Protein AF-A0A8J8MV62-F1 (afdb_monomer_lite)

Organism: NCBI:txid2692330

Secondary structure (DSSP, 8-state):
-----EEEEE--SHHHHHHHHHHTTSSSEEEEEESSSEEE-GGGHHHHHTTSS-HHHHEEEHHHHHTT-TTEEEEE--EEEEETTTTEEEETTEEEEE-SEEEE---EEE--TT-GGGGGTS-BSSSHHHHHHHHHHHHHHHHHHHH---HHHHHHHTEEEEE--SHHHHHHHHHHHHHHHHHHHHH-SS--GGG-EEEEEESSSSSSTTS-HHHHHHHHHHHHTTTEEEEET--EEEE-SSEEEETTEEEE-SEEEE---EEE-THHHHHT---BTTTBEE--TTSEETTEEEEEE-GGGEE-B-TTSSBPP--HHHHHHHHHHHHHHHHHHHHH-PPPPPP------EEEEEETTEEEEE-SS-EEESHHHHHHHHHHHHHHSS-HHHHHHHHHHHHHHHHH---S--PPPTTPPPPP----PPPPPP--S----------HHHHHHHHHHHHT--HHHHHHHEEEEEEEE-SSSS-EEETHHHHHHHHTS---SEEEEEEEEEEEEETTEEEEEEEEEEEETTEEEEEEEEEEEEEEETTEEEEEEEEEEE---------

Structure (mmCIF, N/CA/C/O backbone):
data_AF-A0A8J8MV62-F1
#
_entry.id   AF-A0A8J8MV62-F1
#
loop_
_atom_site.group_PDB
_atom_site.id
_atom_site.type_symbol
_atom_site.label_atom_id
_atom_site.label_alt_id
_atom_site.label_comp_id
_atom_site.label_asym_id
_atom_site.label_entity_id
_atom_site.label_seq_id
_atom_site.pdbx_PDB_ins_code
_atom_site.Cartn_x
_atom_site.Cartn_y
_atom_site.Cartn_z
_atom_site.occupancy
_atom_site.B_iso_or_equiv
_atom_site.auth_seq_id
_atom_site.auth_comp_id
_atom_site.auth_asym_id
_atom_site.auth_atom_id
_atom_site.pdbx_PDB_model_num
ATOM 1 N N . MET A 1 1 ? -11.548 9.880 38.500 1.00 44.59 1 MET A N 1
ATOM 2 C CA . MET A 1 1 ? -11.368 9.459 37.095 1.00 44.59 1 MET A CA 1
ATOM 3 C C . MET A 1 1 ? -12.745 9.083 36.597 1.00 44.59 1 MET A C 1
ATOM 5 O O . MET A 1 1 ? -13.376 8.256 37.234 1.00 44.59 1 MET A O 1
ATOM 9 N N . THR A 1 2 ? -13.275 9.787 35.602 1.00 48.16 2 THR A N 1
ATOM 10 C CA . THR A 1 2 ? -14.590 9.463 35.032 1.00 48.16 2 THR A CA 1
ATOM 11 C C . THR A 1 2 ? -14.499 8.105 34.345 1.00 48.16 2 THR A C 1
ATOM 13 O O . THR A 1 2 ? -13.597 7.917 33.533 1.00 48.16 2 THR A O 1
ATOM 16 N N . ASP A 1 3 ? -15.390 7.183 34.699 1.00 80.31 3 ASP A N 1
ATOM 17 C CA . ASP A 1 3 ? -15.442 5.797 34.215 1.00 80.31 3 ASP A CA 1
ATOM 18 C C . ASP A 1 3 ? -16.001 5.742 32.780 1.00 80.31 3 ASP A C 1
ATOM 20 O O . ASP A 1 3 ? -17.108 5.277 32.524 1.00 80.31 3 ASP A O 1
ATOM 24 N N . ARG A 1 4 ? -15.293 6.383 31.843 1.00 91.00 4 ARG A N 1
ATOM 25 C CA . ARG A 1 4 ? -15.697 6.467 30.438 1.00 91.00 4 ARG A CA 1
ATOM 26 C C . ARG A 1 4 ? -15.278 5.199 29.696 1.00 91.00 4 ARG A C 1
ATOM 28 O O . ARG A 1 4 ? -14.118 4.800 29.834 1.00 91.00 4 ARG A O 1
ATOM 35 N N . PRO A 1 5 ? -16.153 4.617 28.854 1.00 95.69 5 PRO A N 1
ATOM 36 C CA . PRO A 1 5 ? -15.789 3.474 28.027 1.00 95.69 5 PRO A CA 1
ATOM 37 C C . PRO A 1 5 ? -14.577 3.770 27.141 1.00 95.69 5 PRO A C 1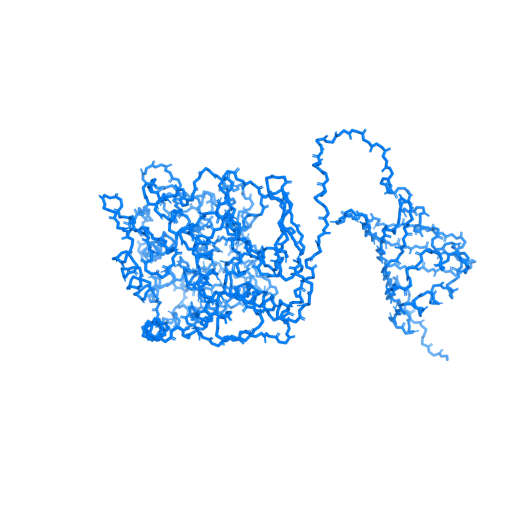
ATOM 39 O O . PRO A 1 5 ? -14.483 4.834 26.520 1.00 95.69 5 PRO A O 1
ATOM 42 N N . ARG A 1 6 ? -13.655 2.812 27.068 1.00 97.81 6 ARG A N 1
ATOM 43 C CA . ARG A 1 6 ? -12.409 2.893 26.304 1.00 97.81 6 ARG A CA 1
ATOM 44 C C . ARG A 1 6 ? -12.592 2.308 24.914 1.00 97.81 6 ARG A C 1
ATOM 46 O O . ARG A 1 6 ? -12.793 1.103 24.756 1.00 97.81 6 ARG A O 1
ATOM 53 N N . VAL A 1 7 ? -12.455 3.149 23.894 1.00 98.62 7 VAL A N 1
ATOM 54 C CA . VAL A 1 7 ? -12.466 2.725 22.490 1.00 98.62 7 VAL A CA 1
ATOM 55 C C . VAL A 1 7 ? -11.041 2.749 21.948 1.00 98.62 7 VAL A C 1
ATOM 57 O O . VAL A 1 7 ? -10.450 3.816 21.795 1.00 98.62 7 VAL A O 1
ATOM 60 N N . VAL A 1 8 ? -10.487 1.588 21.613 1.00 98.75 8 VAL A N 1
ATOM 61 C CA . VAL A 1 8 ? -9.176 1.476 20.965 1.00 98.75 8 VAL A CA 1
ATOM 62 C C . VAL A 1 8 ? -9.367 1.272 19.466 1.00 98.75 8 VAL A C 1
ATOM 64 O O . VAL A 1 8 ? -10.121 0.403 19.035 1.00 98.75 8 VAL A O 1
ATOM 67 N N . ILE A 1 9 ? -8.687 2.074 18.652 1.00 98.81 9 ILE A N 1
ATOM 68 C CA . ILE A 1 9 ? -8.695 1.986 17.190 1.00 98.81 9 ILE A CA 1
ATOM 69 C C . ILE A 1 9 ? -7.279 1.650 16.730 1.00 98.81 9 ILE A C 1
ATOM 71 O O . ILE A 1 9 ? -6.355 2.428 16.960 1.00 98.81 9 ILE A O 1
ATOM 75 N N . VAL A 1 10 ? -7.113 0.515 16.055 1.00 98.50 10 VAL A N 1
ATOM 76 C CA . VAL A 1 10 ? -5.827 0.058 15.517 1.00 98.50 10 VAL A CA 1
ATOM 77 C C . VAL A 1 10 ? -5.748 0.400 14.034 1.00 98.50 10 VAL A C 1
ATOM 79 O O . VAL A 1 10 ? -6.458 -0.180 13.215 1.00 98.50 10 VAL A O 1
ATOM 82 N N . GLY A 1 11 ? -4.865 1.330 13.687 1.00 97.56 11 GLY A N 1
ATOM 83 C CA . GLY A 1 11 ? -4.679 1.866 12.344 1.00 97.56 11 GLY A CA 1
ATOM 84 C C . GLY A 1 11 ? -5.404 3.197 12.136 1.00 97.56 11 GLY A C 1
ATOM 85 O O . GLY A 1 11 ? -6.601 3.336 12.373 1.00 97.56 11 GLY A O 1
ATOM 86 N N . ALA A 1 12 ? -4.681 4.185 11.623 1.00 96.50 12 ALA A N 1
ATOM 87 C CA . ALA A 1 12 ? -5.123 5.548 11.343 1.00 96.50 12 ALA A CA 1
ATOM 88 C C . ALA A 1 12 ? -5.149 5.853 9.833 1.00 96.50 12 ALA A C 1
ATOM 90 O O . ALA A 1 12 ? -4.978 6.998 9.401 1.00 96.50 12 ALA A O 1
ATOM 91 N N . GLY A 1 13 ? -5.389 4.824 9.014 1.00 94.50 13 GLY A N 1
ATOM 92 C CA . GLY A 1 13 ? -5.706 4.971 7.593 1.00 94.50 13 GLY A CA 1
ATOM 93 C C . GLY A 1 13 ? -7.097 5.581 7.358 1.00 94.50 13 GLY A C 1
ATOM 94 O O . GLY A 1 13 ? -7.727 6.126 8.265 1.00 94.50 13 GLY A O 1
ATOM 95 N N . PHE A 1 14 ? -7.624 5.460 6.135 1.00 94.88 14 PHE A N 1
ATOM 96 C CA . PHE A 1 14 ? -8.913 6.063 5.754 1.00 94.88 14 PHE A CA 1
ATOM 97 C C . PHE A 1 14 ? -10.069 5.727 6.702 1.00 94.88 14 PHE A C 1
ATOM 99 O O . PHE A 1 14 ? -10.841 6.619 7.059 1.00 94.88 14 PHE A O 1
ATOM 106 N N . GLY A 1 15 ? -10.194 4.458 7.093 1.00 96.75 15 GLY A N 1
ATOM 107 C CA . GLY A 1 15 ? -11.287 3.995 7.942 1.00 96.75 15 GLY A CA 1
ATOM 108 C C . GLY A 1 15 ? -11.104 4.337 9.415 1.00 96.75 15 GLY A C 1
ATOM 109 O O . GLY A 1 15 ? -11.991 4.946 10.009 1.00 96.75 15 GLY A O 1
ATOM 110 N N . GLY A 1 16 ? -9.943 4.028 9.995 1.00 97.81 16 GLY A N 1
ATOM 111 C CA . GLY A 1 16 ? -9.679 4.305 11.408 1.00 97.81 16 GLY A CA 1
ATOM 112 C C . GLY A 1 16 ? -9.705 5.798 11.735 1.00 97.81 16 GLY A C 1
ATOM 113 O O . GLY A 1 16 ? -10.365 6.207 12.689 1.00 97.81 16 GLY A O 1
ATOM 114 N N . LEU A 1 17 ? -9.120 6.643 10.874 1.00 96.94 17 LEU A N 1
ATOM 115 C CA . LEU A 1 17 ? -9.187 8.097 11.041 1.00 96.94 17 LEU A CA 1
ATOM 116 C C . LEU A 1 17 ? -10.628 8.617 10.929 1.00 96.94 17 LEU A C 1
ATOM 118 O O . LEU A 1 17 ? -11.028 9.517 11.664 1.00 96.94 17 LEU A O 1
ATOM 122 N N . ALA A 1 18 ? -11.428 8.063 10.016 1.00 97.62 18 ALA A N 1
ATOM 123 C CA . ALA A 1 18 ? -12.836 8.423 9.884 1.00 97.62 18 ALA A CA 1
ATOM 124 C C . ALA A 1 18 ? -13.673 8.001 11.105 1.00 97.62 18 ALA A C 1
ATOM 126 O O . ALA A 1 18 ? -14.528 8.776 11.537 1.00 97.62 18 ALA A O 1
ATOM 127 N N . CYS A 1 19 ? -13.394 6.824 11.672 1.00 98.56 19 CYS A N 1
ATOM 128 C CA . CYS A 1 19 ? -14.018 6.325 12.896 1.00 98.56 19 CYS A CA 1
ATOM 129 C C . CYS A 1 19 ? -13.684 7.217 14.098 1.00 98.56 19 CYS A C 1
ATOM 131 O O . CYS A 1 19 ? -14.590 7.745 14.744 1.00 98.56 19 CYS A O 1
ATOM 133 N N . ALA A 1 20 ? -12.395 7.500 14.316 1.00 98.31 20 ALA A N 1
ATOM 134 C CA . ALA A 1 20 ? -11.930 8.376 15.390 1.00 98.31 20 ALA A CA 1
ATOM 135 C C . ALA A 1 20 ? -12.589 9.764 15.329 1.00 98.31 20 ALA A C 1
ATOM 137 O O . ALA A 1 20 ? -13.067 10.284 16.334 1.00 98.31 20 ALA A O 1
ATOM 138 N N . ARG A 1 21 ? -12.695 10.352 14.129 1.00 97.25 21 ARG A N 1
ATOM 139 C CA . ARG A 1 21 ? -13.355 11.654 13.927 1.00 97.25 21 ARG A CA 1
ATOM 140 C C . ARG A 1 21 ? -14.844 11.640 14.266 1.00 97.25 21 ARG A C 1
ATOM 142 O O . ARG A 1 21 ? -15.350 12.654 14.738 1.00 97.25 21 ARG A O 1
ATOM 149 N N . ALA A 1 22 ? -15.545 10.539 14.004 1.00 98.06 22 ALA A N 1
ATOM 150 C CA . ALA A 1 22 ? -16.964 10.401 14.335 1.00 98.06 22 ALA A CA 1
ATOM 151 C C . ALA A 1 22 ? -17.200 10.236 15.852 1.00 98.06 22 ALA A C 1
ATOM 153 O O . ALA A 1 22 ? -18.210 10.715 16.371 1.00 98.06 22 ALA A O 1
ATOM 154 N N . LEU A 1 23 ? -16.233 9.645 16.560 1.00 98.19 23 LEU A N 1
ATOM 155 C CA . LEU A 1 23 ? -16.205 9.530 18.025 1.00 98.19 23 LEU A CA 1
ATOM 156 C C . LEU A 1 23 ? -15.681 10.791 18.740 1.00 98.19 23 LEU A C 1
ATOM 158 O O . LEU A 1 23 ? -15.737 10.894 19.968 1.00 98.19 23 LEU A O 1
ATOM 162 N N . GLY A 1 24 ? -15.177 11.775 17.994 1.00 97.38 24 GLY A N 1
ATOM 163 C CA . GLY A 1 24 ? -14.707 13.038 18.553 1.00 97.38 24 GLY A CA 1
ATOM 164 C C . GLY A 1 24 ? -15.810 13.774 19.325 1.00 97.38 24 GLY A C 1
ATOM 165 O O . GLY A 1 24 ? -16.901 14.027 18.801 1.00 97.38 24 GLY A O 1
ATOM 166 N N . GLY A 1 25 ? -15.529 14.128 20.580 1.00 95.62 25 GLY A N 1
ATOM 167 C CA . GLY A 1 25 ? -16.483 14.764 21.492 1.00 95.62 25 GLY A CA 1
ATOM 168 C C . GLY A 1 25 ? -17.624 13.846 21.943 1.00 95.62 25 GLY A C 1
ATOM 169 O O . GLY A 1 25 ? -18.720 14.339 22.201 1.00 95.62 25 GLY A O 1
ATOM 170 N N . SER A 1 26 ? -17.415 12.528 21.936 1.00 96.50 26 SER A N 1
ATOM 171 C CA . SER A 1 26 ? -18.307 11.555 22.584 1.00 96.50 26 SER A CA 1
ATOM 172 C C . SER A 1 26 ? -17.985 11.403 24.078 1.00 96.50 26 SER A C 1
ATOM 174 O O . SER A 1 26 ? -16.993 11.952 24.559 1.00 96.50 26 SER A O 1
ATOM 176 N N . GLU A 1 27 ? -18.793 10.621 24.793 1.00 95.00 27 GLU A N 1
ATOM 177 C CA . GLU A 1 27 ? -18.564 10.266 26.203 1.00 95.00 27 GLU A CA 1
ATOM 178 C C . GLU A 1 27 ? -17.574 9.102 26.393 1.00 95.00 27 GLU A C 1
ATOM 180 O O . GLU A 1 27 ? -17.398 8.620 27.506 1.00 95.00 27 GLU A O 1
ATOM 185 N N . ALA A 1 28 ? -16.894 8.679 25.323 1.00 97.00 28 ALA A N 1
ATOM 186 C CA . ALA A 1 28 ? -15.853 7.659 25.351 1.00 97.00 28 ALA A CA 1
ATOM 187 C C . ALA A 1 28 ? -14.443 8.264 25.346 1.00 97.00 28 ALA A C 1
ATOM 189 O O . ALA A 1 28 ? -14.189 9.270 24.667 1.00 97.00 28 ALA A O 1
ATOM 190 N N . ASP A 1 29 ? -13.517 7.583 26.018 1.00 98.00 29 ASP A N 1
ATOM 191 C CA . ASP A 1 29 ? -12.083 7.828 25.885 1.00 98.00 29 ASP A CA 1
ATOM 192 C C . ASP A 1 29 ? -11.554 7.000 24.711 1.00 98.00 29 ASP A C 1
ATOM 194 O O . ASP A 1 29 ? -11.604 5.769 24.720 1.00 98.00 29 ASP A O 1
ATOM 198 N N . VAL A 1 30 ? -11.065 7.668 23.666 1.00 98.50 30 VAL A N 1
ATOM 199 C CA . VAL A 1 30 ? -10.658 7.002 22.424 1.00 98.50 30 VAL A CA 1
ATOM 200 C C . VAL A 1 30 ? -9.146 7.048 22.279 1.00 98.50 30 VAL A C 1
ATOM 202 O O . VAL A 1 30 ? -8.550 8.127 22.278 1.00 98.50 30 VAL A O 1
ATOM 205 N N . LEU A 1 31 ? -8.526 5.891 22.074 1.00 98.50 31 LEU A N 1
ATOM 206 C CA . LEU A 1 31 ? -7.110 5.774 21.753 1.00 98.50 31 LEU A CA 1
ATOM 207 C C . LEU A 1 31 ? -6.930 5.271 20.322 1.00 98.50 31 LEU A C 1
ATOM 209 O O . LEU A 1 31 ? -7.423 4.208 19.960 1.00 98.50 31 LEU A O 1
ATOM 213 N N . VAL A 1 32 ? -6.183 6.019 19.516 1.00 98.69 32 VAL A N 1
ATOM 214 C CA . VAL A 1 32 ? -5.763 5.603 18.176 1.00 98.69 32 VAL A CA 1
ATOM 215 C C . VAL A 1 32 ? -4.312 5.140 18.230 1.00 98.69 32 VAL A C 1
ATOM 217 O O . VAL A 1 32 ? -3.423 5.927 18.557 1.00 98.69 32 VAL A O 1
ATOM 220 N N . LEU A 1 33 ? -4.087 3.878 17.879 1.00 98.44 33 LEU A N 1
ATOM 221 C CA . LEU A 1 33 ? -2.777 3.244 17.779 1.00 98.44 33 LEU A CA 1
ATOM 222 C C . LEU A 1 33 ? -2.397 3.111 16.306 1.00 98.44 33 LEU A C 1
ATOM 224 O O . LEU A 1 33 ? -3.146 2.527 15.524 1.00 98.44 33 LEU A O 1
ATOM 228 N N . ASP A 1 34 ? -1.241 3.630 15.910 1.00 97.50 34 ASP A N 1
ATOM 229 C CA . ASP A 1 34 ? -0.685 3.379 14.579 1.00 97.50 34 ASP A CA 1
ATOM 230 C C . ASP A 1 34 ? 0.842 3.296 14.659 1.00 97.50 34 ASP A C 1
ATOM 232 O O . ASP A 1 34 ? 1.474 4.033 15.413 1.00 97.50 34 ASP A O 1
ATOM 236 N N . ARG A 1 35 ? 1.445 2.423 13.848 1.00 95.25 35 ARG A N 1
ATOM 237 C CA . ARG A 1 35 ? 2.906 2.296 13.706 1.00 95.25 35 ARG A CA 1
ATOM 238 C C . ARG A 1 35 ? 3.541 3.473 12.954 1.00 95.25 35 ARG A C 1
ATOM 240 O O . ARG A 1 35 ? 4.759 3.556 12.834 1.00 95.25 35 ARG A O 1
ATOM 247 N N . ARG A 1 36 ? 2.730 4.375 12.399 1.00 94.38 36 ARG A N 1
ATOM 248 C CA . ARG A 1 36 ? 3.130 5.608 11.715 1.00 94.38 36 ARG A CA 1
ATOM 249 C C . ARG A 1 36 ? 2.508 6.799 12.417 1.00 94.38 36 ARG A C 1
ATOM 251 O O . ARG A 1 36 ? 1.366 6.773 12.849 1.00 94.38 36 ARG A O 1
ATOM 258 N N . ASN A 1 37 ? 3.237 7.908 12.455 1.00 94.19 37 ASN A N 1
ATOM 259 C CA . ASN A 1 37 ? 2.751 9.156 13.047 1.00 94.19 37 ASN A CA 1
ATOM 260 C C . ASN A 1 37 ? 1.830 9.972 12.115 1.00 94.19 37 ASN A C 1
ATOM 262 O O . ASN A 1 37 ? 1.350 11.042 12.505 1.00 94.19 37 ASN A O 1
ATOM 266 N N . HIS A 1 38 ? 1.596 9.506 10.886 1.00 93.75 38 HIS A N 1
ATOM 267 C CA . HIS A 1 38 ? 0.858 10.212 9.843 1.00 93.75 38 HIS A CA 1
ATOM 268 C C . HIS A 1 38 ? -0.129 9.290 9.122 1.00 93.75 38 HIS A C 1
ATOM 270 O O . HIS A 1 38 ? 0.124 8.105 8.925 1.00 93.75 38 HIS A O 1
ATOM 276 N N . SER A 1 39 ? -1.237 9.877 8.681 1.00 92.38 39 SER A N 1
ATOM 277 C CA . SER A 1 39 ? -2.142 9.282 7.701 1.00 92.38 39 SER A CA 1
ATOM 278 C C . SER A 1 39 ? -1.655 9.608 6.289 1.00 92.38 39 SER A C 1
ATOM 280 O O . SER A 1 39 ? -1.061 10.666 6.065 1.00 92.38 39 SER A O 1
ATOM 282 N N . LEU A 1 40 ? -1.892 8.701 5.343 1.00 91.12 40 LEU A N 1
ATOM 283 C CA . LEU A 1 40 ? -1.404 8.808 3.970 1.00 91.12 40 LEU A CA 1
ATOM 284 C C . LEU A 1 40 ? -2.572 8.803 2.983 1.00 91.12 40 LEU A C 1
ATOM 286 O O . LEU A 1 40 ? -3.410 7.900 3.009 1.00 91.12 40 LEU A O 1
ATOM 290 N N . PHE A 1 41 ? -2.602 9.777 2.075 1.00 90.44 41 PHE A N 1
ATOM 291 C CA . PHE A 1 41 ? -3.520 9.781 0.943 1.00 90.44 41 PHE A CA 1
ATOM 292 C C . PHE A 1 41 ? -2.959 8.900 -0.180 1.00 90.44 41 PHE A C 1
ATOM 294 O O . PHE A 1 41 ? -2.385 9.379 -1.157 1.00 90.44 41 PHE A O 1
ATOM 301 N N . THR A 1 42 ? -3.118 7.584 -0.017 1.00 88.69 42 THR A N 1
ATOM 302 C CA . THR A 1 42 ? -2.556 6.573 -0.927 1.00 88.69 42 THR A CA 1
ATOM 303 C C . THR A 1 42 ? -2.928 6.723 -2.409 1.00 88.69 42 THR A C 1
ATOM 305 O O . THR A 1 42 ? -2.087 6.340 -3.218 1.00 88.69 42 THR A O 1
ATOM 308 N N . PRO A 1 43 ? -4.081 7.310 -2.819 1.00 88.44 43 PRO A N 1
ATOM 309 C CA . PRO A 1 43 ? -4.385 7.504 -4.239 1.00 88.44 43 PRO A CA 1
ATOM 310 C C . PRO A 1 43 ? -3.378 8.371 -5.002 1.00 88.44 43 PRO A C 1
ATOM 312 O O . PRO A 1 43 ? -3.320 8.282 -6.215 1.00 88.44 43 PRO A O 1
ATOM 315 N N . LEU A 1 44 ? -2.583 9.207 -4.324 1.00 89.75 44 LEU A N 1
ATOM 316 C CA . LEU A 1 44 ? -1.547 10.031 -4.966 1.00 89.75 44 LEU A CA 1
ATOM 317 C C . LEU A 1 44 ? -0.125 9.530 -4.689 1.00 89.75 44 LEU A C 1
ATOM 319 O O . LEU A 1 44 ? 0.852 10.213 -4.991 1.00 89.75 44 LEU A O 1
ATOM 323 N N . LEU A 1 45 ? 0.020 8.334 -4.113 1.00 91.50 45 LEU A N 1
ATOM 324 C CA . LEU A 1 45 ? 1.329 7.799 -3.743 1.00 91.50 45 LEU A CA 1
ATOM 325 C C . LEU A 1 45 ? 2.206 7.500 -4.968 1.00 91.50 45 LEU A C 1
ATOM 327 O O . LEU A 1 45 ? 3.423 7.652 -4.890 1.00 91.50 45 LEU A O 1
ATOM 331 N N . TYR A 1 46 ? 1.601 7.163 -6.110 1.00 90.75 46 TYR A N 1
ATOM 332 C CA . TYR A 1 46 ? 2.330 6.944 -7.364 1.00 90.75 46 TYR A CA 1
ATOM 333 C C . TYR A 1 46 ? 3.044 8.218 -7.830 1.00 90.75 46 TYR A C 1
ATOM 335 O O . TYR A 1 46 ? 4.184 8.153 -8.272 1.00 90.75 46 TYR A O 1
ATOM 343 N N . GLN A 1 47 ? 2.442 9.393 -7.614 1.00 89.12 47 GLN A N 1
ATOM 344 C CA . GLN A 1 47 ? 3.070 10.679 -7.925 1.00 89.12 47 GLN A CA 1
ATOM 345 C C . GLN A 1 47 ? 4.256 10.989 -7.007 1.00 89.12 47 GLN A C 1
ATOM 347 O O . GLN A 1 47 ? 5.176 11.696 -7.407 1.00 89.12 47 GLN A O 1
ATOM 352 N N . VAL A 1 48 ? 4.274 10.453 -5.784 1.00 90.38 48 VAL A N 1
ATOM 353 C CA . VAL A 1 48 ? 5.461 10.526 -4.920 1.00 90.38 48 VAL A CA 1
ATOM 354 C C . VAL A 1 48 ? 6.556 9.594 -5.435 1.00 90.38 48 VAL A C 1
ATOM 356 O O . VAL A 1 48 ? 7.724 9.988 -5.468 1.00 90.38 48 VAL A O 1
ATOM 359 N N . ALA A 1 49 ? 6.184 8.390 -5.878 1.00 90.75 49 ALA A N 1
ATOM 360 C CA . ALA A 1 49 ? 7.117 7.415 -6.439 1.00 90.75 49 ALA A CA 1
ATOM 361 C C . ALA A 1 49 ? 7.763 7.876 -7.753 1.00 90.75 49 ALA A C 1
ATOM 363 O O . ALA A 1 49 ? 8.904 7.526 -8.029 1.00 90.75 49 ALA A O 1
ATOM 364 N N . THR A 1 50 ? 7.084 8.719 -8.528 1.00 87.50 50 THR A N 1
ATOM 365 C CA . THR A 1 50 ? 7.609 9.289 -9.777 1.00 87.50 50 THR A CA 1
ATOM 366 C C . THR A 1 50 ? 8.144 10.721 -9.635 1.00 87.50 50 THR A C 1
ATOM 368 O O . THR A 1 50 ? 8.379 11.393 -10.634 1.00 87.50 50 THR A O 1
ATOM 371 N N . ALA A 1 51 ? 8.354 11.203 -8.402 1.00 83.75 51 ALA A N 1
ATOM 372 C CA . ALA A 1 51 ? 8.872 12.546 -8.087 1.00 83.75 51 ALA A CA 1
ATOM 373 C C . ALA A 1 51 ? 7.998 13.741 -8.537 1.00 83.75 51 ALA A C 1
ATOM 375 O O . ALA A 1 51 ? 8.462 14.883 -8.540 1.00 83.75 51 ALA A O 1
ATOM 376 N N . ALA A 1 52 ? 6.725 13.516 -8.867 1.00 82.50 52 ALA A N 1
ATOM 377 C CA . ALA A 1 52 ? 5.775 14.585 -9.174 1.00 82.50 52 ALA A CA 1
ATOM 378 C C . ALA A 1 52 ? 5.254 15.306 -7.917 1.00 82.50 52 ALA A C 1
ATOM 380 O O . ALA A 1 52 ? 4.990 16.504 -7.974 1.00 82.50 52 ALA A O 1
ATOM 381 N N . LEU A 1 53 ? 5.136 14.605 -6.784 1.00 84.94 53 LEU A N 1
ATOM 382 C CA . LEU A 1 53 ? 4.728 15.174 -5.492 1.00 84.94 53 LEU A CA 1
ATOM 383 C C . LEU A 1 53 ? 5.737 14.860 -4.382 1.00 84.94 53 LEU A C 1
ATOM 385 O O . LEU A 1 53 ? 6.440 13.847 -4.414 1.00 84.94 53 LEU A O 1
ATOM 389 N N . SER A 1 54 ? 5.772 15.703 -3.348 1.00 86.56 54 SER A N 1
ATOM 390 C CA . SER A 1 54 ? 6.501 15.398 -2.116 1.00 86.56 54 SER A CA 1
ATOM 391 C C . SER A 1 54 ? 5.678 14.464 -1.219 1.00 86.56 54 SER A C 1
ATOM 393 O O . SER A 1 54 ? 4.455 14.602 -1.138 1.00 86.56 54 SER A O 1
ATOM 395 N N . PRO A 1 55 ? 6.313 13.574 -0.429 1.00 86.88 55 PRO A N 1
ATOM 396 C CA . PRO A 1 55 ? 5.617 12.833 0.622 1.00 86.88 55 PRO A CA 1
ATOM 397 C C . PRO A 1 55 ? 4.808 13.725 1.571 1.00 86.88 55 PRO A C 1
ATOM 399 O O . PRO A 1 55 ? 3.732 13.341 2.023 1.00 86.88 55 PRO A O 1
ATOM 402 N N . SER A 1 56 ? 5.316 14.926 1.865 1.00 86.69 56 SER A N 1
ATOM 403 C CA . SER A 1 56 ? 4.644 15.881 2.745 1.00 86.69 56 SER A CA 1
ATOM 404 C C . SER A 1 56 ? 3.352 16.439 2.147 1.00 86.69 56 SER A C 1
ATOM 406 O O . SER A 1 56 ? 2.535 16.963 2.901 1.00 86.69 56 SER A O 1
ATOM 408 N N . ASP A 1 57 ? 3.138 16.344 0.835 1.00 84.62 57 ASP A N 1
ATOM 409 C CA . ASP A 1 57 ? 1.939 16.860 0.165 1.00 84.62 57 ASP A CA 1
ATOM 410 C C . ASP A 1 57 ? 0.734 15.933 0.361 1.00 84.62 57 ASP A C 1
ATOM 412 O O . ASP A 1 57 ? -0.409 16.391 0.397 1.00 84.62 57 ASP A O 1
ATOM 416 N N . ILE A 1 58 ? 0.997 14.641 0.580 1.00 87.00 58 ILE A N 1
ATOM 417 C CA . ILE A 1 58 ? -0.025 13.592 0.695 1.00 87.00 58 ILE A CA 1
ATOM 418 C C . ILE A 1 58 ? -0.084 12.938 2.085 1.00 87.00 58 ILE A C 1
ATOM 420 O O . ILE A 1 58 ? -0.925 12.068 2.315 1.00 87.00 58 ILE A O 1
ATOM 424 N N . ALA A 1 59 ? 0.797 13.335 3.007 1.00 91.06 59 ALA A N 1
ATOM 425 C CA . ALA A 1 59 ? 0.833 12.850 4.384 1.00 91.06 59 ALA A CA 1
ATOM 426 C C . ALA A 1 59 ? 0.369 13.926 5.377 1.00 91.06 59 ALA A C 1
ATOM 428 O O . ALA A 1 59 ? 0.761 15.091 5.292 1.00 91.06 59 ALA A O 1
ATOM 429 N N . GLU A 1 60 ? -0.429 13.525 6.366 1.00 89.19 60 GLU A N 1
ATOM 430 C CA . GLU A 1 60 ? -0.883 14.405 7.446 1.00 89.19 60 GLU A CA 1
ATOM 431 C C . GLU A 1 60 ? -0.631 13.767 8.818 1.00 89.19 60 GLU A C 1
ATOM 433 O O . GLU A 1 60 ? -1.097 12.646 9.045 1.00 89.19 60 GLU A O 1
ATOM 438 N N . PRO A 1 61 ? 0.042 14.459 9.761 1.00 94.50 61 PRO A N 1
ATOM 439 C CA . PRO A 1 61 ? 0.214 13.962 11.121 1.00 94.50 61 PRO A CA 1
ATOM 440 C C . PRO A 1 61 ? -1.129 13.623 11.777 1.00 94.50 61 PRO A C 1
ATOM 442 O O . PRO A 1 61 ? -2.018 14.474 11.860 1.00 94.50 61 PRO A O 1
ATOM 445 N N . ILE A 1 62 ? -1.264 12.406 12.312 1.00 95.62 62 ILE A N 1
ATOM 446 C CA . ILE A 1 62 ? -2.523 11.925 12.914 1.00 95.62 62 ILE A CA 1
ATOM 447 C C . ILE A 1 62 ? -2.916 12.820 14.098 1.00 95.62 62 ILE A C 1
ATOM 449 O O . ILE A 1 62 ? -4.080 13.184 14.258 1.00 95.62 62 ILE A O 1
ATOM 453 N N . ARG A 1 63 ? -1.922 13.266 14.880 1.00 95.56 63 ARG A N 1
ATOM 454 C CA . ARG A 1 63 ? -2.112 14.211 15.992 1.00 95.56 63 ARG A CA 1
ATOM 455 C C . ARG A 1 63 ? -2.707 15.545 15.534 1.00 95.56 63 ARG A C 1
ATOM 457 O O . ARG A 1 63 ? -3.602 16.051 16.196 1.00 95.56 63 ARG A O 1
ATOM 464 N N . LYS A 1 64 ? -2.274 16.093 14.389 1.00 93.31 64 LYS A N 1
ATOM 465 C CA . LYS A 1 64 ? -2.865 17.322 13.821 1.00 93.31 64 LYS A CA 1
ATOM 466 C C . LYS A 1 64 ? -4.307 17.062 13.377 1.00 93.31 64 LYS A C 1
ATOM 468 O O . LYS A 1 64 ? -5.198 17.847 13.683 1.00 93.31 64 LYS A O 1
ATOM 473 N N . ALA A 1 65 ? -4.544 15.926 12.723 1.00 91.69 65 ALA A N 1
ATOM 474 C CA . ALA A 1 65 ? -5.850 15.541 12.195 1.00 91.69 65 ALA A CA 1
ATOM 475 C C . ALA A 1 65 ? -6.930 15.297 13.271 1.00 91.69 65 ALA A C 1
ATOM 477 O O . ALA A 1 65 ? -8.123 15.411 12.957 1.00 91.69 65 ALA A O 1
ATOM 478 N N . LEU A 1 66 ? -6.526 14.938 14.498 1.00 95.19 66 LEU A N 1
ATOM 479 C CA . LEU A 1 66 ? -7.405 14.598 15.627 1.00 95.19 66 LEU A CA 1
ATOM 480 C C . LEU A 1 66 ? -7.290 15.553 16.831 1.00 95.19 66 LEU A C 1
ATOM 482 O O . LEU A 1 66 ? -8.110 15.484 17.740 1.00 95.19 66 LEU A O 1
ATOM 486 N N . GLY A 1 67 ? -6.330 16.480 16.840 1.00 93.31 67 GLY A N 1
ATOM 487 C CA . GLY A 1 67 ? -5.984 17.278 18.025 1.00 93.31 67 GLY A CA 1
ATOM 488 C C . GLY A 1 67 ? -7.053 18.257 18.519 1.00 93.31 67 GLY A C 1
ATOM 489 O O . GLY A 1 67 ? -6.926 18.788 19.615 1.00 93.31 67 GLY A O 1
ATOM 490 N N . ARG A 1 68 ? -8.124 18.494 17.747 1.00 94.00 68 ARG A N 1
ATOM 491 C CA . ARG A 1 68 ? -9.234 19.369 18.167 1.00 94.00 68 ARG A CA 1
ATOM 492 C C . ARG A 1 68 ? -10.166 18.746 19.213 1.00 94.00 68 ARG A C 1
ATOM 494 O O . ARG A 1 68 ? -11.018 19.452 19.740 1.00 94.00 68 ARG A O 1
ATOM 501 N N . TRP A 1 69 ? -10.064 17.440 19.466 1.00 97.00 69 TRP A N 1
ATOM 502 C CA . TRP A 1 69 ? -10.937 16.720 20.393 1.00 97.00 69 TRP A CA 1
ATOM 503 C C . TRP A 1 69 ? -10.151 16.232 21.607 1.00 97.00 69 TRP A C 1
ATOM 505 O O . TRP A 1 69 ? -9.227 15.438 21.468 1.00 97.00 69 TRP A O 1
ATOM 515 N N . SER A 1 70 ? -10.551 16.667 22.802 1.00 95.94 70 SER A N 1
ATOM 516 C CA . SER A 1 70 ? -9.869 16.327 24.058 1.00 95.94 70 SER A CA 1
ATOM 517 C C . SER A 1 70 ? -10.027 14.863 24.480 1.00 95.94 70 SER A C 1
ATOM 519 O O . SER A 1 70 ? -9.187 14.357 25.215 1.00 95.94 70 SER A O 1
ATOM 521 N N . ASN A 1 71 ? -11.078 14.179 24.016 1.00 97.25 71 ASN A N 1
ATOM 522 C CA . ASN A 1 71 ? -11.332 12.766 24.312 1.00 97.25 71 ASN A CA 1
ATOM 523 C C . ASN A 1 71 ? -10.584 11.797 23.375 1.00 97.25 71 ASN A C 1
ATOM 525 O O . ASN A 1 71 ? -10.719 10.586 23.528 1.00 97.25 71 ASN A O 1
ATOM 529 N N . LEU A 1 72 ? -9.837 12.305 22.385 1.00 98.06 72 LEU A N 1
ATOM 530 C CA . LEU A 1 72 ? -9.048 11.484 21.468 1.00 98.06 72 LEU A CA 1
ATOM 531 C C . LEU A 1 72 ? -7.562 11.566 21.831 1.00 98.06 72 LEU A C 1
ATOM 533 O O . LEU A 1 72 ? -6.971 12.645 21.871 1.00 98.06 72 LEU A O 1
ATOM 537 N N . ARG A 1 73 ? -6.933 10.408 22.009 1.00 97.25 73 ARG A N 1
ATOM 538 C CA . ARG A 1 73 ? -5.486 10.252 22.150 1.00 97.25 73 ARG A CA 1
ATOM 539 C C . ARG A 1 73 ? -4.924 9.495 20.959 1.00 97.25 73 ARG A C 1
ATOM 541 O O . ARG A 1 73 ? -5.592 8.665 20.352 1.00 97.25 73 ARG A O 1
ATOM 548 N N . VAL A 1 74 ? -3.672 9.789 20.631 1.00 98.00 74 VAL A N 1
ATOM 549 C CA . VAL A 1 74 ? -2.924 9.102 19.575 1.00 98.00 74 VAL A CA 1
ATOM 550 C C . VAL A 1 74 ? -1.617 8.616 20.172 1.00 98.00 74 VAL A C 1
ATOM 552 O O . VAL A 1 74 ? -0.910 9.402 20.812 1.00 98.00 74 VAL A O 1
ATOM 555 N N . GLU A 1 75 ? -1.275 7.360 19.933 1.00 97.06 75 GLU A N 1
ATOM 556 C CA . GLU A 1 75 ? -0.002 6.767 20.335 1.00 97.06 75 GLU A CA 1
ATOM 557 C C . GLU A 1 75 ? 0.662 6.101 19.130 1.00 97.06 75 GLU A C 1
ATOM 559 O O . GLU A 1 75 ? 0.009 5.468 18.299 1.00 97.06 75 GLU A O 1
ATOM 564 N N . LEU A 1 76 ? 1.970 6.338 19.003 1.00 97.31 76 LEU A N 1
ATOM 565 C CA . LEU A 1 76 ? 2.798 5.725 17.973 1.00 97.31 76 LEU A CA 1
ATOM 566 C C . LEU A 1 76 ? 3.219 4.358 18.505 1.00 97.31 76 LEU A C 1
ATOM 568 O O . LEU A 1 76 ? 4.113 4.291 19.344 1.00 97.31 76 LEU A O 1
ATOM 572 N N . ALA A 1 77 ? 2.545 3.304 18.062 1.00 96.56 77 ALA A N 1
ATOM 573 C CA . ALA A 1 77 ? 2.768 1.952 18.549 1.00 96.56 77 ALA A CA 1
ATOM 574 C C . ALA A 1 77 ? 2.438 0.925 17.466 1.00 96.56 77 ALA A C 1
ATOM 576 O O . ALA A 1 77 ? 1.486 1.082 16.696 1.00 96.56 77 ALA A O 1
ATOM 577 N N . GLU A 1 78 ? 3.223 -0.145 17.420 1.00 96.88 78 GLU A N 1
ATOM 578 C CA . GLU A 1 78 ? 2.947 -1.304 16.581 1.00 96.88 78 GLU A CA 1
ATOM 579 C C . GLU A 1 78 ? 2.164 -2.335 17.395 1.00 96.88 78 GLU A C 1
ATOM 581 O O . GLU A 1 78 ? 2.609 -2.761 18.456 1.00 96.88 78 GLU A O 1
ATOM 586 N N . VAL A 1 79 ? 0.983 -2.715 16.908 1.00 97.31 79 VAL A N 1
ATOM 587 C CA . VAL A 1 79 ? 0.164 -3.768 17.519 1.00 97.31 79 VAL A CA 1
ATOM 588 C C . VAL A 1 79 ? 0.637 -5.124 17.014 1.00 97.31 79 VAL A C 1
ATOM 590 O O . VAL A 1 79 ? 0.774 -5.315 15.805 1.00 97.31 79 VAL A O 1
ATOM 593 N N . THR A 1 80 ? 0.861 -6.056 17.935 1.00 95.88 80 THR A N 1
ATOM 594 C CA . THR A 1 80 ? 1.386 -7.401 17.646 1.00 95.88 80 THR A CA 1
ATOM 595 C C . THR A 1 80 ? 0.377 -8.512 17.914 1.00 95.88 80 THR A C 1
ATOM 597 O O . THR A 1 80 ? 0.533 -9.605 17.373 1.00 95.88 80 THR A O 1
ATOM 600 N N . GLY A 1 81 ? -0.673 -8.237 18.689 1.00 96.50 81 GLY A N 1
ATOM 601 C CA . GLY A 1 81 ? -1.674 -9.226 19.072 1.00 96.50 81 GLY A CA 1
ATOM 602 C C . GLY A 1 81 ? -2.854 -8.623 19.828 1.00 96.50 81 GLY A C 1
ATOM 603 O O . GLY A 1 81 ? -2.857 -7.441 20.184 1.00 96.50 81 GLY A O 1
ATOM 604 N N . ILE A 1 82 ? -3.876 -9.443 20.070 1.00 97.56 82 ILE A N 1
ATOM 605 C CA . ILE A 1 82 ? -5.061 -9.085 20.853 1.00 97.56 82 ILE A CA 1
ATOM 606 C C . ILE A 1 82 ? -5.308 -10.214 21.853 1.00 97.56 82 ILE A C 1
ATOM 608 O O . ILE A 1 82 ? -5.544 -11.351 21.460 1.00 97.56 82 ILE A O 1
ATOM 612 N N . ASP A 1 83 ? -5.285 -9.898 23.144 1.00 96.38 83 ASP A N 1
ATOM 613 C CA . ASP A 1 83 ? -5.762 -10.804 24.185 1.00 96.38 83 ASP A CA 1
ATOM 614 C C . ASP A 1 83 ? -7.256 -10.550 24.396 1.00 96.38 83 ASP A C 1
ATOM 616 O O . ASP A 1 83 ? -7.669 -9.540 24.973 1.00 96.38 83 ASP A O 1
ATOM 620 N N . THR A 1 84 ? -8.080 -11.451 23.875 1.00 94.81 84 THR A N 1
ATOM 621 C CA . THR A 1 84 ? -9.540 -11.325 23.901 1.00 94.81 84 THR A CA 1
ATOM 622 C C . THR A 1 84 ? -10.139 -11.710 25.251 1.00 94.81 84 THR A C 1
ATOM 624 O O . THR A 1 84 ? -11.196 -11.188 25.602 1.00 94.81 84 THR A O 1
ATOM 627 N N . ALA A 1 85 ? -9.451 -12.546 26.038 1.00 93.38 85 ALA A N 1
ATOM 628 C CA . ALA A 1 85 ? -9.880 -12.937 27.378 1.00 93.38 85 ALA A CA 1
ATOM 629 C C . ALA A 1 85 ? -9.640 -11.802 28.379 1.00 93.38 85 ALA A C 1
ATOM 631 O O . ALA A 1 85 ? -10.541 -11.426 29.128 1.00 93.38 85 ALA A O 1
ATOM 632 N N . ALA A 1 86 ? -8.446 -11.205 28.345 1.00 95.00 86 ALA A N 1
ATOM 633 C CA . ALA A 1 86 ? -8.102 -10.062 29.182 1.00 95.00 86 ALA A CA 1
ATOM 634 C C . ALA A 1 86 ? -8.616 -8.727 28.616 1.00 95.00 86 ALA A C 1
ATOM 636 O O . ALA A 1 86 ? -8.567 -7.721 29.320 1.00 95.00 86 ALA A O 1
ATOM 637 N N . ARG A 1 87 ? -9.074 -8.695 27.357 1.00 97.25 87 ARG A N 1
ATOM 638 C CA . ARG A 1 87 ? -9.498 -7.489 26.618 1.00 97.25 87 ARG A CA 1
ATOM 639 C C . ARG A 1 87 ? -8.400 -6.430 26.511 1.00 97.25 87 ARG A C 1
ATOM 641 O O . ARG A 1 87 ? -8.607 -5.250 26.807 1.00 97.25 87 ARG A O 1
ATOM 648 N N . HIS A 1 88 ? -7.227 -6.868 26.067 1.00 97.62 88 HIS A N 1
ATOM 649 C CA . HIS A 1 88 ? -6.057 -6.021 25.872 1.00 97.62 88 HIS A CA 1
ATOM 650 C C . HIS A 1 88 ? -5.520 -6.096 24.440 1.00 97.62 88 HIS A C 1
ATOM 652 O O . HIS A 1 88 ? -5.485 -7.156 23.820 1.00 97.62 88 HIS A O 1
ATOM 658 N N . VAL A 1 89 ? -5.048 -4.966 23.922 1.00 98.12 89 VAL A N 1
ATOM 659 C CA . VAL A 1 89 ? -4.231 -4.902 22.707 1.00 98.12 89 VAL A CA 1
ATOM 660 C C . VAL A 1 89 ? -2.766 -5.035 23.109 1.00 98.12 89 VAL A C 1
ATOM 662 O O . VAL A 1 89 ? -2.284 -4.274 23.948 1.00 98.12 89 VAL A O 1
ATOM 665 N N . GLN A 1 90 ? -2.061 -5.994 22.515 1.00 97.75 90 GLN A N 1
ATOM 666 C CA . GLN A 1 90 ? -0.632 -6.195 22.732 1.00 97.75 90 GLN A CA 1
ATOM 667 C C . GLN A 1 90 ? 0.163 -5.264 21.818 1.00 97.75 90 GLN A C 1
ATOM 669 O O . GLN A 1 90 ? -0.117 -5.162 20.619 1.00 97.75 90 GLN A O 1
ATOM 674 N N . LEU A 1 91 ? 1.147 -4.581 22.396 1.00 97.25 91 LEU A N 1
ATOM 675 C CA . LEU A 1 91 ? 2.022 -3.657 21.689 1.00 97.25 91 LEU A CA 1
ATOM 676 C C . LEU A 1 91 ? 3.432 -4.233 21.600 1.00 97.25 91 LEU A C 1
ATOM 678 O O . LEU A 1 91 ? 3.894 -4.936 22.498 1.00 97.25 91 LEU A O 1
ATOM 682 N N . LYS A 1 92 ? 4.135 -3.886 20.528 1.00 95.38 92 LYS A N 1
ATOM 683 C CA . LYS A 1 92 ? 5.570 -4.108 20.416 1.00 95.38 92 LYS A CA 1
ATOM 684 C C . LYS A 1 92 ? 6.305 -3.168 21.370 1.00 95.38 92 LYS A C 1
ATOM 686 O O . LYS A 1 92 ? 6.071 -1.961 21.332 1.00 95.38 92 LYS A O 1
ATOM 691 N N . ASP A 1 93 ? 7.184 -3.727 22.197 1.00 92.62 93 ASP A N 1
ATOM 692 C CA . ASP A 1 93 ? 8.082 -2.992 23.098 1.00 92.62 93 ASP A CA 1
ATOM 693 C C . ASP A 1 93 ? 7.372 -2.010 24.063 1.00 92.62 93 ASP A C 1
ATOM 695 O O . ASP A 1 93 ? 7.971 -1.043 24.533 1.00 92.62 93 ASP A O 1
ATOM 699 N N . ALA A 1 94 ? 6.089 -2.240 24.372 1.00 94.31 94 ALA A N 1
ATOM 700 C CA . ALA A 1 94 ? 5.297 -1.390 25.261 1.00 94.31 94 ALA A CA 1
ATOM 701 C C . ALA A 1 94 ? 4.232 -2.192 26.039 1.00 94.31 94 ALA A C 1
ATOM 703 O O . ALA A 1 94 ? 3.821 -3.265 25.591 1.00 94.31 94 ALA A O 1
ATOM 704 N N . PRO A 1 95 ? 3.754 -1.688 27.197 1.00 95.69 95 PRO A N 1
ATOM 705 C CA . PRO A 1 95 ? 2.697 -2.346 27.961 1.00 95.69 95 PRO A CA 1
ATOM 706 C C . PRO A 1 95 ? 1.390 -2.505 27.165 1.00 95.69 95 PRO A C 1
ATOM 708 O O . PRO A 1 95 ? 1.065 -1.649 26.337 1.00 95.69 95 PRO A O 1
ATOM 711 N N . PRO A 1 96 ? 0.604 -3.561 27.438 1.00 97.00 96 PRO A N 1
ATOM 712 C CA . PRO A 1 96 ? -0.670 -3.784 26.767 1.00 97.00 96 PRO A CA 1
ATOM 713 C C . PRO A 1 96 ? -1.711 -2.712 27.119 1.00 97.00 96 PRO A C 1
ATOM 715 O O . PRO A 1 96 ? -1.724 -2.163 28.222 1.00 97.00 96 PRO A O 1
ATOM 718 N N . VAL A 1 97 ? -2.631 -2.453 26.188 1.00 97.88 97 VAL A N 1
ATOM 719 C CA . VAL A 1 97 ? -3.675 -1.426 26.327 1.00 97.88 97 VAL A CA 1
ATOM 720 C C . VAL A 1 97 ? -5.055 -2.072 26.504 1.00 97.88 97 VAL A C 1
ATOM 722 O O . VAL A 1 97 ? -5.497 -2.780 25.600 1.00 97.88 97 VAL A O 1
ATOM 725 N N . PRO A 1 98 ? -5.780 -1.808 27.605 1.00 97.75 98 PRO A N 1
ATOM 726 C CA . PRO A 1 98 ? -7.135 -2.327 27.820 1.00 97.75 98 PRO A CA 1
ATOM 727 C C . PRO A 1 98 ? -8.186 -1.648 26.929 1.00 97.75 98 PRO A C 1
ATOM 729 O O . PRO A 1 98 ? -8.082 -0.451 26.645 1.00 97.75 98 PRO A O 1
ATOM 732 N N . PHE A 1 99 ? -9.248 -2.377 26.567 1.00 97.94 99 PHE A N 1
ATOM 733 C CA . PHE A 1 99 ? -10.361 -1.838 25.775 1.00 97.94 99 PHE A CA 1
ATOM 734 C C . PHE A 1 99 ? -11.757 -2.363 26.167 1.00 97.94 99 PHE A C 1
ATOM 736 O O . PHE A 1 99 ? -11.966 -3.550 26.437 1.00 97.94 99 PHE A O 1
ATOM 743 N N . ASP A 1 100 ? -12.757 -1.485 26.051 1.00 97.62 100 ASP A N 1
ATOM 744 C CA . ASP A 1 100 ? -14.189 -1.832 26.082 1.00 97.62 100 ASP A CA 1
ATOM 745 C C . ASP A 1 100 ? -14.752 -2.016 24.664 1.00 97.62 100 ASP A C 1
ATOM 747 O O . ASP A 1 100 ? -15.654 -2.821 24.419 1.00 97.62 100 ASP A O 1
ATOM 751 N N . HIS A 1 101 ? -14.160 -1.326 23.692 1.00 98.44 101 HIS A N 1
ATOM 752 C CA . HIS A 1 101 ? -14.436 -1.509 22.274 1.00 98.44 101 HIS A CA 1
ATOM 753 C C . HIS A 1 101 ? -13.135 -1.461 21.475 1.00 98.44 101 HIS A C 1
ATOM 755 O O . HIS A 1 101 ? -12.327 -0.555 21.668 1.00 98.44 101 HIS A O 1
ATOM 761 N N . LEU A 1 102 ? -12.946 -2.406 20.555 1.00 98.75 102 LEU A N 1
ATOM 762 C CA . LEU A 1 102 ? -11.770 -2.486 19.690 1.00 98.75 102 LEU A CA 1
ATOM 763 C C . LEU A 1 102 ? -12.176 -2.383 18.222 1.00 98.75 102 LEU A C 1
ATOM 765 O O . LEU A 1 102 ? -12.964 -3.187 17.735 1.00 98.75 102 LEU A O 1
ATOM 769 N N . VAL A 1 103 ? -11.608 -1.422 17.499 1.00 98.81 103 VAL A N 1
ATOM 770 C CA . VAL A 1 103 ? -11.797 -1.252 16.054 1.00 98.81 103 VAL A CA 1
ATOM 771 C C . VAL A 1 103 ? -10.495 -1.580 15.329 1.00 98.81 103 VAL A C 1
ATOM 773 O O . VAL A 1 103 ? -9.513 -0.849 15.440 1.00 98.81 103 VAL A O 1
ATOM 776 N N . ILE A 1 104 ? -10.499 -2.648 14.539 1.00 98.62 104 ILE A N 1
ATOM 777 C CA . ILE A 1 104 ? -9.374 -3.084 13.710 1.00 98.62 104 ILE A CA 1
ATOM 778 C C . ILE A 1 104 ? -9.503 -2.439 12.322 1.00 98.62 104 ILE A C 1
ATOM 780 O O . ILE A 1 104 ? -10.385 -2.773 11.529 1.00 98.62 104 ILE A O 1
ATOM 784 N N . ALA A 1 105 ? -8.617 -1.490 12.027 1.00 97.94 105 ALA A N 1
ATOM 785 C CA . ALA A 1 105 ? -8.571 -0.699 10.796 1.00 97.94 105 ALA A CA 1
ATOM 786 C C . ALA A 1 105 ? -7.162 -0.705 10.166 1.00 97.94 105 ALA A C 1
ATOM 788 O O . ALA A 1 105 ? -6.687 0.296 9.622 1.00 97.94 105 ALA A O 1
ATOM 789 N N . THR A 1 106 ? -6.498 -1.856 10.238 1.00 95.81 106 THR A N 1
ATOM 790 C CA . THR A 1 106 ? -5.091 -2.102 9.879 1.00 95.81 106 THR A CA 1
ATOM 791 C C . THR A 1 106 ? -4.803 -2.124 8.375 1.00 95.81 106 THR A C 1
ATOM 793 O O . THR A 1 106 ? -3.641 -2.077 7.971 1.00 95.81 106 THR A O 1
ATOM 796 N N . GLY A 1 107 ? -5.842 -2.125 7.535 1.00 94.12 107 GLY A N 1
ATOM 797 C CA . GLY A 1 107 ? -5.718 -2.012 6.081 1.00 94.12 107 GLY A CA 1
ATOM 798 C C . GLY A 1 107 ? -5.267 -3.307 5.403 1.00 94.12 107 GLY A C 1
ATOM 799 O O . GLY A 1 107 ? -5.698 -4.392 5.778 1.00 94.12 107 GLY A O 1
ATOM 800 N N . SER A 1 108 ? -4.454 -3.185 4.359 1.00 92.25 108 SER A N 1
ATOM 801 C CA . SER A 1 108 ? -3.947 -4.305 3.559 1.00 92.25 108 SER A CA 1
ATOM 802 C C . SER A 1 108 ? -2.500 -4.066 3.137 1.00 92.25 108 SER A C 1
ATOM 804 O O . SER A 1 108 ? -2.060 -2.915 3.038 1.00 92.25 108 SER A O 1
ATOM 806 N N . ASP A 1 109 ? -1.794 -5.151 2.843 1.00 90.38 109 ASP A N 1
ATOM 807 C CA . ASP A 1 109 ? -0.499 -5.167 2.161 1.00 90.38 109 ASP A CA 1
ATOM 808 C C . ASP A 1 109 ? -0.652 -5.777 0.751 1.00 90.38 109 ASP A C 1
ATOM 810 O O . ASP A 1 109 ? -1.746 -6.217 0.379 1.00 90.38 109 ASP A O 1
ATOM 814 N N . TYR A 1 110 ? 0.408 -5.768 -0.056 1.00 90.81 110 TYR A N 1
ATOM 815 C CA . TYR A 1 110 ? 0.435 -6.512 -1.317 1.00 90.81 110 TYR A CA 1
ATOM 816 C C . TYR A 1 110 ? 0.534 -8.017 -1.081 1.00 90.81 110 TYR A C 1
ATOM 818 O O . TYR A 1 110 ? 1.121 -8.474 -0.098 1.00 90.81 110 TYR A O 1
ATOM 826 N N . ASP A 1 111 ? -0.056 -8.768 -2.006 1.00 91.06 111 ASP A N 1
ATOM 827 C CA . ASP A 1 111 ? 0.057 -10.221 -2.065 1.00 91.06 111 ASP A CA 1
ATOM 828 C C . ASP A 1 111 ? 1.079 -10.595 -3.143 1.00 91.06 111 ASP A C 1
ATOM 830 O O . ASP A 1 111 ? 0.888 -10.244 -4.308 1.00 91.06 111 ASP A O 1
ATOM 834 N N . TYR A 1 112 ? 2.154 -11.282 -2.753 1.00 92.12 112 TYR A N 1
ATOM 835 C CA . TYR A 1 112 ? 3.166 -11.818 -3.673 1.00 92.12 112 TYR A CA 1
ATOM 836 C C . TYR A 1 112 ? 2.885 -13.283 -4.050 1.00 92.12 112 TYR A C 1
ATOM 838 O O . TYR A 1 112 ? 3.721 -13.959 -4.649 1.00 92.12 112 TYR A O 1
ATOM 846 N N . PHE A 1 113 ? 1.692 -13.788 -3.707 1.00 89.88 113 PHE A N 1
ATOM 847 C CA . PHE A 1 113 ? 1.179 -15.097 -4.114 1.00 89.88 113 PHE A CA 1
ATOM 848 C C . PHE A 1 113 ? 2.100 -16.268 -3.739 1.00 89.88 113 PHE A C 1
ATOM 850 O O . PHE A 1 113 ? 2.235 -17.225 -4.497 1.00 89.88 113 PHE A O 1
ATOM 857 N N . GLY A 1 114 ? 2.726 -16.183 -2.562 1.00 88.44 114 GLY A N 1
ATOM 858 C CA . GLY A 1 114 ? 3.666 -17.184 -2.048 1.00 88.44 114 GLY A CA 1
ATOM 859 C C . GLY A 1 114 ? 5.145 -16.845 -2.255 1.00 88.44 114 GLY A C 1
ATOM 860 O O . GLY A 1 114 ? 5.981 -17.512 -1.661 1.00 88.44 114 GLY A O 1
ATOM 861 N N . ASN A 1 115 ? 5.465 -15.791 -3.011 1.00 91.25 115 ASN A N 1
ATOM 862 C CA . ASN A 1 115 ? 6.837 -15.354 -3.295 1.00 91.25 115 ASN A CA 1
ATOM 863 C C . ASN A 1 115 ? 7.181 -14.073 -2.515 1.00 91.25 115 ASN A C 1
ATOM 865 O O . ASN A 1 115 ? 7.455 -13.022 -3.092 1.00 91.25 115 ASN A O 1
ATOM 869 N N . ASP A 1 116 ? 7.056 -14.103 -1.184 1.00 86.75 116 ASP A N 1
ATOM 870 C CA . ASP A 1 116 ? 7.231 -12.904 -0.341 1.00 86.75 116 ASP A CA 1
ATOM 871 C C . ASP A 1 116 ? 8.651 -12.292 -0.439 1.00 86.75 116 ASP A C 1
ATOM 873 O O . ASP A 1 116 ? 8.830 -11.098 -0.173 1.00 86.75 116 ASP A O 1
ATOM 877 N N . ASP A 1 117 ? 9.641 -13.076 -0.874 1.00 87.81 117 ASP A N 1
ATOM 878 C CA . ASP A 1 117 ? 11.005 -12.659 -1.208 1.00 87.81 117 ASP A CA 1
ATOM 879 C C . ASP A 1 117 ? 11.048 -11.672 -2.386 1.00 87.81 117 ASP A C 1
ATOM 881 O O . ASP A 1 117 ? 11.839 -10.733 -2.377 1.00 87.81 117 ASP A O 1
ATOM 885 N N . TRP A 1 118 ? 10.120 -11.750 -3.342 1.00 93.56 118 TRP A N 1
ATOM 886 C CA . TRP A 1 118 ? 10.065 -10.824 -4.481 1.00 93.56 118 TRP A CA 1
ATOM 887 C C . TRP A 1 118 ? 9.923 -9.356 -4.076 1.00 93.56 118 TRP A C 1
ATOM 889 O O . TRP A 1 118 ? 10.322 -8.468 -4.829 1.00 93.56 118 TRP A O 1
ATOM 899 N N . ARG A 1 119 ? 9.426 -9.068 -2.867 1.00 91.25 119 ARG A N 1
ATOM 900 C CA . ARG A 1 119 ? 9.308 -7.710 -2.312 1.00 91.25 119 ARG A CA 1
ATOM 901 C C . ARG A 1 119 ? 10.624 -6.928 -2.345 1.00 91.25 119 ARG A C 1
ATOM 903 O O . ARG A 1 119 ? 10.590 -5.704 -2.495 1.00 91.25 119 ARG A O 1
ATOM 910 N N . ILE A 1 120 ? 11.774 -7.596 -2.201 1.00 88.94 120 ILE A N 1
ATOM 911 C CA . ILE A 1 120 ? 13.076 -6.916 -2.265 1.00 88.94 120 ILE A CA 1
ATOM 912 C C . ILE A 1 120 ? 13.405 -6.442 -3.685 1.00 88.94 120 ILE A C 1
ATOM 914 O O . ILE A 1 120 ? 14.033 -5.395 -3.849 1.00 88.94 120 ILE A O 1
ATOM 918 N N . HIS A 1 121 ? 12.927 -7.141 -4.713 1.00 91.94 121 HIS A N 1
ATOM 919 C CA . HIS A 1 121 ? 13.166 -6.821 -6.121 1.00 91.94 121 HIS A CA 1
ATOM 920 C C . HIS A 1 121 ? 12.072 -5.923 -6.700 1.00 91.94 121 HIS A C 1
ATOM 922 O O . HIS A 1 121 ? 12.379 -4.956 -7.395 1.00 91.94 121 HIS A O 1
ATOM 928 N N . ALA A 1 122 ? 10.818 -6.153 -6.322 1.00 94.62 122 ALA A N 1
ATOM 929 C CA . ALA A 1 122 ? 9.648 -5.409 -6.757 1.00 94.62 122 ALA A CA 1
ATOM 930 C C . ALA A 1 122 ? 8.896 -4.834 -5.545 1.00 94.62 122 ALA A C 1
ATOM 932 O O . ALA A 1 122 ? 7.918 -5.424 -5.090 1.00 94.62 122 ALA A O 1
ATOM 933 N N . PRO A 1 123 ? 9.323 -3.686 -4.991 1.00 93.38 123 PRO A N 1
ATOM 934 C CA . PRO A 1 123 ? 8.608 -3.045 -3.901 1.00 93.38 123 PRO A CA 1
ATOM 935 C C . PRO A 1 123 ? 7.179 -2.697 -4.320 1.00 93.38 123 PRO A C 1
ATOM 937 O O . PRO A 1 123 ? 6.915 -2.256 -5.445 1.00 93.38 123 PRO A O 1
ATOM 940 N N . GLY A 1 124 ? 6.266 -2.856 -3.367 1.00 92.81 124 GLY A N 1
ATOM 941 C CA . GLY A 1 124 ? 4.898 -2.386 -3.493 1.00 92.81 124 GLY A CA 1
ATOM 942 C C . GLY A 1 124 ? 4.803 -0.862 -3.459 1.00 92.81 124 GLY A C 1
ATOM 943 O O . GLY A 1 124 ? 5.756 -0.162 -3.151 1.00 92.81 124 GLY A O 1
ATOM 944 N N . LEU A 1 125 ? 3.616 -0.322 -3.712 1.00 91.94 125 LEU A N 1
ATOM 945 C CA . LEU A 1 125 ? 3.298 1.095 -3.522 1.00 91.94 125 LEU A CA 1
ATOM 946 C C . LEU A 1 125 ? 2.205 1.312 -2.453 1.00 91.94 125 LEU A C 1
ATOM 948 O O . LEU A 1 125 ? 1.058 1.625 -2.779 1.00 91.94 125 LEU A O 1
ATOM 952 N N . LYS A 1 126 ? 2.528 1.111 -1.165 1.00 90.69 126 LYS A N 1
ATOM 953 C CA . LYS A 1 126 ? 1.601 1.300 -0.018 1.00 90.69 126 LYS A CA 1
ATOM 954 C C . LYS A 1 126 ? 2.125 2.271 1.039 1.00 90.69 126 LYS A C 1
ATOM 956 O O . LYS A 1 126 ? 1.358 2.746 1.884 1.00 90.69 126 LYS A O 1
ATOM 961 N N . THR A 1 127 ? 3.419 2.573 1.026 1.00 91.56 127 THR A N 1
ATOM 962 C CA . THR A 1 127 ? 4.084 3.401 2.035 1.00 91.56 127 THR A CA 1
ATOM 963 C C . THR A 1 127 ? 4.925 4.512 1.412 1.00 91.56 127 THR A C 1
ATOM 965 O O . THR A 1 127 ? 5.386 4.412 0.277 1.00 91.56 127 THR A O 1
ATOM 968 N N . VAL A 1 128 ? 5.177 5.576 2.183 1.00 91.56 128 VAL A N 1
ATOM 969 C CA . VAL A 1 128 ? 6.117 6.637 1.780 1.00 91.56 128 VAL A CA 1
ATOM 970 C C . VAL A 1 128 ? 7.522 6.077 1.553 1.00 91.56 128 VAL A C 1
ATOM 972 O O . VAL A 1 128 ? 8.212 6.536 0.648 1.00 91.56 128 VAL A O 1
ATOM 975 N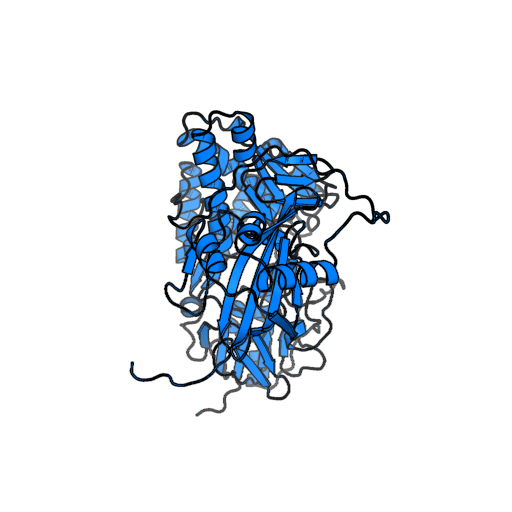 N . ASN A 1 129 ? 7.943 5.100 2.361 1.00 90.81 129 ASN A N 1
ATOM 976 C CA . ASN A 1 129 ? 9.260 4.489 2.226 1.00 90.81 129 ASN A CA 1
ATOM 977 C C . ASN A 1 129 ? 9.396 3.761 0.887 1.00 90.81 129 ASN A C 1
ATOM 979 O O . ASN A 1 129 ? 10.325 4.026 0.138 1.00 90.81 129 ASN A O 1
ATOM 983 N N . GLU A 1 130 ? 8.426 2.916 0.542 1.00 92.25 130 GLU A N 1
ATOM 984 C CA . GLU A 1 130 ? 8.442 2.211 -0.740 1.00 92.25 130 GLU A CA 1
ATOM 985 C C . GLU A 1 130 ? 8.381 3.177 -1.926 1.00 92.25 130 GLU A C 1
ATOM 987 O O . GLU A 1 130 ? 9.148 3.028 -2.872 1.00 92.25 130 GLU A O 1
ATOM 992 N N . ALA A 1 131 ? 7.544 4.220 -1.856 1.00 92.62 131 ALA A N 1
ATOM 993 C CA . ALA A 1 131 ? 7.508 5.247 -2.895 1.00 92.62 131 ALA A CA 1
ATOM 994 C C . ALA A 1 131 ? 8.881 5.922 -3.073 1.00 92.62 131 ALA A C 1
ATOM 996 O O . ALA A 1 131 ? 9.313 6.160 -4.198 1.00 92.62 131 ALA A O 1
ATOM 997 N N . ARG A 1 132 ? 9.609 6.190 -1.978 1.00 90.38 132 ARG A N 1
ATOM 998 C CA . ARG A 1 132 ? 10.982 6.715 -2.046 1.00 90.38 132 ARG A CA 1
ATOM 999 C C . ARG A 1 132 ? 11.957 5.715 -2.664 1.00 90.38 132 ARG A C 1
ATOM 1001 O O . ARG A 1 132 ? 12.755 6.138 -3.492 1.00 90.38 132 ARG A O 1
ATOM 1008 N N . VAL A 1 133 ? 11.878 4.433 -2.302 1.00 90.69 133 VAL A N 1
ATOM 1009 C CA . VAL A 1 133 ? 12.726 3.372 -2.875 1.00 90.69 133 VAL A CA 1
ATOM 1010 C C . VAL A 1 133 ? 12.499 3.258 -4.382 1.00 90.69 133 VAL A C 1
ATOM 1012 O O . VAL A 1 133 ? 13.460 3.255 -5.146 1.00 90.69 133 VAL A O 1
ATOM 1015 N N . ILE A 1 134 ? 11.240 3.235 -4.827 1.00 93.25 134 ILE A N 1
ATOM 1016 C CA . ILE A 1 134 ? 10.887 3.211 -6.253 1.00 93.25 134 ILE A CA 1
ATOM 1017 C C . ILE A 1 134 ? 11.465 4.439 -6.960 1.00 93.25 134 ILE A C 1
ATOM 1019 O O . ILE A 1 134 ? 12.159 4.303 -7.965 1.00 93.25 134 ILE A O 1
ATOM 1023 N N . ARG A 1 135 ? 11.257 5.635 -6.395 1.00 92.00 135 ARG A N 1
ATOM 1024 C CA . ARG A 1 135 ? 11.799 6.885 -6.940 1.00 92.00 135 ARG A CA 1
ATOM 1025 C C . ARG A 1 135 ? 13.318 6.844 -7.085 1.00 92.00 135 ARG A C 1
ATOM 1027 O O . ARG A 1 135 ? 13.842 7.252 -8.114 1.00 92.00 135 ARG A O 1
ATOM 1034 N N . GLN A 1 136 ? 14.020 6.365 -6.061 1.00 90.25 136 GLN A N 1
ATOM 1035 C CA . GLN A 1 136 ? 15.477 6.235 -6.084 1.00 90.25 136 GLN A CA 1
ATOM 1036 C C . GLN A 1 136 ? 15.929 5.278 -7.183 1.00 90.25 136 GLN A C 1
ATOM 1038 O O . GLN A 1 136 ? 16.833 5.626 -7.933 1.00 90.25 136 GLN A O 1
ATOM 1043 N N . ARG A 1 137 ? 15.277 4.117 -7.324 1.00 91.62 137 ARG A N 1
ATOM 1044 C CA . ARG A 1 137 ? 15.597 3.144 -8.378 1.00 91.62 137 ARG A CA 1
ATOM 1045 C C . ARG A 1 137 ? 15.405 3.719 -9.775 1.00 91.62 137 ARG A C 1
ATOM 1047 O O . ARG A 1 137 ? 16.276 3.527 -10.615 1.00 91.62 137 ARG A O 1
ATOM 1054 N N . LEU A 1 138 ? 14.318 4.456 -10.006 1.00 92.19 138 LEU A N 1
ATOM 1055 C CA . LEU A 1 138 ? 14.073 5.135 -11.282 1.00 92.19 138 LEU A CA 1
ATOM 1056 C C . LEU A 1 138 ? 15.183 6.148 -11.595 1.00 92.19 138 LEU A C 1
ATOM 1058 O O . LEU A 1 138 ? 15.826 6.055 -12.635 1.00 92.19 138 LEU A O 1
ATOM 1062 N N . LEU A 1 139 ? 15.457 7.074 -10.671 1.00 91.44 139 LEU A N 1
ATOM 1063 C CA . LEU A 1 139 ? 16.455 8.128 -10.888 1.00 91.44 139 LEU A CA 1
ATOM 1064 C C . LEU A 1 139 ? 17.869 7.558 -11.065 1.00 91.44 139 LEU A C 1
ATOM 1066 O O . LEU A 1 139 ? 18.563 7.925 -12.007 1.00 91.44 139 LEU A O 1
ATOM 1070 N N . LEU A 1 140 ? 18.277 6.615 -10.213 1.00 91.88 140 LEU A N 1
ATOM 1071 C CA . LEU A 1 140 ? 19.580 5.956 -10.328 1.00 91.88 140 LEU A CA 1
ATOM 1072 C C . LEU A 1 140 ? 19.711 5.137 -11.617 1.00 91.88 140 LEU A C 1
ATOM 1074 O O . LEU A 1 140 ? 20.815 5.013 -12.144 1.00 91.88 140 LEU A O 1
ATOM 1078 N N . SER A 1 141 ? 18.614 4.581 -12.139 1.00 93.25 141 SER A N 1
ATOM 1079 C CA . SER A 1 141 ? 18.641 3.889 -13.430 1.00 93.25 141 SER A CA 1
ATOM 1080 C C . SER A 1 141 ? 18.966 4.853 -14.569 1.00 93.25 141 SER A C 1
ATOM 1082 O O . SER A 1 141 ? 19.798 4.522 -15.411 1.00 93.25 141 SER A O 1
ATOM 1084 N N . TYR A 1 142 ? 18.401 6.065 -14.557 1.00 93.88 142 TYR A N 1
ATOM 1085 C CA . TYR A 1 142 ? 18.718 7.104 -15.544 1.00 93.88 142 TYR A CA 1
ATOM 1086 C C . TYR A 1 142 ? 20.176 7.570 -15.445 1.00 93.88 142 TYR A C 1
ATOM 1088 O O . TYR A 1 142 ? 20.878 7.585 -16.455 1.00 93.88 142 TYR A O 1
ATOM 1096 N N . GLU A 1 143 ? 20.669 7.849 -14.234 1.00 93.69 143 GLU A N 1
ATOM 1097 C CA . GLU A 1 143 ? 22.072 8.238 -14.012 1.00 93.69 143 GLU A CA 1
ATOM 1098 C C . GLU A 1 143 ? 23.048 7.180 -14.544 1.00 93.69 143 GLU A C 1
ATOM 1100 O O . GLU A 1 143 ? 24.020 7.479 -15.237 1.00 93.69 143 GLU A O 1
ATOM 1105 N N . ARG A 1 144 ? 22.771 5.899 -14.278 1.00 93.31 144 ARG A N 1
ATOM 1106 C CA . ARG A 1 144 ? 23.621 4.801 -14.757 1.00 93.31 144 ARG A CA 1
ATOM 1107 C C . ARG A 1 144 ? 23.505 4.587 -16.262 1.00 93.31 144 ARG A C 1
ATOM 1109 O O . ARG A 1 144 ? 24.503 4.244 -16.892 1.00 93.31 144 ARG A O 1
ATOM 1116 N N . ALA A 1 145 ? 22.327 4.813 -16.840 1.00 95.00 145 ALA A N 1
ATOM 1117 C CA . ALA A 1 145 ? 22.111 4.719 -18.279 1.00 95.00 145 ALA A CA 1
ATOM 1118 C C . ALA A 1 145 ? 22.880 5.809 -19.057 1.00 95.00 145 ALA A C 1
ATOM 1120 O O . ALA A 1 145 ? 23.380 5.538 -20.151 1.00 95.00 145 ALA A O 1
ATOM 1121 N N . GLU A 1 146 ? 23.012 7.014 -18.493 1.00 94.81 146 GLU A N 1
ATOM 1122 C CA . GLU A 1 146 ? 23.817 8.112 -19.058 1.00 94.81 146 GLU A CA 1
ATOM 1123 C C . GLU A 1 146 ? 25.327 7.805 -18.998 1.00 94.81 146 GLU A C 1
ATOM 1125 O O . GLU A 1 146 ? 26.074 8.138 -19.925 1.00 94.81 146 GLU A O 1
ATOM 1130 N N . MET A 1 147 ? 25.778 7.140 -17.925 1.00 94.12 147 MET A N 1
ATOM 1131 C CA . MET A 1 147 ? 27.188 6.788 -17.717 1.00 94.12 147 MET A CA 1
ATOM 1132 C C . MET A 1 147 ? 27.657 5.583 -18.537 1.00 94.12 147 MET A C 1
ATOM 1134 O O . MET A 1 147 ? 28.799 5.574 -18.993 1.00 94.12 147 MET A O 1
ATOM 1138 N N . THR A 1 148 ? 26.820 4.555 -18.697 1.00 93.19 148 THR A N 1
ATOM 1139 C CA . THR A 1 148 ? 27.233 3.310 -19.360 1.00 93.19 148 THR A CA 1
ATOM 1140 C C . THR A 1 148 ? 27.491 3.511 -20.851 1.00 93.19 148 THR A C 1
ATOM 1142 O O . THR A 1 148 ? 26.768 4.250 -21.521 1.00 93.19 148 THR A O 1
ATOM 1145 N N . GLU A 1 149 ? 28.487 2.811 -21.392 1.00 93.25 149 GLU A N 1
ATOM 1146 C CA . GLU A 1 149 ? 28.750 2.736 -22.835 1.00 93.25 149 GLU A CA 1
ATOM 1147 C C . GLU A 1 149 ? 28.124 1.495 -23.484 1.00 93.25 149 GLU A C 1
ATOM 1149 O O . GLU A 1 149 ? 27.895 1.500 -24.691 1.00 93.25 149 GLU A O 1
ATOM 1154 N N . ASP A 1 150 ? 27.780 0.475 -22.689 1.00 94.56 150 ASP A N 1
ATOM 1155 C CA . ASP A 1 150 ? 27.126 -0.746 -23.163 1.00 94.56 150 ASP A CA 1
ATOM 1156 C C . ASP A 1 150 ? 25.657 -0.467 -23.552 1.00 94.56 150 ASP A C 1
ATOM 1158 O O . ASP A 1 150 ? 24.840 -0.130 -22.681 1.00 94.56 150 ASP A O 1
ATOM 1162 N N . PRO A 1 151 ? 25.286 -0.620 -24.842 1.00 93.56 151 PRO A N 1
ATOM 1163 C CA . PRO A 1 151 ? 23.919 -0.405 -25.305 1.00 93.56 151 PRO A CA 1
ATOM 1164 C C . PRO A 1 151 ? 22.893 -1.378 -24.710 1.00 93.56 151 PRO A C 1
ATOM 1166 O O . PRO A 1 151 ? 21.738 -0.983 -24.527 1.00 93.56 151 PRO A O 1
ATOM 1169 N N . ALA A 1 152 ? 23.276 -2.627 -24.418 1.00 93.75 152 ALA A N 1
ATOM 1170 C CA . ALA A 1 152 ? 22.372 -3.628 -23.851 1.00 93.75 152 ALA A CA 1
ATOM 1171 C C . ALA A 1 152 ? 22.030 -3.271 -22.401 1.00 93.75 152 ALA A C 1
ATOM 1173 O O . ALA A 1 152 ? 20.856 -3.140 -22.046 1.00 93.75 152 ALA A O 1
ATOM 1174 N N . LEU A 1 153 ? 23.055 -2.970 -21.599 1.00 94.00 153 LEU A N 1
ATOM 1175 C CA . LEU A 1 153 ? 22.886 -2.470 -20.239 1.00 94.00 153 LEU A CA 1
ATOM 1176 C C . LEU A 1 153 ? 22.100 -1.151 -20.198 1.00 94.00 153 LEU A C 1
ATOM 1178 O O . LEU A 1 153 ? 21.222 -0.991 -19.351 1.00 94.00 153 LEU A O 1
ATOM 1182 N N . ARG A 1 154 ? 22.355 -0.214 -21.125 1.00 95.31 154 ARG A N 1
ATOM 1183 C CA . ARG A 1 154 ? 21.573 1.032 -21.219 1.00 95.31 154 ARG A CA 1
ATOM 1184 C C . ARG A 1 154 ? 20.090 0.740 -21.441 1.00 95.31 154 ARG A C 1
ATOM 1186 O O . ARG A 1 154 ? 19.254 1.304 -20.741 1.00 95.31 154 ARG A O 1
ATOM 1193 N N . ARG A 1 155 ? 19.761 -0.155 -22.379 1.00 95.81 155 ARG A N 1
ATOM 1194 C CA . ARG A 1 155 ? 18.374 -0.554 -22.662 1.00 95.81 155 ARG A CA 1
ATOM 1195 C C . ARG A 1 155 ? 17.712 -1.202 -21.448 1.00 95.81 155 ARG A C 1
ATOM 1197 O O . ARG A 1 155 ? 16.560 -0.894 -21.155 1.00 95.81 155 ARG A O 1
ATOM 1204 N N . ALA A 1 156 ? 18.434 -2.062 -20.734 1.00 95.81 156 ALA A N 1
ATOM 1205 C CA . ALA A 1 156 ? 17.927 -2.701 -19.527 1.00 95.81 156 ALA A CA 1
ATOM 1206 C C . ALA A 1 156 ? 17.651 -1.672 -18.419 1.00 95.81 156 ALA A C 1
ATOM 1208 O O . ALA A 1 156 ? 16.567 -1.664 -17.846 1.00 95.81 156 ALA A O 1
ATOM 1209 N N . LEU A 1 157 ? 18.581 -0.744 -18.166 1.00 96.25 157 LEU A N 1
ATOM 1210 C CA . LEU A 1 157 ? 18.402 0.330 -17.181 1.00 96.25 157 LEU A CA 1
ATOM 1211 C C . LEU A 1 157 ? 17.224 1.253 -17.528 1.00 96.25 157 LEU A C 1
ATOM 1213 O O . LEU A 1 157 ? 16.527 1.709 -16.628 1.00 96.25 157 LEU A O 1
ATOM 1217 N N . LEU A 1 158 ? 16.973 1.498 -18.816 1.00 96.50 158 LEU A N 1
ATOM 1218 C CA . LEU A 1 158 ? 15.831 2.284 -19.300 1.00 96.50 158 LEU A CA 1
ATOM 1219 C C . LEU A 1 158 ? 14.558 1.462 -19.517 1.00 96.50 158 LEU A C 1
ATOM 1221 O O . LEU A 1 158 ? 13.557 2.002 -19.981 1.00 96.50 158 LEU A O 1
ATOM 1225 N N . THR A 1 159 ? 14.573 0.176 -19.173 1.00 97.75 159 THR A N 1
ATOM 1226 C CA . THR A 1 159 ? 13.367 -0.643 -19.099 1.00 97.75 159 THR A CA 1
ATOM 1227 C C . THR A 1 159 ? 12.864 -0.643 -17.662 1.00 97.75 159 THR A C 1
ATOM 1229 O O . THR A 1 159 ? 13.640 -0.833 -16.722 1.00 97.75 159 THR A O 1
ATOM 1232 N N . HIS A 1 160 ? 11.572 -0.380 -17.475 1.00 97.06 160 HIS A N 1
ATOM 1233 C CA . HIS A 1 160 ? 10.902 -0.383 -16.176 1.00 97.06 160 HIS A CA 1
ATOM 1234 C C . HIS A 1 160 ? 9.650 -1.251 -16.238 1.00 97.06 160 HIS A C 1
ATOM 1236 O O . HIS A 1 160 ? 8.828 -1.106 -17.139 1.00 97.06 160 HIS A O 1
ATOM 1242 N N . VAL A 1 161 ? 9.488 -2.145 -15.269 1.00 98.12 161 VAL A N 1
ATOM 1243 C CA . VAL A 1 161 ? 8.404 -3.127 -15.244 1.00 98.12 161 VAL A CA 1
ATOM 1244 C C . VAL A 1 161 ? 7.433 -2.797 -14.116 1.00 98.12 161 VAL A C 1
ATOM 1246 O O . VAL A 1 161 ? 7.827 -2.646 -12.961 1.00 98.12 161 VAL A O 1
ATOM 1249 N N . VAL A 1 162 ? 6.145 -2.736 -14.439 1.00 98.06 162 VAL A N 1
ATOM 1250 C CA . VAL A 1 162 ? 5.044 -2.624 -13.480 1.00 98.06 162 VAL A CA 1
ATOM 1251 C C . VAL A 1 162 ? 4.225 -3.909 -13.535 1.00 98.06 162 VAL A C 1
ATOM 1253 O O . VAL A 1 162 ? 3.750 -4.305 -14.596 1.00 98.06 162 VAL A O 1
ATOM 1256 N N . ILE A 1 163 ? 4.049 -4.568 -12.393 1.00 97.75 163 ILE A N 1
ATOM 1257 C CA . ILE A 1 163 ? 3.328 -5.841 -12.295 1.00 97.75 163 ILE A CA 1
ATOM 1258 C C . ILE A 1 163 ? 1.948 -5.586 -11.684 1.00 97.75 163 ILE A C 1
ATOM 1260 O O . ILE A 1 163 ? 1.847 -5.119 -10.554 1.00 97.75 163 ILE A O 1
ATOM 1264 N N . GLY A 1 164 ? 0.885 -5.915 -12.412 1.00 96.31 164 GLY A N 1
ATOM 1265 C CA . GLY A 1 164 ? -0.516 -5.757 -12.021 1.00 96.31 164 GLY A CA 1
ATOM 1266 C C . GLY A 1 164 ? -1.219 -4.610 -12.749 1.00 96.31 164 GLY A C 1
ATOM 1267 O O . GLY A 1 164 ? -0.934 -3.443 -12.529 1.00 96.31 164 GLY A O 1
ATOM 1268 N N . GLY A 1 165 ? -2.225 -4.931 -13.551 1.00 94.75 165 GLY A N 1
ATOM 1269 C CA . GLY A 1 165 ? -3.077 -4.030 -14.331 1.00 94.75 165 GLY A CA 1
ATOM 1270 C C . GLY A 1 165 ? -4.268 -3.438 -13.573 1.00 94.75 165 GLY A C 1
ATOM 1271 O O . GLY A 1 165 ? -5.255 -3.026 -14.188 1.00 94.75 165 GLY A O 1
ATOM 1272 N N . GLY A 1 166 ? -4.214 -3.401 -12.239 1.00 92.75 166 GLY A N 1
ATOM 1273 C CA . GLY A 1 166 ? -5.174 -2.665 -11.410 1.00 92.75 166 GLY A CA 1
ATOM 1274 C C . GLY A 1 166 ? -4.981 -1.141 -11.496 1.00 92.75 166 GLY A C 1
ATOM 1275 O O . GLY A 1 166 ? -4.057 -0.677 -12.165 1.00 92.75 166 GLY A O 1
ATOM 1276 N N . PRO A 1 167 ? -5.809 -0.336 -10.795 1.00 90.75 167 PRO A N 1
ATOM 1277 C CA . PRO A 1 167 ? -5.697 1.126 -10.812 1.00 90.75 167 PRO A CA 1
ATOM 1278 C C . PRO A 1 167 ? -4.278 1.621 -10.523 1.00 90.75 167 PRO A C 1
ATOM 1280 O O . PRO A 1 167 ? -3.740 2.407 -11.291 1.00 90.75 167 PRO A O 1
ATOM 1283 N N . THR A 1 168 ? -3.637 1.076 -9.486 1.00 91.44 168 THR A N 1
ATOM 1284 C CA . THR A 1 168 ? -2.284 1.473 -9.088 1.00 91.44 168 THR A CA 1
ATOM 1285 C C . THR A 1 168 ? -1.235 1.190 -10.160 1.00 91.44 168 THR A C 1
ATOM 1287 O O . THR A 1 168 ? -0.386 2.041 -10.400 1.00 91.44 168 THR A O 1
ATOM 1290 N N . GLY A 1 169 ? -1.277 0.031 -10.821 1.00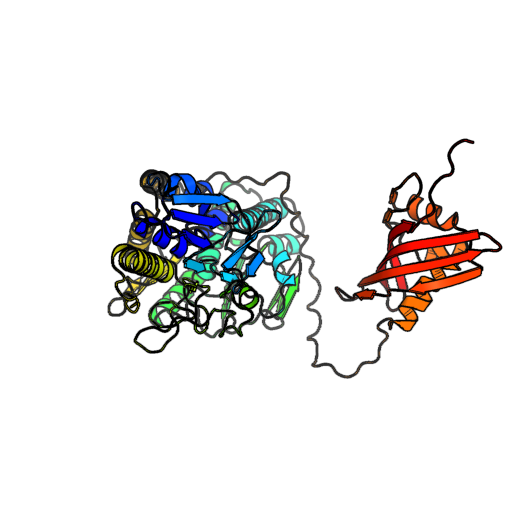 94.56 169 GLY A N 1
ATOM 1291 C CA . GLY A 1 169 ? -0.296 -0.277 -11.862 1.00 94.56 169 GLY A CA 1
ATOM 1292 C C . GLY A 1 169 ? -0.528 0.505 -13.152 1.00 94.56 169 GLY A C 1
ATOM 1293 O O . GLY A 1 169 ? 0.435 0.970 -13.754 1.00 94.56 169 GLY A O 1
ATOM 1294 N N . VAL A 1 170 ? -1.788 0.752 -13.528 1.00 95.38 170 VAL A N 1
ATOM 1295 C CA . VAL A 1 170 ? -2.130 1.639 -14.655 1.00 95.38 170 VAL A CA 1
ATOM 1296 C C . VAL A 1 170 ? -1.654 3.072 -14.395 1.00 95.38 170 VAL A C 1
ATOM 1298 O O . VAL A 1 170 ? -1.010 3.667 -15.258 1.00 95.38 170 VAL A O 1
ATOM 1301 N N . GLU A 1 171 ? -1.910 3.605 -13.198 1.00 93.81 171 GLU A N 1
ATOM 1302 C CA . GLU A 1 171 ? -1.453 4.937 -12.782 1.00 93.81 171 GLU A CA 1
ATOM 1303 C C . GLU A 1 171 ? 0.076 5.027 -12.755 1.00 93.81 171 GLU A C 1
ATOM 1305 O O . GLU A 1 171 ? 0.648 6.008 -13.236 1.00 93.81 171 GLU A O 1
ATOM 1310 N N . MET A 1 172 ? 0.744 3.992 -12.237 1.00 95.00 172 MET A N 1
ATOM 1311 C CA . MET A 1 172 ? 2.201 3.939 -12.166 1.00 95.00 172 MET A CA 1
ATOM 1312 C C . MET A 1 172 ? 2.839 3.861 -13.556 1.00 95.00 172 MET A C 1
ATOM 1314 O O . MET A 1 172 ? 3.727 4.657 -13.846 1.00 95.00 172 MET A O 1
ATOM 1318 N N . ALA A 1 173 ? 2.380 2.958 -14.427 1.00 96.25 173 ALA A N 1
ATOM 1319 C CA . ALA A 1 173 ? 2.925 2.797 -15.777 1.00 96.25 173 ALA A CA 1
ATOM 1320 C C . ALA A 1 173 ? 2.762 4.081 -16.604 1.00 96.25 173 ALA A C 1
ATOM 1322 O O . ALA A 1 173 ? 3.711 4.552 -17.236 1.00 96.25 173 ALA A O 1
ATOM 1323 N N . GLY A 1 174 ? 1.580 4.698 -16.527 1.00 93.38 174 GLY A N 1
ATOM 1324 C CA . GLY A 1 174 ? 1.311 5.988 -17.151 1.00 93.38 174 GLY A CA 1
ATOM 1325 C C . GLY A 1 174 ? 2.236 7.097 -16.655 1.00 93.38 174 GLY A C 1
ATOM 1326 O O . GLY A 1 174 ? 2.822 7.830 -17.454 1.00 93.38 174 GLY A O 1
ATOM 1327 N N . ALA A 1 175 ? 2.404 7.200 -15.333 1.00 91.69 175 ALA A N 1
ATOM 1328 C CA . ALA A 1 175 ? 3.264 8.205 -14.720 1.00 91.69 175 ALA A CA 1
ATOM 1329 C C . ALA A 1 175 ? 4.754 7.979 -15.023 1.00 91.69 175 ALA A C 1
ATOM 1331 O O . ALA A 1 175 ? 5.472 8.956 -15.222 1.00 91.69 175 ALA A O 1
ATOM 1332 N N . MET A 1 176 ? 5.219 6.726 -15.086 1.00 93.50 176 MET A N 1
ATOM 1333 C CA . MET A 1 176 ? 6.605 6.391 -15.431 1.00 93.50 176 MET A CA 1
ATOM 1334 C C . MET A 1 176 ? 6.964 6.831 -16.848 1.00 93.50 176 MET A C 1
ATOM 1336 O O . MET A 1 176 ? 7.976 7.504 -17.021 1.00 93.50 176 MET A O 1
ATOM 1340 N N . VAL A 1 177 ? 6.136 6.505 -17.848 1.00 92.50 177 VAL A N 1
ATOM 1341 C CA . VAL A 1 177 ? 6.394 6.929 -19.235 1.00 92.50 177 VAL A CA 1
ATOM 1342 C C . VAL A 1 177 ? 6.380 8.443 -19.344 1.00 92.50 177 VAL A C 1
ATOM 1344 O O . VAL A 1 177 ? 7.269 9.035 -19.951 1.00 92.50 177 VAL A O 1
ATOM 1347 N N . GLU A 1 178 ? 5.368 9.081 -18.764 1.00 86.62 178 GLU A N 1
ATOM 1348 C CA . GLU A 1 178 ? 5.191 10.515 -18.923 1.00 86.62 178 GLU A CA 1
ATOM 1349 C C . GLU A 1 178 ? 6.308 11.317 -18.247 1.00 86.62 178 GLU A C 1
ATOM 1351 O O . GLU A 1 178 ? 6.966 12.135 -18.891 1.00 86.62 178 GLU A O 1
ATOM 1356 N N . LEU A 1 179 ? 6.537 11.072 -16.957 1.00 82.25 179 LEU A N 1
ATOM 1357 C CA . LEU A 1 179 ? 7.525 11.821 -16.185 1.00 82.25 179 LEU A CA 1
ATOM 1358 C C . LEU A 1 179 ? 8.943 11.392 -16.552 1.00 82.25 179 LEU A C 1
ATOM 1360 O O . LEU A 1 179 ? 9.829 12.237 -16.601 1.00 82.25 179 LEU A O 1
ATOM 1364 N N . GLY A 1 180 ? 9.163 10.112 -16.859 1.00 88.75 180 GLY A N 1
ATOM 1365 C CA . GLY A 1 180 ? 10.462 9.610 -17.296 1.00 88.75 180 GLY A CA 1
ATOM 1366 C C . GLY A 1 180 ? 10.925 10.263 -18.596 1.00 88.75 180 GLY A C 1
ATOM 1367 O O . GLY A 1 180 ? 12.037 10.783 -18.644 1.00 88.75 180 GLY A O 1
ATOM 1368 N N . ARG A 1 181 ? 10.061 10.342 -19.619 1.00 91.31 181 ARG A N 1
ATOM 1369 C CA . ARG A 1 181 ? 10.397 11.028 -20.881 1.00 91.31 181 ARG A CA 1
ATOM 1370 C C . ARG A 1 181 ? 10.704 12.505 -20.678 1.00 91.31 181 ARG A C 1
ATOM 1372 O O . ARG A 1 181 ? 11.639 13.022 -21.282 1.00 91.31 181 ARG A O 1
ATOM 1379 N N . GLU A 1 182 ? 9.937 13.176 -19.825 1.00 87.50 182 GLU A N 1
ATOM 1380 C CA . GLU A 1 182 ? 10.151 14.586 -19.500 1.00 87.50 182 GLU A CA 1
ATOM 1381 C C . GLU A 1 182 ? 11.478 14.821 -18.760 1.00 87.50 182 GLU A C 1
ATOM 1383 O O . GLU A 1 182 ? 12.198 15.766 -19.081 1.00 87.50 182 GLU A O 1
ATOM 1388 N N . ILE A 1 183 ? 11.831 13.944 -17.815 1.00 87.19 183 ILE A N 1
ATOM 1389 C CA . ILE A 1 183 ? 13.116 13.971 -17.103 1.00 87.19 183 ILE A CA 1
ATOM 1390 C C . ILE A 1 183 ? 14.275 13.752 -18.086 1.00 87.19 183 ILE A C 1
ATOM 1392 O O . ILE A 1 183 ? 15.190 14.575 -18.142 1.00 87.19 183 ILE A O 1
ATOM 1396 N N . ILE A 1 184 ? 14.207 12.689 -18.895 1.00 90.38 184 ILE A N 1
ATOM 1397 C CA . ILE A 1 184 ? 15.243 12.334 -19.874 1.00 90.38 184 ILE A CA 1
ATOM 1398 C C . ILE A 1 184 ? 15.473 13.477 -20.867 1.00 90.38 184 ILE A C 1
ATOM 1400 O O . ILE A 1 184 ? 16.612 13.882 -21.071 1.00 90.38 184 ILE A O 1
ATOM 1404 N N . ALA A 1 185 ? 14.403 14.052 -21.425 1.00 89.69 185 ALA A N 1
ATOM 1405 C CA . ALA A 1 185 ? 14.498 15.126 -22.414 1.00 89.69 185 ALA A CA 1
ATOM 1406 C C . ALA A 1 185 ? 15.195 16.394 -21.891 1.00 89.69 185 ALA A C 1
ATOM 1408 O O . ALA A 1 185 ? 15.770 17.150 -22.674 1.00 89.69 185 ALA A O 1
ATOM 1409 N N . ARG A 1 186 ? 15.076 16.679 -20.588 1.00 86.50 186 ARG A N 1
ATOM 1410 C CA . ARG A 1 186 ? 15.519 17.950 -19.997 1.00 86.50 186 ARG A CA 1
ATOM 1411 C C . ARG A 1 186 ? 16.894 17.865 -19.353 1.00 86.50 186 ARG A C 1
ATOM 1413 O O . ARG A 1 186 ? 17.677 18.804 -19.500 1.00 86.50 186 ARG A O 1
ATOM 1420 N N . ASP A 1 187 ? 17.168 16.782 -18.632 1.00 88.50 187 ASP A N 1
ATOM 1421 C CA . ASP A 1 187 ? 18.338 16.708 -17.754 1.00 88.50 187 ASP A CA 1
ATOM 1422 C C . ASP A 1 187 ? 19.494 15.901 -18.349 1.00 88.50 187 ASP A C 1
ATOM 1424 O O . ASP A 1 187 ? 20.652 16.167 -18.032 1.00 88.50 187 ASP A O 1
ATOM 1428 N N . PHE A 1 188 ? 19.191 14.935 -19.216 1.00 91.75 188 PHE A N 1
ATOM 1429 C CA . PHE A 1 188 ? 20.166 13.981 -19.732 1.00 91.75 188 PHE A CA 1
ATOM 1430 C C . PHE A 1 188 ? 20.590 14.357 -21.154 1.00 91.75 188 PHE A C 1
ATOM 1432 O O . PHE A 1 188 ? 19.809 14.910 -21.930 1.00 91.75 188 PHE A O 1
ATOM 1439 N N . ARG A 1 189 ? 21.867 14.137 -21.491 1.00 92.19 189 ARG A N 1
ATOM 1440 C CA . ARG A 1 189 ? 22.450 14.588 -22.769 1.00 92.19 189 ARG A CA 1
ATOM 1441 C C . ARG A 1 189 ? 22.684 13.443 -23.738 1.00 92.19 189 ARG A C 1
ATOM 1443 O O . ARG A 1 189 ? 22.626 13.667 -24.946 1.00 92.19 189 ARG A O 1
ATOM 1450 N N . ARG A 1 190 ? 22.984 12.249 -23.227 1.00 93.38 190 ARG A N 1
ATOM 1451 C CA . ARG A 1 190 ? 23.243 11.047 -24.030 1.00 93.38 190 ARG A CA 1
ATOM 1452 C C . ARG A 1 190 ? 21.999 10.185 -24.186 1.00 93.38 190 ARG A C 1
ATOM 1454 O O . ARG A 1 190 ? 21.912 9.429 -25.152 1.00 93.38 190 ARG A O 1
ATOM 1461 N N . LEU A 1 191 ? 21.059 10.285 -23.252 1.00 94.62 191 LEU A N 1
ATOM 1462 C CA . LEU A 1 191 ? 19.787 9.576 -23.317 1.00 94.62 191 LEU A CA 1
ATOM 1463 C C . LEU A 1 191 ? 18.786 10.274 -24.237 1.00 94.62 191 LEU A C 1
ATOM 1465 O O . LEU A 1 191 ? 18.741 11.502 -24.313 1.00 94.62 191 LEU A O 1
ATOM 1469 N N . ARG A 1 192 ? 17.935 9.483 -24.895 1.00 93.69 192 ARG A N 1
ATOM 1470 C CA . ARG A 1 192 ? 16.806 9.991 -25.676 1.00 93.69 192 ARG A CA 1
ATOM 1471 C C . ARG A 1 192 ? 15.492 9.534 -25.040 1.00 93.69 192 ARG A C 1
ATOM 1473 O O . ARG A 1 192 ? 15.423 8.397 -24.571 1.00 93.69 192 ARG A O 1
ATOM 1480 N N . PRO A 1 193 ? 14.435 10.364 -25.012 1.00 92.81 193 PRO A N 1
ATOM 1481 C CA . PRO A 1 193 ? 13.152 9.982 -24.412 1.00 92.81 193 PRO A CA 1
ATOM 1482 C C . PRO A 1 193 ? 12.530 8.718 -25.022 1.00 92.81 193 PRO A C 1
ATOM 1484 O O . PRO A 1 193 ? 11.774 8.012 -24.357 1.00 92.81 193 PRO A O 1
ATOM 1487 N N . GLU A 1 194 ? 12.842 8.425 -26.283 1.00 92.31 194 GLU A N 1
ATOM 1488 C CA . GLU A 1 194 ? 12.362 7.244 -27.001 1.00 92.31 194 GLU A CA 1
ATOM 1489 C C . GLU A 1 194 ? 13.029 5.947 -26.523 1.00 92.31 194 GLU A C 1
ATOM 1491 O O . GLU A 1 194 ? 12.487 4.871 -26.760 1.00 92.31 194 GLU A O 1
ATOM 1496 N N . ASP A 1 195 ? 14.173 6.037 -25.835 1.00 91.94 195 ASP A N 1
ATOM 1497 C CA . ASP A 1 195 ? 14.885 4.878 -25.288 1.00 91.94 195 ASP A CA 1
ATOM 1498 C C . ASP A 1 195 ? 14.237 4.356 -23.987 1.00 91.94 195 ASP A C 1
ATOM 1500 O O . ASP A 1 195 ? 14.555 3.251 -23.545 1.00 91.94 195 ASP A O 1
ATOM 1504 N N . LEU A 1 196 ? 13.325 5.126 -23.373 1.00 96.50 196 LEU A N 1
ATOM 1505 C CA . LEU A 1 196 ? 12.567 4.709 -22.192 1.00 96.50 196 LEU A CA 1
ATOM 1506 C C . LEU A 1 196 ? 11.477 3.703 -22.570 1.00 96.50 196 LEU A C 1
ATOM 1508 O O . LEU A 1 196 ? 10.528 4.039 -23.286 1.00 96.50 196 LEU A O 1
ATOM 1512 N N . ASN A 1 197 ? 11.571 2.506 -21.998 1.00 97.44 197 ASN A N 1
ATOM 1513 C CA . ASN A 1 197 ? 10.609 1.431 -22.169 1.00 97.44 197 ASN A CA 1
ATOM 1514 C C . ASN A 1 197 ? 9.900 1.127 -20.844 1.00 97.44 197 ASN A C 1
ATOM 1516 O O . ASN A 1 197 ? 10.541 0.851 -19.832 1.00 97.44 197 ASN A O 1
ATOM 1520 N N . VAL A 1 198 ? 8.569 1.145 -20.838 1.00 98.12 198 VAL A N 1
ATOM 1521 C CA . VAL A 1 198 ? 7.778 0.767 -19.659 1.00 98.12 198 VAL A CA 1
ATOM 1522 C C . VAL A 1 198 ? 6.890 -0.406 -20.026 1.00 98.12 198 VAL A C 1
ATOM 1524 O O . VAL A 1 198 ? 6.078 -0.296 -20.942 1.00 98.12 198 VAL A O 1
ATOM 1527 N N . VAL A 1 199 ? 7.030 -1.505 -19.289 1.00 98.31 199 VAL A N 1
ATOM 1528 C CA . VAL A 1 199 ? 6.272 -2.741 -19.489 1.00 98.31 199 VAL A CA 1
ATOM 1529 C C . VAL A 1 199 ? 5.264 -2.903 -18.353 1.00 98.31 199 VAL A C 1
ATOM 1531 O O . VAL A 1 199 ? 5.648 -2.954 -17.187 1.00 98.31 199 VAL A O 1
ATOM 1534 N N . LEU A 1 200 ? 3.974 -2.998 -18.673 1.00 98.50 200 LEU A N 1
ATOM 1535 C CA . LEU A 1 200 ? 2.903 -3.311 -17.725 1.00 98.50 200 LEU A CA 1
ATOM 1536 C C . LEU A 1 200 ? 2.448 -4.759 -17.927 1.00 98.50 200 LEU A C 1
ATOM 1538 O O . LEU A 1 200 ? 1.887 -5.090 -18.969 1.00 98.50 200 LEU A O 1
ATOM 1542 N N . ILE A 1 201 ? 2.649 -5.604 -16.919 1.00 98.25 201 ILE A N 1
ATOM 1543 C CA . ILE A 1 201 ? 2.310 -7.032 -16.957 1.00 98.25 201 ILE A CA 1
ATOM 1544 C C . ILE A 1 201 ? 1.033 -7.276 -16.150 1.00 98.25 201 ILE A C 1
ATOM 1546 O O . ILE A 1 201 ? 0.965 -6.922 -14.975 1.00 98.25 201 ILE A O 1
ATOM 1550 N N . GLU A 1 202 ? 0.023 -7.901 -16.750 1.00 96.94 202 GLU A N 1
ATOM 1551 C CA . GLU A 1 202 ? -1.229 -8.293 -16.098 1.00 96.94 202 GLU A CA 1
ATOM 1552 C C . GLU A 1 202 ? -1.530 -9.767 -16.387 1.00 96.94 202 GLU A C 1
ATOM 1554 O O . GLU A 1 202 ? -1.656 -10.174 -17.542 1.00 96.94 202 GLU A O 1
ATOM 1559 N N . ALA A 1 203 ? -1.685 -10.563 -15.326 1.00 95.56 203 ALA A N 1
ATOM 1560 C CA . ALA A 1 203 ? -1.941 -11.999 -15.441 1.00 95.56 203 ALA A CA 1
ATOM 1561 C C . ALA A 1 203 ? -3.353 -12.312 -15.961 1.00 95.56 203 ALA A C 1
ATOM 1563 O O . ALA A 1 203 ? -3.571 -13.327 -16.618 1.00 95.56 203 ALA A O 1
ATOM 1564 N N . GLY A 1 204 ? -4.324 -11.457 -15.650 1.00 93.81 204 GLY A N 1
ATOM 1565 C CA . GLY A 1 204 ? -5.695 -11.555 -16.114 1.00 93.81 204 GLY A CA 1
ATOM 1566 C C . GLY A 1 204 ? -5.884 -11.099 -17.564 1.00 93.81 204 GLY A C 1
ATOM 1567 O O . GLY A 1 204 ? -4.986 -10.544 -18.198 1.00 93.81 204 GLY A O 1
ATOM 1568 N N . PRO A 1 205 ? -7.093 -11.295 -18.113 1.00 94.31 205 PRO A N 1
ATOM 1569 C CA . PRO A 1 205 ? -7.364 -11.033 -19.524 1.00 94.31 205 PRO A CA 1
ATOM 1570 C C . PRO A 1 205 ? -7.508 -9.542 -19.859 1.00 94.31 205 PRO A C 1
ATOM 1572 O O . PRO A 1 205 ? -7.561 -9.195 -21.035 1.00 94.31 205 PRO A O 1
ATOM 1575 N N . ARG A 1 206 ? -7.652 -8.657 -18.860 1.00 94.75 206 ARG A N 1
ATOM 1576 C CA . ARG A 1 206 ? -7.936 -7.226 -19.056 1.00 94.75 206 ARG A CA 1
ATOM 1577 C C . ARG A 1 206 ? -7.353 -6.379 -17.928 1.00 94.75 206 ARG A C 1
ATOM 1579 O O . ARG A 1 206 ? -7.330 -6.807 -16.777 1.00 94.75 206 ARG A O 1
ATOM 1586 N N . LEU A 1 207 ? -6.983 -5.141 -18.254 1.00 95.56 207 LEU A N 1
ATOM 1587 C CA . LEU A 1 207 ? -6.702 -4.105 -17.259 1.00 95.56 207 LEU A CA 1
ATOM 1588 C C . LEU A 1 207 ? -7.985 -3.689 -16.534 1.00 95.56 207 LEU A C 1
ATOM 1590 O O . LEU A 1 207 ? -9.086 -3.840 -17.066 1.00 95.56 207 LEU A O 1
ATOM 1594 N N . LEU A 1 208 ? -7.834 -3.104 -15.343 1.00 91.88 208 LEU A N 1
ATOM 1595 C CA . LEU A 1 208 ? -8.914 -2.473 -14.584 1.00 91.88 208 LEU A CA 1
ATOM 1596 C C . LEU A 1 208 ? -10.168 -3.358 -14.503 1.00 91.88 208 LEU A C 1
ATOM 1598 O O . LEU A 1 208 ? -11.271 -2.888 -14.752 1.00 91.88 208 LEU A O 1
ATOM 1602 N N . THR A 1 209 ? -10.020 -4.636 -14.146 1.00 88.56 209 THR A N 1
ATOM 1603 C CA . THR A 1 209 ? -11.112 -5.636 -14.152 1.00 88.56 209 THR A CA 1
ATOM 1604 C C . THR A 1 209 ? -12.352 -5.237 -13.341 1.00 88.56 209 THR A C 1
ATOM 1606 O O . THR A 1 209 ? -13.449 -5.718 -13.615 1.00 88.56 209 THR A O 1
ATOM 1609 N N . ALA A 1 210 ? -12.200 -4.331 -12.370 1.00 84.19 210 ALA A N 1
ATOM 1610 C CA . ALA A 1 210 ? -13.298 -3.746 -11.599 1.00 84.19 210 ALA A CA 1
ATOM 1611 C C . ALA A 1 210 ? -14.112 -2.671 -12.355 1.00 84.19 210 ALA A C 1
ATOM 1613 O O . ALA A 1 210 ? -15.126 -2.206 -11.837 1.00 84.19 210 ALA A O 1
ATOM 1614 N N . PHE A 1 211 ? -13.670 -2.250 -13.542 1.00 87.50 211 PHE A N 1
ATOM 1615 C CA . PHE A 1 211 ? -14.324 -1.259 -14.392 1.00 87.50 211 PHE A CA 1
ATOM 1616 C C . PHE A 1 211 ? -15.068 -1.931 -15.561 1.00 87.50 211 PHE A C 1
ATOM 1618 O O . PHE A 1 211 ? -14.687 -3.016 -16.011 1.00 87.50 211 PHE A O 1
ATOM 1625 N N . PRO A 1 212 ? -16.116 -1.276 -16.093 1.00 90.12 212 PRO A N 1
ATOM 1626 C CA . PRO A 1 212 ? -16.750 -1.667 -17.348 1.00 90.12 212 PRO A CA 1
ATOM 1627 C C . PRO A 1 212 ? -15.749 -1.841 -18.503 1.00 90.12 212 PRO A C 1
ATOM 1629 O O . PRO A 1 212 ? -14.775 -1.093 -18.603 1.00 90.12 212 PRO A O 1
ATOM 1632 N N . GLU A 1 213 ? -16.013 -2.804 -19.393 1.00 92.44 213 GLU A N 1
ATOM 1633 C CA . GLU A 1 213 ? -15.077 -3.216 -20.457 1.00 92.44 213 GLU A CA 1
ATOM 1634 C C . GLU A 1 213 ? -14.662 -2.057 -21.371 1.00 92.44 213 GLU A C 1
ATOM 1636 O O . GLU A 1 213 ? -13.483 -1.872 -21.641 1.00 92.44 213 GLU A O 1
ATOM 1641 N N . ASP A 1 214 ? -15.599 -1.184 -21.736 1.00 92.31 214 ASP A N 1
ATOM 1642 C CA . ASP A 1 214 ? -15.346 -0.005 -22.569 1.00 92.31 214 ASP A CA 1
ATOM 1643 C C . ASP A 1 214 ? -14.372 1.009 -21.943 1.00 92.31 214 ASP A C 1
ATOM 1645 O O . ASP A 1 214 ? -13.676 1.730 -22.667 1.00 92.31 214 ASP A O 1
ATOM 1649 N N . LEU A 1 215 ? -14.319 1.085 -20.608 1.00 91.75 215 LEU A N 1
ATOM 1650 C CA . LEU A 1 215 ? -13.355 1.917 -19.884 1.00 91.75 215 LEU A CA 1
ATOM 1651 C C . LEU A 1 215 ? -11.996 1.224 -19.768 1.00 91.75 215 LEU A C 1
ATOM 1653 O O . LEU A 1 215 ? -10.972 1.887 -19.931 1.00 91.75 215 LEU A O 1
ATOM 1657 N N . ALA A 1 216 ? -11.982 -0.090 -19.542 1.00 93.44 216 ALA A N 1
ATOM 1658 C CA . ALA A 1 216 ? -10.757 -0.886 -19.551 1.00 93.44 216 ALA A CA 1
ATOM 1659 C C . ALA A 1 216 ? -10.061 -0.831 -20.925 1.00 93.44 216 ALA A C 1
ATOM 1661 O O . ALA A 1 216 ? -8.867 -0.542 -20.996 1.00 93.44 216 ALA A O 1
ATOM 1662 N N . ASP A 1 217 ? -10.814 -0.985 -22.017 1.00 94.38 217 ASP A N 1
ATOM 1663 C CA . ASP A 1 217 ? -10.302 -0.911 -23.391 1.00 94.38 217 ASP A CA 1
ATOM 1664 C C . ASP A 1 217 ? -9.787 0.484 -23.754 1.00 94.38 217 ASP A C 1
ATOM 1666 O O . ASP A 1 217 ? -8.882 0.641 -24.576 1.00 94.38 217 ASP A O 1
ATOM 1670 N N . TYR A 1 218 ? -10.401 1.528 -23.192 1.00 94.00 218 TYR A N 1
ATOM 1671 C CA . TYR A 1 218 ? -9.904 2.892 -23.346 1.00 94.00 218 TYR A CA 1
ATOM 1672 C C . TYR A 1 218 ? -8.578 3.082 -22.602 1.00 94.00 218 TYR A C 1
ATOM 1674 O O . TYR A 1 218 ? -7.659 3.679 -23.158 1.00 94.00 218 TYR A O 1
ATOM 1682 N N . ALA A 1 219 ? -8.462 2.565 -21.375 1.00 94.38 219 ALA A N 1
ATOM 1683 C CA . ALA A 1 219 ? -7.226 2.643 -20.603 1.00 94.38 219 ALA A CA 1
ATOM 1684 C C . ALA A 1 219 ? -6.080 1.882 -21.284 1.00 94.38 219 ALA A C 1
ATOM 1686 O O . ALA A 1 219 ? -4.995 2.438 -21.419 1.00 94.38 219 ALA A O 1
ATOM 1687 N N . LEU A 1 220 ? -6.344 0.669 -21.784 1.00 96.12 220 LEU A N 1
ATOM 1688 C CA . LEU A 1 220 ? -5.379 -0.125 -22.549 1.00 96.12 220 LEU A CA 1
ATOM 1689 C C . LEU A 1 220 ? -4.850 0.649 -23.761 1.00 96.12 220 LEU A C 1
ATOM 1691 O O . LEU A 1 220 ? -3.647 0.885 -23.854 1.00 96.12 220 LEU A O 1
ATOM 1695 N N . ARG A 1 221 ? -5.753 1.116 -24.635 1.00 95.38 221 ARG A N 1
ATOM 1696 C CA . ARG A 1 221 ? -5.378 1.911 -25.815 1.00 95.38 221 ARG A CA 1
ATOM 1697 C C . ARG A 1 221 ? -4.609 3.165 -25.428 1.00 95.38 221 ARG A C 1
ATOM 1699 O O . ARG A 1 221 ? -3.561 3.438 -25.988 1.00 95.38 221 ARG A O 1
ATOM 1706 N N . SER A 1 222 ? -5.068 3.886 -24.406 1.00 94.38 222 SER A N 1
ATOM 1707 C CA . SER A 1 222 ? -4.395 5.105 -23.966 1.00 94.38 222 SER A CA 1
ATOM 1708 C C . SER A 1 222 ? -2.999 4.863 -23.374 1.00 94.38 222 SER A C 1
ATOM 1710 O O . SER A 1 222 ? -2.204 5.801 -23.402 1.00 94.38 222 SER A O 1
ATOM 1712 N N . LEU A 1 223 ? -2.701 3.697 -22.791 1.00 95.75 223 LEU A N 1
ATOM 1713 C CA . LEU A 1 223 ? -1.339 3.345 -22.364 1.00 95.75 223 LEU A CA 1
ATOM 1714 C C . LEU A 1 223 ? -0.467 2.984 -23.572 1.00 95.75 223 LEU A C 1
ATOM 1716 O O . LEU A 1 223 ? 0.653 3.480 -23.688 1.00 95.75 223 LEU A O 1
ATOM 1720 N N . GLN A 1 224 ? -1.001 2.182 -24.496 1.00 95.94 224 GLN A N 1
ATOM 1721 C CA . GLN A 1 224 ? -0.305 1.773 -25.720 1.00 95.94 224 GLN A CA 1
ATOM 1722 C C . GLN A 1 224 ? 0.027 2.971 -26.619 1.00 95.94 224 GLN A C 1
ATOM 1724 O O . GLN A 1 224 ? 1.164 3.102 -27.062 1.00 95.94 224 GLN A O 1
ATOM 1729 N N . ASP A 1 225 ? -0.907 3.910 -26.794 1.00 94.00 225 ASP A N 1
ATOM 1730 C CA . ASP A 1 225 ? -0.704 5.157 -27.548 1.00 94.00 225 ASP A CA 1
ATOM 1731 C C . ASP A 1 225 ? 0.396 6.039 -26.930 1.00 94.00 225 ASP A C 1
ATOM 1733 O O . ASP A 1 225 ? 1.011 6.863 -27.607 1.00 94.00 225 ASP A O 1
ATOM 1737 N N . ARG A 1 226 ? 0.663 5.876 -25.628 1.00 91.50 226 ARG A N 1
ATOM 1738 C CA . ARG A 1 226 ? 1.761 6.553 -24.922 1.00 91.50 226 ARG A CA 1
ATOM 1739 C C . ARG A 1 226 ? 3.073 5.779 -25.011 1.00 91.50 226 ARG A C 1
ATOM 1741 O O . ARG A 1 226 ? 4.100 6.319 -24.615 1.00 91.50 226 ARG A O 1
ATOM 1748 N N . GLY A 1 227 ? 3.076 4.573 -25.567 1.00 93.12 227 GLY A N 1
ATOM 1749 C CA . GLY A 1 227 ? 4.255 3.724 -25.713 1.00 93.12 227 GLY A CA 1
ATOM 1750 C C . GLY A 1 227 ? 4.564 2.866 -24.487 1.00 93.12 227 GLY A C 1
ATOM 1751 O O . GLY A 1 227 ? 5.726 2.547 -24.270 1.00 93.12 227 GLY A O 1
ATOM 1752 N N . VAL A 1 228 ? 3.556 2.524 -23.678 1.00 97.25 228 VAL A N 1
ATOM 1753 C CA . VAL A 1 228 ? 3.673 1.445 -22.683 1.00 97.25 228 VAL A CA 1
ATOM 1754 C C . VAL A 1 228 ? 3.488 0.103 -23.399 1.00 97.25 228 VAL A C 1
ATOM 1756 O O . VAL A 1 228 ? 2.477 -0.089 -24.079 1.00 97.25 228 VAL A O 1
ATOM 1759 N N . ASP A 1 229 ? 4.417 -0.834 -23.211 1.00 97.44 229 ASP A N 1
ATOM 1760 C CA . ASP A 1 229 ? 4.249 -2.237 -23.604 1.00 97.44 229 ASP A CA 1
ATOM 1761 C C . ASP A 1 229 ? 3.315 -2.924 -22.598 1.00 97.44 229 ASP A C 1
ATOM 1763 O O . ASP A 1 229 ? 3.678 -3.141 -21.443 1.00 97.44 229 ASP A O 1
ATOM 1767 N N . VAL A 1 230 ? 2.079 -3.221 -23.001 1.00 98.06 230 VAL A N 1
ATOM 1768 C CA . VAL A 1 230 ? 1.086 -3.845 -22.117 1.00 98.06 230 VAL A CA 1
ATOM 1769 C C . VAL A 1 230 ? 0.940 -5.327 -22.450 1.00 98.06 230 VAL A C 1
ATOM 1771 O O . VAL A 1 230 ? 0.413 -5.684 -23.503 1.00 98.06 230 VAL A O 1
ATOM 1774 N N . ARG A 1 231 ? 1.320 -6.188 -21.501 1.00 97.19 231 ARG A N 1
ATOM 1775 C CA . ARG A 1 231 ? 1.262 -7.652 -21.604 1.00 97.19 231 ARG A CA 1
ATOM 1776 C C . ARG A 1 231 ? 0.134 -8.207 -20.727 1.00 97.19 231 ARG A C 1
ATOM 1778 O O . ARG A 1 231 ? 0.328 -8.447 -19.539 1.00 97.19 231 ARG A O 1
ATOM 1785 N N . ILE A 1 232 ? -1.051 -8.385 -21.313 1.00 96.75 232 ILE A N 1
ATOM 1786 C CA . ILE A 1 232 ? -2.214 -9.038 -20.676 1.00 96.75 232 ILE A CA 1
ATOM 1787 C C . ILE A 1 232 ? -2.155 -10.562 -20.829 1.00 96.75 232 ILE A C 1
ATOM 1789 O O . ILE A 1 232 ? -1.535 -11.068 -21.761 1.00 96.75 232 ILE A O 1
ATOM 1793 N N . GLY A 1 233 ? -2.820 -11.301 -19.939 1.00 95.12 233 GLY A N 1
ATOM 1794 C CA . GLY A 1 233 ? -2.764 -12.766 -19.920 1.00 95.12 233 GLY A CA 1
ATOM 1795 C C . GLY A 1 233 ? -1.364 -13.313 -19.628 1.00 95.12 233 GLY A C 1
ATOM 1796 O O . GLY A 1 233 ? -1.094 -14.478 -19.907 1.00 95.12 233 GLY A O 1
ATOM 1797 N N . CYS A 1 234 ? -0.469 -12.473 -19.105 1.00 94.75 234 CYS A N 1
ATOM 1798 C CA . CYS A 1 234 ? 0.937 -12.781 -18.903 1.00 94.75 234 CYS A CA 1
ATOM 1799 C C . CYS A 1 234 ? 1.238 -12.781 -17.406 1.00 94.75 234 CYS A C 1
ATOM 1801 O O . CYS A 1 234 ? 1.077 -11.768 -16.722 1.00 94.75 234 CYS A O 1
ATOM 1803 N N . ARG A 1 235 ? 1.632 -13.939 -16.874 1.00 93.56 235 ARG A N 1
ATOM 1804 C CA . ARG A 1 235 ? 1.960 -14.097 -15.456 1.00 93.56 235 ARG A CA 1
ATOM 1805 C C . ARG A 1 235 ? 3.467 -13.970 -15.264 1.00 93.56 235 ARG A C 1
ATOM 1807 O O . ARG A 1 235 ? 4.237 -14.482 -16.067 1.00 93.56 235 ARG A O 1
ATOM 1814 N N . VAL A 1 236 ? 3.864 -13.322 -14.174 1.00 95.94 236 VAL A N 1
ATOM 1815 C CA . VAL A 1 236 ? 5.254 -13.336 -13.711 1.00 95.94 236 VAL A CA 1
ATOM 1816 C C . VAL A 1 236 ? 5.569 -14.703 -13.111 1.00 95.94 236 VAL A C 1
ATOM 1818 O O . VAL A 1 236 ? 4.812 -15.208 -12.283 1.00 95.94 236 VAL A O 1
ATOM 1821 N N . GLU A 1 237 ? 6.667 -15.294 -13.559 1.00 94.69 237 GLU A N 1
ATOM 1822 C CA . GLU A 1 237 ? 7.117 -16.637 -13.183 1.00 94.69 237 GLU A CA 1
ATOM 1823 C C . GLU A 1 237 ? 8.260 -16.574 -12.169 1.00 94.69 237 GLU A C 1
ATOM 1825 O O . GLU A 1 237 ? 8.259 -17.320 -11.196 1.00 94.69 237 GLU A O 1
ATOM 1830 N N . ALA A 1 238 ? 9.196 -15.647 -12.372 1.00 93.06 238 ALA A N 1
ATOM 1831 C CA . ALA A 1 238 ? 10.326 -15.406 -11.486 1.00 93.06 238 ALA A CA 1
ATOM 1832 C C . ALA A 1 238 ? 10.787 -13.950 -11.601 1.00 93.06 238 ALA A C 1
ATOM 1834 O O . ALA A 1 238 ? 10.507 -13.270 -12.593 1.00 93.06 238 ALA A O 1
ATOM 1835 N N . MET A 1 239 ? 11.521 -13.464 -10.605 1.00 93.44 239 MET A N 1
ATOM 1836 C CA . MET A 1 239 ? 12.226 -12.190 -10.694 1.00 93.44 239 MET A CA 1
ATOM 1837 C C . MET A 1 239 ? 13.469 -12.196 -9.824 1.00 93.44 239 MET A C 1
ATOM 1839 O O . MET A 1 239 ? 13.538 -12.912 -8.830 1.00 93.44 239 MET A O 1
ATOM 1843 N N . ASP A 1 240 ? 14.413 -11.345 -10.185 1.00 89.38 240 ASP A N 1
ATOM 1844 C CA . ASP A 1 240 ? 15.605 -11.076 -9.401 1.00 89.38 240 ASP A CA 1
ATOM 1845 C C . ASP A 1 240 ? 15.947 -9.584 -9.478 1.00 89.38 240 ASP A C 1
ATOM 1847 O O . ASP A 1 240 ? 15.146 -8.735 -9.878 1.00 89.38 240 ASP A O 1
ATOM 1851 N N . GLU A 1 241 ? 17.155 -9.244 -9.055 1.00 81.19 241 GLU A N 1
ATOM 1852 C CA . GLU A 1 241 ? 17.634 -7.875 -8.983 1.00 81.19 241 GLU A CA 1
ATOM 1853 C C . GLU A 1 241 ? 17.778 -7.174 -10.349 1.00 81.19 241 GLU A C 1
ATOM 1855 O O . GLU A 1 241 ? 17.760 -5.944 -10.400 1.00 81.19 241 GLU A O 1
ATOM 1860 N N . GLY A 1 242 ? 17.911 -7.929 -11.444 1.00 83.62 242 GLY A N 1
ATOM 1861 C CA . GLY A 1 242 ? 18.188 -7.411 -12.785 1.00 83.62 242 GLY A CA 1
ATOM 1862 C C . GLY A 1 242 ? 17.109 -7.702 -13.828 1.00 83.62 242 GLY A C 1
ATOM 1863 O O . GLY A 1 242 ? 17.251 -7.264 -14.973 1.00 83.62 242 GLY A O 1
ATOM 1864 N N . GLY A 1 243 ? 16.055 -8.447 -13.488 1.00 93.12 243 GLY A N 1
ATOM 1865 C CA . GLY A 1 243 ? 15.062 -8.878 -14.469 1.00 93.12 243 GLY A CA 1
ATOM 1866 C C . GLY A 1 243 ? 13.789 -9.481 -13.887 1.00 93.12 243 GLY A C 1
ATOM 1867 O O . GLY A 1 243 ? 13.746 -9.930 -12.744 1.00 93.12 243 GLY A O 1
ATOM 1868 N N . VAL A 1 244 ? 12.754 -9.532 -14.727 1.00 96.38 244 VAL A N 1
ATOM 1869 C CA . VAL A 1 244 ? 11.551 -10.347 -14.501 1.00 96.38 244 VAL A CA 1
ATOM 1870 C C . VAL A 1 244 ? 11.454 -11.411 -15.595 1.00 96.38 244 VAL A C 1
ATOM 1872 O O . VAL A 1 244 ? 11.785 -11.128 -16.744 1.00 96.38 244 VAL A O 1
ATOM 1875 N N . ILE A 1 245 ? 10.994 -12.615 -15.267 1.00 97.00 245 ILE A N 1
ATOM 1876 C CA . ILE A 1 245 ? 10.602 -13.641 -16.240 1.00 97.00 245 ILE A CA 1
ATOM 1877 C C . ILE A 1 245 ? 9.078 -13.661 -16.308 1.00 97.00 245 ILE A C 1
ATOM 1879 O O . ILE A 1 245 ? 8.410 -13.840 -15.285 1.00 97.00 245 ILE A O 1
ATOM 1883 N N . ALA A 1 246 ? 8.523 -13.441 -17.497 1.00 95.00 246 ALA A N 1
ATOM 1884 C CA . ALA A 1 246 ? 7.083 -13.434 -17.718 1.00 95.00 246 ALA A CA 1
ATOM 1885 C C . ALA A 1 246 ? 6.738 -13.922 -19.129 1.00 95.00 246 ALA A C 1
ATOM 1887 O O . ALA A 1 246 ? 7.254 -13.397 -20.117 1.00 95.00 246 ALA A O 1
ATOM 1888 N N . GLY A 1 247 ? 5.847 -14.912 -19.225 1.00 89.38 247 GLY A N 1
ATOM 1889 C CA . GLY A 1 247 ? 5.477 -15.520 -20.505 1.00 89.38 247 GLY A CA 1
ATOM 1890 C C . GLY A 1 247 ? 6.635 -16.293 -21.140 1.00 89.38 247 GLY A C 1
ATOM 1891 O O . GLY A 1 247 ? 6.774 -16.279 -22.361 1.00 89.38 247 GLY A O 1
ATOM 1892 N N . GLY A 1 248 ? 7.494 -16.902 -20.316 1.00 90.00 248 GLY A N 1
ATOM 1893 C CA . GLY A 1 248 ? 8.717 -17.588 -20.743 1.00 90.00 248 GLY A CA 1
ATOM 1894 C C . GLY A 1 248 ? 9.851 -16.680 -21.244 1.00 90.00 248 GLY A C 1
ATOM 1895 O O . GLY A 1 248 ? 10.894 -17.186 -21.653 1.00 90.00 248 GLY A O 1
ATOM 1896 N N . GLU A 1 249 ? 9.687 -15.353 -21.221 1.00 92.00 249 GLU A N 1
ATOM 1897 C CA . GLU A 1 249 ? 10.712 -14.392 -21.644 1.00 92.00 249 GLU A CA 1
ATOM 1898 C C . GLU A 1 249 ? 11.297 -13.655 -20.435 1.00 92.00 249 GLU A C 1
ATOM 1900 O O . GLU A 1 249 ? 10.563 -13.171 -19.568 1.00 92.00 249 GLU A O 1
ATOM 1905 N N . ARG A 1 250 ? 12.628 -13.519 -20.392 1.00 95.06 250 ARG A N 1
ATOM 1906 C CA . ARG A 1 250 ? 13.301 -12.640 -19.433 1.00 95.06 250 ARG A CA 1
ATOM 1907 C C . ARG A 1 250 ? 13.329 -11.210 -19.966 1.00 95.06 250 ARG A C 1
ATOM 1909 O O . ARG A 1 250 ? 13.817 -10.965 -21.062 1.00 95.06 250 ARG A O 1
ATOM 1916 N N . ILE A 1 251 ? 12.883 -10.266 -19.145 1.00 96.62 251 ILE A N 1
ATOM 1917 C CA . ILE A 1 251 ? 12.887 -8.828 -19.416 1.00 96.62 251 ILE A CA 1
ATOM 1918 C C . ILE A 1 251 ? 13.917 -8.172 -18.482 1.00 96.62 251 ILE A C 1
ATOM 1920 O O . ILE A 1 251 ? 13.621 -7.973 -17.296 1.00 96.62 251 ILE A O 1
ATOM 1924 N N . PRO A 1 252 ? 15.129 -7.843 -18.972 1.00 96.38 252 PRO A N 1
ATOM 1925 C CA . PRO A 1 252 ? 16.104 -7.066 -18.213 1.00 96.38 252 PRO A CA 1
ATOM 1926 C C . PRO A 1 252 ? 15.556 -5.672 -17.896 1.00 96.38 252 PRO A C 1
ATOM 1928 O O . PRO A 1 252 ? 15.000 -5.009 -18.772 1.00 96.38 252 PRO A O 1
ATOM 1931 N N . THR A 1 253 ? 15.699 -5.219 -16.653 1.00 95.88 253 THR A N 1
ATOM 1932 C CA . THR A 1 253 ? 15.032 -3.996 -16.180 1.00 95.88 253 THR A CA 1
ATOM 1933 C C . THR A 1 253 ? 15.822 -3.301 -15.076 1.00 95.88 253 THR A C 1
ATOM 1935 O O . THR A 1 253 ? 16.417 -3.951 -14.220 1.00 95.88 253 THR A O 1
ATOM 1938 N N . GLY A 1 254 ? 15.818 -1.967 -15.077 1.00 92.88 254 GLY A N 1
ATOM 1939 C CA . GLY A 1 254 ? 16.416 -1.144 -14.021 1.00 92.88 254 GLY A CA 1
ATOM 1940 C C . GLY A 1 254 ? 15.488 -0.927 -12.823 1.00 92.88 254 GLY A C 1
ATOM 1941 O O . GLY A 1 254 ? 15.935 -0.575 -11.730 1.00 92.88 254 GLY A O 1
ATOM 1942 N N . CYS A 1 255 ? 14.180 -1.135 -13.003 1.00 94.62 255 CYS A N 1
ATOM 1943 C CA . CYS A 1 255 ? 13.194 -0.929 -11.948 1.00 94.62 255 CYS A CA 1
ATOM 1944 C C . CYS A 1 255 ? 11.997 -1.869 -12.113 1.00 94.62 255 CYS A C 1
ATOM 1946 O O . CYS A 1 255 ? 11.392 -1.930 -13.182 1.00 94.62 255 CYS A O 1
ATOM 1948 N N . ILE A 1 256 ? 11.628 -2.566 -11.038 1.00 96.50 256 ILE A N 1
ATOM 1949 C CA . ILE A 1 256 ? 10.412 -3.380 -10.963 1.00 96.50 256 ILE A CA 1
ATOM 1950 C C . ILE A 1 256 ? 9.521 -2.801 -9.866 1.00 96.50 256 ILE A C 1
ATOM 1952 O O . ILE A 1 256 ? 10.004 -2.472 -8.780 1.00 96.50 256 ILE A O 1
ATOM 1956 N N . VAL A 1 257 ? 8.225 -2.670 -10.142 1.00 96.69 257 VAL A N 1
ATOM 1957 C CA . VAL A 1 257 ? 7.217 -2.208 -9.181 1.00 96.69 257 VAL A CA 1
ATOM 1958 C C . VAL A 1 257 ? 6.083 -3.213 -9.104 1.00 96.69 257 VAL A C 1
ATOM 1960 O O . VAL A 1 257 ? 5.496 -3.579 -10.124 1.00 96.69 257 VAL A O 1
ATOM 1963 N N . TRP A 1 258 ? 5.743 -3.623 -7.885 1.00 96.69 258 TRP A N 1
ATOM 1964 C CA . TRP A 1 258 ? 4.633 -4.533 -7.640 1.00 96.69 258 TRP A CA 1
ATOM 1965 C C . TRP A 1 258 ? 3.345 -3.762 -7.328 1.00 96.69 258 TRP A C 1
ATOM 1967 O O . TRP A 1 258 ? 3.274 -2.939 -6.416 1.00 96.69 258 TRP A O 1
ATOM 1977 N N . GLY A 1 259 ? 2.302 -4.032 -8.104 1.00 93.31 259 GLY A N 1
ATOM 1978 C CA . GLY A 1 259 ? 0.967 -3.444 -7.992 1.00 93.31 259 GLY A CA 1
ATOM 1979 C C . GLY A 1 259 ? -0.155 -4.487 -8.046 1.00 93.31 259 GLY A C 1
ATOM 1980 O O . GLY A 1 259 ? -1.324 -4.113 -8.167 1.00 93.31 259 GLY A O 1
ATOM 1981 N N . ALA A 1 260 ? 0.177 -5.780 -7.972 1.00 90.75 260 ALA A N 1
ATOM 1982 C CA . ALA A 1 260 ? -0.760 -6.889 -8.113 1.00 90.75 260 ALA A CA 1
ATOM 1983 C C . ALA A 1 260 ? -1.176 -7.470 -6.755 1.00 90.75 260 ALA A C 1
ATOM 1985 O O . ALA A 1 260 ? -0.349 -7.675 -5.876 1.00 90.75 260 ALA A O 1
ATOM 1986 N N . GLY A 1 261 ? -2.464 -7.786 -6.602 1.00 87.62 261 GLY A N 1
ATOM 1987 C CA . GLY A 1 261 ? -2.979 -8.468 -5.412 1.00 87.62 261 GLY A CA 1
ATOM 1988 C C . GLY A 1 261 ? -2.967 -7.618 -4.136 1.00 87.62 261 GLY A C 1
ATOM 1989 O O . GLY A 1 261 ? -2.101 -6.785 -3.900 1.00 87.62 261 GLY A O 1
ATOM 1990 N N . VAL A 1 262 ? -3.959 -7.819 -3.273 1.00 89.38 262 VAL A N 1
ATOM 1991 C CA . VAL A 1 262 ? -3.955 -7.229 -1.929 1.00 89.38 262 VAL A CA 1
ATOM 1992 C C . VAL A 1 262 ? -4.380 -8.275 -0.917 1.00 89.38 262 VAL A C 1
ATOM 1994 O O . VAL A 1 262 ? -5.347 -9.006 -1.140 1.00 89.38 262 VAL A O 1
ATOM 1997 N N . ARG A 1 263 ? -3.681 -8.298 0.213 1.00 91.25 263 ARG A N 1
ATOM 1998 C CA . ARG A 1 263 ? -3.920 -9.200 1.335 1.00 91.25 263 ARG A CA 1
ATOM 1999 C C . ARG A 1 263 ? -4.198 -8.375 2.590 1.00 91.25 263 ARG A C 1
ATOM 2001 O O . ARG A 1 263 ? -3.475 -7.422 2.878 1.00 91.25 263 ARG A O 1
ATOM 2008 N N . GLY A 1 264 ? -5.265 -8.694 3.319 1.00 91.38 264 GLY A N 1
ATOM 2009 C CA . GLY A 1 264 ? -5.562 -8.093 4.620 1.00 91.38 264 GLY A CA 1
ATOM 2010 C C . GLY A 1 264 ? -4.418 -8.325 5.610 1.00 91.38 264 GLY A C 1
ATOM 2011 O O . GLY A 1 264 ? -3.576 -9.208 5.418 1.00 91.38 264 GLY A O 1
ATOM 2012 N N . SER A 1 265 ? -4.342 -7.497 6.653 1.00 91.31 265 SER A N 1
ATOM 2013 C CA . SER A 1 265 ? -3.288 -7.635 7.661 1.00 91.31 265 SER A CA 1
ATOM 2014 C C . SER A 1 265 ? -3.437 -8.931 8.466 1.00 91.31 265 SER A C 1
ATOM 2016 O O . SER A 1 265 ? -4.475 -9.585 8.432 1.00 91.31 265 SER A O 1
ATOM 2018 N N . ASN A 1 266 ? -2.453 -9.241 9.309 1.00 89.00 266 ASN A N 1
ATOM 2019 C CA . ASN A 1 266 ? -2.441 -10.428 10.179 1.00 89.00 266 ASN A CA 1
ATOM 2020 C C . ASN A 1 266 ? -3.478 -10.400 11.325 1.00 89.00 266 ASN A C 1
ATOM 2022 O O . ASN A 1 266 ? -3.337 -11.102 12.319 1.00 89.00 266 ASN A O 1
ATOM 2026 N N . ALA A 1 267 ? -4.547 -9.611 11.204 1.00 94.00 267 ALA A N 1
ATOM 2027 C CA . ALA A 1 267 ? -5.520 -9.427 12.273 1.00 94.00 267 ALA A CA 1
ATOM 2028 C C . ALA A 1 267 ? -6.327 -10.699 12.581 1.00 94.00 267 ALA A C 1
ATOM 2030 O O . ALA A 1 267 ? -6.741 -10.894 13.719 1.00 94.00 267 ALA A O 1
ATOM 2031 N N . ALA A 1 268 ? -6.509 -11.591 11.601 1.00 94.00 268 ALA A N 1
ATOM 2032 C CA . ALA A 1 268 ? -7.117 -12.903 11.833 1.00 94.00 268 ALA A CA 1
ATOM 2033 C C . ALA A 1 268 ? -6.266 -13.782 12.761 1.00 94.00 268 ALA A C 1
ATOM 2035 O O . ALA A 1 268 ? -6.809 -14.438 13.648 1.00 94.00 268 ALA A O 1
ATOM 2036 N N . GLN A 1 269 ? -4.935 -13.719 12.625 1.00 93.94 269 GLN A N 1
ATOM 2037 C CA . GLN A 1 269 ? -4.005 -14.433 13.504 1.00 93.94 269 GLN A CA 1
ATOM 2038 C C . GLN A 1 269 ? -4.083 -13.903 14.938 1.00 93.94 269 GLN A C 1
ATOM 2040 O O . GLN A 1 269 ? -4.094 -14.694 15.873 1.00 93.94 269 GLN A O 1
ATOM 2045 N N . TRP A 1 270 ? -4.220 -12.583 15.117 1.00 95.19 270 TRP A N 1
ATOM 2046 C CA . TRP A 1 270 ? -4.375 -11.973 16.444 1.00 95.19 270 TRP A CA 1
ATOM 2047 C C . TRP A 1 270 ? -5.619 -12.452 17.193 1.00 95.19 270 TRP A C 1
ATOM 2049 O O . TRP A 1 270 ? -5.617 -12.452 18.417 1.00 95.19 270 TRP A O 1
ATOM 2059 N N . LEU A 1 271 ? -6.672 -12.834 16.469 1.00 94.75 271 LEU A N 1
ATOM 2060 C CA . LEU A 1 271 ? -7.921 -13.336 17.045 1.00 94.75 271 LEU A CA 1
ATOM 2061 C C . LEU A 1 271 ? -7.999 -14.870 17.069 1.00 94.75 271 LEU A C 1
ATOM 2063 O O . LEU A 1 271 ? -8.966 -15.412 17.596 1.00 94.75 271 LEU A O 1
ATOM 2067 N N . GLY A 1 272 ? -7.015 -15.573 16.498 1.00 94.44 272 GLY A N 1
ATOM 2068 C CA . GLY A 1 272 ? -7.018 -17.035 16.415 1.00 94.44 272 GLY A CA 1
ATOM 2069 C C . GLY A 1 272 ? -8.153 -17.607 15.559 1.00 94.44 272 GLY A C 1
ATOM 2070 O O . GLY A 1 272 ? -8.620 -18.710 15.834 1.00 94.44 272 GLY A O 1
ATOM 2071 N N . ILE A 1 273 ? -8.617 -16.871 14.541 1.00 94.50 273 ILE A N 1
ATOM 2072 C CA . ILE A 1 273 ? -9.695 -17.318 13.645 1.00 94.50 273 ILE A CA 1
ATOM 2073 C C . ILE A 1 273 ? -9.218 -17.529 12.214 1.00 94.50 273 ILE A C 1
ATOM 2075 O O . ILE A 1 273 ? -8.261 -16.906 11.754 1.00 94.50 273 ILE A O 1
ATOM 2079 N N . ALA A 1 274 ? -9.935 -18.385 11.487 1.00 94.00 274 ALA A N 1
ATOM 2080 C CA . ALA A 1 274 ? -9.716 -18.568 10.062 1.00 94.00 274 ALA A CA 1
ATOM 2081 C C . ALA A 1 274 ? -10.132 -17.295 9.294 1.00 94.00 274 ALA A C 1
ATOM 2083 O O . ALA A 1 274 ? -11.278 -16.853 9.428 1.00 94.00 274 ALA A O 1
ATOM 2084 N N . PRO A 1 275 ? -9.236 -16.689 8.496 1.00 93.50 275 PRO A N 1
ATOM 2085 C CA . PRO A 1 275 ? -9.604 -15.576 7.635 1.00 93.50 275 PRO A CA 1
ATOM 2086 C C . PRO A 1 275 ? -10.423 -16.044 6.425 1.00 93.50 275 PRO A C 1
ATOM 2088 O O . PRO A 1 275 ? -10.303 -17.178 5.961 1.00 93.50 275 PRO A O 1
ATOM 2091 N N . GLU A 1 276 ? -11.188 -15.126 5.842 1.00 91.88 276 GLU A N 1
ATOM 2092 C CA . GLU A 1 276 ? -11.750 -15.280 4.501 1.00 91.88 276 GLU A CA 1
ATOM 2093 C C . GLU A 1 276 ? -10.698 -15.031 3.402 1.00 91.88 276 GLU A C 1
ATOM 2095 O O . GLU A 1 276 ? -9.542 -14.661 3.655 1.00 91.88 276 GLU A O 1
ATOM 2100 N N . ARG A 1 277 ? -11.112 -15.202 2.136 1.00 88.12 277 ARG A N 1
ATOM 2101 C CA . ARG A 1 277 ? -10.277 -14.979 0.948 1.00 88.12 277 ARG A CA 1
ATOM 2102 C C . ARG A 1 277 ? -9.547 -13.630 1.015 1.00 88.12 277 ARG A C 1
ATOM 2104 O O . ARG A 1 277 ? -10.152 -12.581 1.231 1.00 88.12 277 ARG A O 1
ATOM 2111 N N . GLY A 1 278 ? -8.240 -13.666 0.751 1.00 88.00 278 GLY A N 1
ATOM 2112 C CA . GLY A 1 278 ? -7.378 -12.485 0.801 1.00 88.00 278 GLY A CA 1
ATOM 2113 C C . GLY A 1 278 ? -6.980 -12.075 2.220 1.00 88.00 278 GLY A C 1
ATOM 2114 O O . GLY A 1 278 ? -6.692 -10.902 2.429 1.00 88.00 278 GLY A O 1
ATOM 2115 N N . ASN A 1 279 ? -6.969 -13.009 3.178 1.00 93.00 279 ASN A N 1
ATOM 2116 C CA . ASN A 1 279 ? -6.587 -12.790 4.580 1.00 93.00 279 ASN A CA 1
ATOM 2117 C C . ASN A 1 279 ? -7.427 -11.708 5.280 1.00 93.00 279 ASN A C 1
ATOM 2119 O O . ASN A 1 279 ? -6.896 -10.810 5.934 1.00 93.00 279 ASN A O 1
ATOM 2123 N N . ARG A 1 280 ? -8.745 -11.739 5.074 1.00 94.50 280 ARG A N 1
ATOM 2124 C CA . ARG A 1 280 ? -9.670 -10.741 5.624 1.00 94.50 280 ARG A CA 1
ATOM 2125 C C . ARG A 1 280 ? -10.478 -11.323 6.779 1.00 94.50 280 ARG A C 1
ATOM 2127 O O . ARG A 1 280 ? -10.840 -12.492 6.757 1.00 94.50 280 ARG A O 1
ATOM 2134 N N . LEU A 1 281 ? -10.778 -10.498 7.775 1.00 95.75 281 LEU A N 1
ATOM 2135 C CA . LEU A 1 281 ? -11.613 -10.856 8.916 1.00 95.75 281 LEU A CA 1
ATOM 2136 C C . LEU A 1 281 ? -13.080 -10.995 8.485 1.00 95.75 281 LEU A C 1
ATOM 2138 O O . LEU A 1 281 ? -13.615 -10.017 7.952 1.00 95.75 281 LEU A O 1
ATOM 2142 N N . PRO A 1 282 ? -13.746 -12.136 8.737 1.00 94.94 282 PRO A N 1
ATOM 2143 C CA . PRO A 1 282 ? -15.185 -12.255 8.526 1.00 94.94 282 PRO A CA 1
ATOM 2144 C C . PRO A 1 282 ? -15.920 -11.276 9.447 1.00 94.94 282 PRO A C 1
ATOM 2146 O O . PRO A 1 282 ? -15.685 -11.251 10.658 1.00 94.94 282 PRO A O 1
ATOM 2149 N N . VAL A 1 283 ? -16.799 -10.449 8.877 1.00 96.06 283 VAL A N 1
ATOM 2150 C CA . VAL A 1 283 ? -17.595 -9.479 9.642 1.00 96.06 283 VAL A CA 1
ATOM 2151 C C . VAL A 1 283 ? -19.071 -9.558 9.288 1.00 96.06 283 VAL A C 1
ATOM 2153 O O . VAL A 1 283 ? -19.457 -9.759 8.137 1.00 96.06 283 VAL A O 1
ATOM 2156 N N . ARG A 1 284 ? -19.921 -9.325 10.287 1.00 94.94 284 ARG A N 1
ATOM 2157 C CA . ARG A 1 284 ? -21.369 -9.189 10.107 1.00 94.94 284 ARG A CA 1
ATOM 2158 C C . ARG A 1 284 ? -21.726 -7.844 9.447 1.00 94.94 284 ARG A C 1
ATOM 2160 O O . ARG A 1 284 ? -20.880 -6.949 9.350 1.00 94.94 284 ARG A O 1
ATOM 2167 N N . PRO A 1 285 ? -22.983 -7.641 8.996 1.00 94.88 285 PRO A N 1
ATOM 2168 C CA . PRO A 1 285 ? -23.407 -6.381 8.374 1.00 94.88 285 PRO A CA 1
ATOM 2169 C C . PRO A 1 285 ? -23.193 -5.132 9.242 1.00 94.88 285 PRO A C 1
ATOM 2171 O O . PRO A 1 285 ? -23.023 -4.039 8.709 1.00 94.88 285 PRO A O 1
ATOM 2174 N N . ASP A 1 286 ? -23.172 -5.282 10.564 1.00 95.06 286 ASP A N 1
ATOM 2175 C CA . ASP A 1 286 ? -22.892 -4.228 11.546 1.00 95.06 286 ASP A CA 1
ATOM 2176 C C . ASP A 1 286 ? -21.387 -4.038 11.852 1.00 95.06 286 ASP A C 1
ATOM 2178 O O . ASP A 1 286 ? -21.034 -3.213 12.692 1.00 95.06 286 ASP A O 1
ATOM 2182 N N . MET A 1 287 ? -20.508 -4.751 11.132 1.00 96.75 287 MET A N 1
ATOM 2183 C CA . MET A 1 287 ? -19.044 -4.800 11.283 1.00 96.75 287 MET A CA 1
ATOM 2184 C C . MET A 1 287 ? -18.534 -5.499 12.554 1.00 96.75 287 MET A C 1
ATOM 2186 O O . MET A 1 287 ? -17.341 -5.409 12.855 1.00 96.75 287 MET A O 1
ATOM 2190 N N . THR A 1 288 ? -19.396 -6.212 13.286 1.00 97.19 288 THR A N 1
ATOM 2191 C CA . THR A 1 288 ? -18.967 -7.077 14.398 1.00 97.19 288 THR A CA 1
ATOM 2192 C C . THR A 1 288 ? -18.303 -8.357 13.895 1.00 97.19 288 THR A C 1
ATOM 2194 O O . THR A 1 288 ? -18.604 -8.837 12.799 1.00 97.19 288 THR A O 1
ATOM 2197 N N . ILE A 1 289 ? -17.417 -8.925 14.715 1.00 96.69 289 ILE A N 1
ATOM 2198 C CA . ILE A 1 289 ? -16.815 -10.242 14.479 1.00 96.69 289 ILE A CA 1
ATOM 2199 C C . ILE A 1 289 ? -17.539 -11.270 15.353 1.00 96.69 289 ILE A C 1
ATOM 2201 O O . ILE A 1 289 ? -17.710 -11.085 16.560 1.00 96.69 289 ILE A O 1
ATOM 2205 N N . GLU A 1 290 ? -17.994 -12.361 14.742 1.00 94.12 290 GLU A N 1
ATOM 2206 C CA . GLU A 1 290 ? -18.667 -13.445 15.455 1.00 94.12 290 GLU A CA 1
ATOM 2207 C C . GLU A 1 290 ? -17.749 -14.074 16.513 1.00 94.12 290 GLU A C 1
ATOM 2209 O O . GLU A 1 290 ? -16.585 -14.352 16.249 1.00 94.12 290 GLU A O 1
ATOM 2214 N N . GLY A 1 291 ? -18.268 -14.262 17.730 1.00 94.25 291 GLY A N 1
ATOM 2215 C CA . GLY A 1 291 ? -17.499 -14.776 18.869 1.00 94.25 291 GLY A CA 1
ATOM 2216 C C . GLY A 1 291 ? -16.696 -13.724 19.645 1.00 94.25 291 GLY A C 1
ATOM 2217 O O . GLY A 1 291 ? -16.228 -14.030 20.737 1.00 94.25 291 GLY A O 1
ATOM 2218 N N . PHE A 1 292 ? -16.595 -12.479 19.158 1.00 96.38 292 PHE A N 1
ATOM 2219 C CA . PHE A 1 292 ? -15.783 -11.426 19.785 1.00 96.38 292 PHE A CA 1
ATOM 2220 C C . PHE A 1 292 ? -16.603 -10.162 20.094 1.00 96.38 292 PHE A C 1
ATOM 2222 O O . PHE A 1 292 ? -16.543 -9.170 19.358 1.00 96.38 292 PHE A O 1
ATOM 2229 N N . PRO A 1 293 ? -17.396 -10.163 21.182 1.00 93.88 293 PRO A N 1
ATOM 2230 C CA . PRO A 1 293 ? -18.235 -9.024 21.536 1.00 93.88 293 PRO A CA 1
ATOM 2231 C C . PRO A 1 293 ? -17.392 -7.771 21.803 1.00 93.88 293 PRO A C 1
ATOM 2233 O O . PRO A 1 293 ? -16.429 -7.789 22.567 1.00 93.88 293 PRO A O 1
ATOM 2236 N N . GLY A 1 294 ? -17.782 -6.659 21.179 1.00 96.06 294 GLY A N 1
ATOM 2237 C CA . GLY A 1 294 ? -17.066 -5.388 21.290 1.00 96.06 294 GLY A CA 1
ATOM 2238 C C . GLY A 1 294 ? -15.821 -5.273 20.405 1.00 96.06 294 GLY A C 1
ATOM 2239 O O . GLY A 1 294 ? -15.131 -4.260 20.509 1.00 96.06 294 GLY A O 1
ATOM 2240 N N . ILE A 1 295 ? -15.544 -6.251 19.533 1.00 98.38 295 ILE A N 1
ATOM 2241 C CA . ILE A 1 295 ? -14.484 -6.173 18.520 1.00 98.38 295 ILE A CA 1
ATOM 2242 C C . ILE A 1 295 ? -15.106 -6.011 17.130 1.00 98.38 295 ILE A C 1
ATOM 2244 O O . ILE A 1 295 ? -16.025 -6.734 16.736 1.00 98.38 295 ILE A O 1
ATOM 2248 N N . TYR A 1 296 ? -14.579 -5.048 16.382 1.00 98.44 296 TYR A N 1
ATOM 2249 C CA . TYR A 1 296 ? -15.056 -4.646 15.065 1.00 98.44 296 TYR A CA 1
ATOM 2250 C C . TYR A 1 296 ? -13.896 -4.606 14.077 1.00 98.44 296 TYR A C 1
ATOM 2252 O O . TYR A 1 296 ? -12.775 -4.263 14.454 1.00 98.44 296 TYR A O 1
ATOM 2260 N N . ALA A 1 297 ? -14.164 -4.863 12.799 1.00 98.12 297 ALA A N 1
ATOM 2261 C CA . ALA A 1 297 ? -13.176 -4.686 11.737 1.00 98.12 297 ALA A CA 1
ATOM 2262 C C . ALA A 1 297 ? -13.753 -3.902 10.556 1.00 98.12 297 ALA A C 1
ATOM 2264 O O . ALA A 1 297 ? -14.928 -4.029 10.214 1.00 98.12 297 ALA A O 1
ATOM 2265 N N . LEU A 1 298 ? -12.917 -3.074 9.925 1.00 97.69 298 LEU A N 1
ATOM 2266 C CA . LEU A 1 298 ? -13.305 -2.261 8.771 1.00 97.69 298 LEU A CA 1
ATOM 2267 C C . LEU A 1 298 ? -12.158 -2.056 7.773 1.00 97.69 298 LEU A C 1
ATOM 2269 O O . LEU A 1 298 ? -10.994 -2.360 8.040 1.00 97.69 298 LEU A O 1
ATOM 2273 N N . GLY A 1 299 ? -12.485 -1.475 6.621 1.00 95.81 299 GLY A N 1
ATOM 2274 C CA . GLY A 1 299 ? -11.552 -1.256 5.522 1.00 95.81 299 GLY A CA 1
ATOM 2275 C C . GLY A 1 299 ? -11.089 -2.570 4.900 1.00 95.81 299 GLY A C 1
ATOM 2276 O O . GLY A 1 299 ? -11.778 -3.582 4.977 1.00 95.81 299 GLY A O 1
ATOM 2277 N N . ASP A 1 300 ? -9.902 -2.559 4.298 1.00 94.56 300 ASP A N 1
ATOM 2278 C CA . ASP A 1 300 ? -9.398 -3.705 3.530 1.00 94.56 300 ASP A CA 1
ATOM 2279 C C . ASP A 1 300 ? -9.110 -4.960 4.374 1.00 94.56 300 ASP A C 1
ATOM 2281 O O . ASP A 1 300 ? -8.975 -6.046 3.815 1.00 94.56 300 ASP A O 1
ATOM 2285 N N . THR A 1 301 ? -9.012 -4.823 5.701 1.00 95.50 301 THR A N 1
ATOM 2286 C CA . THR A 1 301 ? -8.869 -5.959 6.625 1.00 95.50 301 THR A CA 1
ATOM 2287 C C . THR A 1 301 ? -10.190 -6.703 6.827 1.00 95.50 301 THR A C 1
ATOM 2289 O O . THR A 1 301 ? -10.159 -7.866 7.207 1.00 95.50 301 THR A O 1
ATOM 2292 N N . ALA A 1 302 ? -11.345 -6.090 6.559 1.00 96.19 302 ALA A N 1
ATOM 2293 C CA . ALA A 1 302 ? -12.650 -6.708 6.778 1.00 96.19 302 ALA A CA 1
ATOM 2294 C C . ALA A 1 302 ? -13.229 -7.325 5.495 1.00 96.19 302 ALA A C 1
ATOM 2296 O O . ALA A 1 302 ? -13.245 -6.706 4.426 1.00 96.19 302 ALA A O 1
ATOM 2297 N N . ALA A 1 303 ? -13.761 -8.537 5.611 1.00 94.50 303 ALA A N 1
ATOM 2298 C CA . ALA A 1 303 ? -14.538 -9.216 4.585 1.00 94.50 303 ALA A CA 1
ATOM 2299 C C . ALA A 1 303 ? -16.021 -8.879 4.765 1.00 94.50 303 ALA A C 1
ATOM 2301 O O . ALA A 1 303 ? -16.791 -9.638 5.339 1.00 94.50 303 ALA A O 1
ATOM 2302 N N . GLN A 1 304 ? -16.418 -7.691 4.308 1.00 91.50 304 GLN A N 1
ATOM 2303 C CA . GLN A 1 304 ? -17.822 -7.294 4.318 1.00 91.50 304 GLN A CA 1
ATOM 2304 C C . GLN A 1 304 ? -18.446 -7.488 2.938 1.00 91.50 304 GLN A C 1
ATOM 2306 O O . GLN A 1 304 ? -17.902 -7.022 1.935 1.00 91.50 304 GLN A O 1
ATOM 2311 N N . THR A 1 305 ? -19.618 -8.111 2.887 1.00 88.88 305 THR A N 1
ATOM 2312 C CA . THR A 1 305 ? -20.444 -8.206 1.680 1.00 88.88 305 THR A CA 1
ATOM 2313 C C . THR A 1 305 ? -21.346 -6.985 1.512 1.00 88.88 305 THR A C 1
ATOM 2315 O O . THR A 1 305 ? -21.929 -6.474 2.469 1.00 88.88 305 THR A O 1
ATOM 2318 N N . GLY A 1 306 ? -21.464 -6.509 0.274 1.00 84.31 306 GLY A N 1
ATOM 2319 C CA . GLY A 1 306 ? -22.428 -5.498 -0.135 1.00 84.31 306 GLY A CA 1
ATOM 2320 C C . GLY A 1 306 ? -23.856 -6.043 -0.201 1.00 84.31 306 GLY A C 1
ATOM 2321 O O . GLY A 1 306 ? -24.110 -7.233 -0.023 1.00 84.31 306 GLY A O 1
ATOM 2322 N N . ALA A 1 307 ? -24.809 -5.153 -0.492 1.00 80.00 307 ALA A N 1
ATOM 2323 C CA . ALA A 1 307 ? -26.227 -5.510 -0.626 1.00 80.00 307 ALA A CA 1
ATOM 2324 C C . ALA A 1 307 ? -26.515 -6.458 -1.808 1.00 80.00 307 ALA A C 1
ATOM 2326 O O . ALA A 1 307 ? -27.562 -7.091 -1.851 1.00 80.00 307 ALA A O 1
ATOM 2327 N N . ASP A 1 308 ? -25.589 -6.551 -2.760 1.00 79.19 308 ASP A N 1
ATOM 2328 C CA . ASP A 1 308 ? -25.612 -7.458 -3.908 1.00 79.19 308 ASP A CA 1
ATOM 2329 C C . ASP A 1 308 ? -25.012 -8.844 -3.597 1.00 79.19 308 ASP A C 1
ATOM 2331 O O . ASP A 1 308 ? -24.859 -9.665 -4.501 1.00 79.19 308 ASP A O 1
ATOM 2335 N N . GLY A 1 309 ? -24.641 -9.102 -2.337 1.00 82.44 309 GLY A N 1
ATOM 2336 C CA . GLY A 1 309 ? -24.025 -10.352 -1.890 1.00 82.44 309 GLY A CA 1
ATOM 2337 C C . GLY A 1 309 ? -22.556 -10.505 -2.288 1.00 82.44 309 GLY A C 1
ATOM 2338 O O . GLY A 1 309 ? -21.952 -11.535 -2.001 1.00 82.44 309 GLY A O 1
ATOM 2339 N N . ARG A 1 310 ? -21.954 -9.501 -2.939 1.00 85.12 310 ARG A N 1
ATOM 2340 C CA . ARG A 1 310 ? -20.548 -9.540 -3.358 1.00 85.12 310 ARG A CA 1
ATOM 2341 C C . ARG A 1 310 ? -19.654 -8.874 -2.311 1.00 85.12 310 ARG A C 1
ATOM 2343 O O . ARG A 1 310 ? -20.086 -7.911 -1.679 1.00 85.12 310 ARG A O 1
ATOM 2350 N N . PRO A 1 311 ? -18.401 -9.323 -2.126 1.00 86.50 311 PRO A N 1
ATOM 2351 C CA . PRO A 1 311 ? -17.455 -8.633 -1.256 1.00 86.50 311 PRO A CA 1
ATOM 2352 C C . PRO A 1 311 ? -17.273 -7.171 -1.674 1.00 86.50 311 PRO A C 1
ATOM 2354 O O . PRO A 1 311 ? -17.123 -6.866 -2.860 1.00 86.50 311 PRO A O 1
ATOM 2357 N N . LEU A 1 312 ? -17.255 -6.263 -0.700 1.00 89.38 312 LEU A N 1
ATOM 2358 C CA . LEU A 1 312 ? -16.959 -4.863 -0.961 1.00 89.38 312 LEU A CA 1
ATOM 2359 C C . LEU A 1 312 ? -15.517 -4.714 -1.485 1.00 89.38 312 LEU A C 1
ATOM 2361 O O . LEU A 1 312 ? -14.593 -5.387 -1.006 1.00 89.38 312 LEU A O 1
ATOM 2365 N N . PRO A 1 313 ? -15.295 -3.828 -2.471 1.00 86.62 313 PRO A N 1
ATOM 2366 C CA . PRO A 1 313 ? -13.970 -3.623 -3.037 1.00 86.62 313 PRO A CA 1
ATOM 2367 C C . PRO A 1 313 ? -13.049 -2.912 -2.032 1.00 86.62 313 PRO A C 1
ATOM 2369 O O . PRO A 1 313 ? -13.495 -2.076 -1.243 1.00 86.62 313 PRO A O 1
ATOM 2372 N N . ALA A 1 314 ? -11.749 -3.212 -2.095 1.00 87.00 314 ALA A N 1
ATOM 2373 C CA . ALA A 1 314 ? -10.709 -2.585 -1.274 1.00 87.00 314 ALA A CA 1
ATOM 2374 C C . ALA A 1 314 ? -10.439 -1.144 -1.746 1.00 87.00 314 ALA A C 1
ATOM 2376 O O . ALA A 1 314 ? -9.506 -0.876 -2.501 1.00 87.00 314 ALA A O 1
ATOM 2377 N N . LEU A 1 315 ? -11.331 -0.221 -1.375 1.00 88.62 315 LEU A N 1
ATOM 2378 C CA . LEU A 1 315 ? -11.290 1.181 -1.786 1.00 88.62 315 LEU A CA 1
ATOM 2379 C C . LEU A 1 315 ? -11.294 2.113 -0.575 1.00 88.62 315 LEU A C 1
ATOM 2381 O O . LEU A 1 315 ? -12.072 1.949 0.367 1.00 88.62 315 LEU A O 1
ATOM 2385 N N . ALA A 1 316 ? -10.537 3.208 -0.678 1.00 89.12 316 ALA A N 1
ATOM 2386 C CA . ALA A 1 316 ? -10.509 4.270 0.329 1.00 89.12 316 ALA A CA 1
ATOM 2387 C C . ALA A 1 316 ? -11.911 4.823 0.662 1.00 89.12 316 ALA A C 1
ATOM 2389 O O . ALA A 1 316 ? -12.198 5.141 1.818 1.00 89.12 316 ALA A O 1
ATOM 2390 N N . GLN A 1 317 ? -12.808 4.913 -0.332 1.00 90.75 317 GLN A N 1
ATOM 2391 C CA . GLN A 1 317 ? -14.186 5.369 -0.120 1.00 90.75 317 GLN A CA 1
ATOM 2392 C C . GLN A 1 317 ? -15.014 4.404 0.738 1.00 90.75 317 GLN A C 1
ATOM 2394 O O . GLN A 1 317 ? -15.823 4.872 1.539 1.00 90.75 317 GLN A O 1
ATOM 2399 N N . VAL A 1 318 ? -14.795 3.091 0.599 1.00 93.38 318 VAL A N 1
ATOM 2400 C CA . VAL A 1 318 ? -15.465 2.061 1.404 1.00 93.38 318 VAL A CA 1
ATOM 2401 C C . VAL A 1 318 ? -14.978 2.182 2.841 1.00 93.38 318 VAL A C 1
ATOM 2403 O O . VAL A 1 318 ? -15.788 2.434 3.730 1.00 93.38 318 VAL A O 1
ATOM 2406 N N . ALA A 1 319 ? -13.657 2.157 3.047 1.00 95.94 319 ALA A N 1
ATOM 2407 C CA . ALA A 1 319 ? -13.050 2.278 4.370 1.00 95.94 319 ALA A CA 1
ATOM 2408 C C . ALA A 1 319 ? -13.501 3.556 5.100 1.00 95.94 319 ALA A C 1
ATOM 2410 O O . ALA A 1 319 ? -13.906 3.507 6.260 1.00 95.94 319 ALA A O 1
ATOM 2411 N N . LYS A 1 320 ? -13.497 4.709 4.415 1.00 95.25 320 LYS A N 1
ATOM 2412 C CA . LYS A 1 320 ? -13.943 5.988 4.990 1.00 95.25 320 LYS A CA 1
ATOM 2413 C C . LYS A 1 320 ? -15.426 5.964 5.375 1.00 95.25 320 LYS A C 1
ATOM 2415 O O . LYS A 1 320 ? -15.772 6.469 6.441 1.00 95.25 320 LYS A O 1
ATOM 2420 N N . GLN A 1 321 ? -16.298 5.406 4.531 1.00 96.62 321 GLN A N 1
ATOM 2421 C CA . GLN A 1 321 ? -17.731 5.296 4.831 1.00 96.62 321 GLN A CA 1
ATOM 2422 C C . GLN A 1 321 ? -17.993 4.333 5.994 1.00 96.62 321 GLN A C 1
ATOM 2424 O O . GLN A 1 321 ? -18.766 4.681 6.885 1.00 96.62 321 GLN A O 1
ATOM 2429 N N . GLN A 1 322 ? -17.314 3.182 6.026 1.00 97.94 322 GLN A N 1
ATOM 2430 C CA . GLN A 1 322 ? -17.374 2.231 7.139 1.00 97.94 322 GLN A CA 1
ATOM 2431 C C . GLN A 1 322 ? -16.938 2.893 8.446 1.00 97.94 322 GLN A C 1
ATOM 2433 O O . GLN A 1 322 ? -17.675 2.851 9.424 1.00 97.94 322 GLN A O 1
ATOM 2438 N N . GLY A 1 323 ? -15.804 3.603 8.448 1.00 98.06 323 GLY A N 1
ATOM 2439 C CA . GLY A 1 323 ? -15.326 4.336 9.622 1.00 98.06 323 GLY A CA 1
ATOM 2440 C C . GLY A 1 323 ? -16.326 5.381 10.116 1.00 98.06 323 GLY A C 1
ATOM 2441 O O . GLY A 1 323 ? -16.652 5.419 11.298 1.00 98.06 323 GLY A O 1
ATOM 2442 N N . GLN A 1 324 ? -16.882 6.194 9.212 1.00 98.12 324 GLN A N 1
ATOM 2443 C CA . GLN A 1 324 ? -17.913 7.178 9.570 1.00 98.12 324 GLN A CA 1
ATOM 2444 C C . GLN A 1 324 ? -19.194 6.539 10.111 1.00 98.12 324 GLN A C 1
ATOM 2446 O O . GLN A 1 324 ? -19.885 7.160 10.917 1.00 98.12 324 GLN A O 1
ATOM 2451 N N . HIS A 1 325 ? -19.574 5.368 9.603 1.00 98.12 325 HIS A N 1
ATOM 2452 C CA . HIS A 1 325 ? -20.759 4.634 10.042 1.00 98.12 325 HIS A CA 1
ATOM 2453 C C . HIS A 1 325 ? -20.534 4.003 11.412 1.00 98.12 325 HIS A C 1
ATOM 2455 O O . HIS A 1 325 ? -21.276 4.311 12.341 1.00 98.12 325 HIS A O 1
ATOM 2461 N N . LEU A 1 326 ? -19.462 3.220 11.564 1.00 98.50 326 LEU A N 1
ATOM 2462 C CA . LEU A 1 326 ? -19.127 2.553 12.818 1.00 98.50 326 LEU A CA 1
ATOM 2463 C C . LEU A 1 326 ? -18.934 3.559 13.949 1.00 98.50 326 LEU A C 1
ATOM 2465 O O . LEU A 1 326 ? -19.524 3.394 15.006 1.00 98.50 326 LEU A O 1
ATOM 2469 N N . GLY A 1 327 ? -18.174 4.634 13.725 1.00 98.38 327 GLY A N 1
ATOM 2470 C CA . GLY A 1 327 ? -17.932 5.625 14.773 1.00 98.38 327 GLY A CA 1
ATOM 2471 C C . GLY A 1 327 ? -19.205 6.353 15.227 1.00 98.38 327 GLY A C 1
ATOM 2472 O O . GLY A 1 327 ? -19.328 6.680 16.404 1.00 98.38 327 GLY A O 1
ATOM 2473 N N . ARG A 1 328 ? -20.188 6.563 14.335 1.00 98.19 328 ARG A N 1
ATOM 2474 C CA . ARG A 1 328 ? -21.508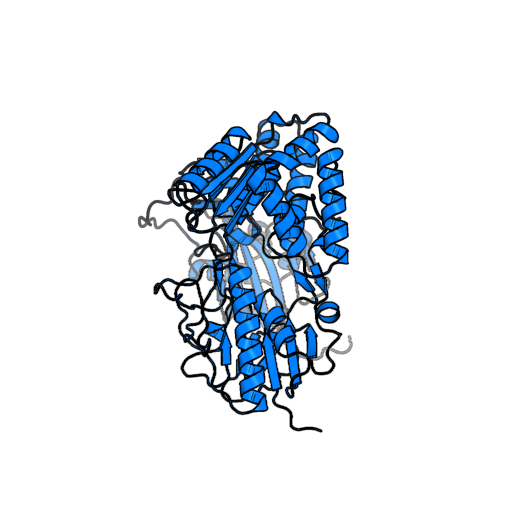 7.106 14.715 1.00 98.19 328 ARG A CA 1
ATOM 2475 C C . ARG A 1 328 ? -22.339 6.093 15.498 1.00 98.19 328 ARG A C 1
ATOM 2477 O O . ARG A 1 328 ? -22.951 6.476 16.488 1.00 98.19 328 ARG A O 1
ATOM 2484 N N . ASN A 1 329 ? -22.330 4.830 15.083 1.00 97.94 329 ASN A N 1
ATOM 2485 C CA . ASN A 1 329 ? -23.041 3.770 15.793 1.00 97.94 329 ASN A CA 1
ATOM 2486 C C . ASN A 1 329 ? -22.450 3.533 17.186 1.00 97.94 329 ASN A C 1
ATOM 2488 O O . ASN A 1 329 ? -23.201 3.460 18.145 1.00 97.94 329 ASN A O 1
ATOM 2492 N N . LEU A 1 330 ? -21.121 3.484 17.313 1.00 98.19 330 LEU A N 1
ATOM 2493 C CA . LEU A 1 330 ? -20.443 3.355 18.604 1.00 98.19 330 LEU A CA 1
ATOM 2494 C C . LEU A 1 330 ? -20.731 4.548 19.515 1.00 98.19 330 LEU A C 1
ATOM 2496 O O . LEU A 1 330 ? -20.973 4.363 20.700 1.00 98.19 330 LEU A O 1
ATOM 2500 N N . ARG A 1 331 ? -20.762 5.768 18.965 1.00 97.75 331 ARG A N 1
ATOM 2501 C CA . ARG A 1 331 ? -21.161 6.959 19.722 1.00 97.75 331 ARG A CA 1
ATOM 2502 C C . ARG A 1 331 ? -22.574 6.824 20.298 1.00 97.75 331 ARG A C 1
ATOM 2504 O O . ARG A 1 331 ? -22.766 7.192 21.448 1.00 97.75 331 ARG A O 1
ATOM 2511 N N . ALA A 1 332 ? -23.533 6.340 19.508 1.00 97.44 332 ALA A N 1
ATOM 2512 C CA . ALA A 1 332 ? -24.908 6.135 19.964 1.00 97.44 332 ALA A CA 1
ATOM 2513 C C . ALA A 1 332 ? -24.984 4.994 20.991 1.00 97.44 332 ALA A C 1
ATOM 2515 O O . ALA A 1 332 ? -25.450 5.206 22.102 1.00 97.44 332 ALA A O 1
ATOM 2516 N N . LEU A 1 333 ? -24.393 3.837 20.676 1.00 97.12 333 LEU A N 1
ATOM 2517 C CA . LEU A 1 333 ? -24.307 2.683 21.573 1.00 97.12 333 LEU A CA 1
ATOM 2518 C C . LEU A 1 333 ? -23.774 3.064 22.961 1.00 97.12 333 LEU A C 1
ATOM 2520 O O . LEU A 1 333 ? -24.334 2.642 23.965 1.00 97.12 333 LEU A O 1
ATOM 2524 N N . ILE A 1 334 ? -22.709 3.868 23.018 1.00 96.19 334 ILE A N 1
ATOM 2525 C CA . ILE A 1 334 ? -22.084 4.291 24.278 1.00 96.19 334 ILE A CA 1
ATOM 2526 C C . ILE A 1 334 ? -22.943 5.314 25.034 1.00 96.19 334 ILE A C 1
ATOM 2528 O O . ILE A 1 334 ? -22.964 5.288 26.259 1.00 96.19 334 ILE A O 1
ATOM 2532 N N . ALA A 1 335 ? -23.636 6.209 24.327 1.00 94.94 335 ALA A N 1
ATOM 2533 C CA . ALA A 1 335 ? -24.424 7.271 24.951 1.00 94.94 335 ALA A CA 1
ATOM 2534 C C . ALA A 1 335 ? -25.771 6.777 25.504 1.00 94.94 335 ALA A C 1
ATOM 2536 O O . ALA A 1 335 ? -26.193 7.211 26.572 1.00 94.94 335 ALA A O 1
ATOM 2537 N N . ASP A 1 336 ? -26.469 5.904 24.772 1.00 94.75 336 ASP A N 1
ATOM 2538 C CA . ASP A 1 336 ? -27.853 5.524 25.087 1.00 94.75 336 ASP A CA 1
ATOM 2539 C C . ASP A 1 336 ? -28.182 4.039 24.849 1.00 94.75 336 ASP A C 1
ATOM 2541 O O . ASP A 1 336 ? -29.337 3.630 24.978 1.00 94.75 336 ASP A O 1
ATOM 2545 N N . GLY A 1 337 ? -27.187 3.207 24.527 1.00 94.31 337 GLY A N 1
ATOM 2546 C CA . GLY A 1 337 ? -27.392 1.779 24.281 1.00 94.31 337 GLY A CA 1
ATOM 2547 C C . GLY A 1 337 ? -28.030 1.456 22.927 1.00 94.31 337 GLY A C 1
ATOM 2548 O O . GLY A 1 337 ? -28.431 0.310 22.715 1.00 94.31 337 GLY A O 1
ATOM 2549 N N . THR A 1 338 ? -28.127 2.420 22.000 1.00 96.38 338 THR A N 1
ATOM 2550 C CA . THR A 1 338 ? -28.678 2.177 20.658 1.00 96.38 338 THR A CA 1
ATOM 2551 C C . THR A 1 338 ? -27.932 1.033 19.946 1.00 96.38 338 THR A C 1
ATOM 2553 O O . THR A 1 338 ? -26.710 1.108 19.781 1.00 96.38 338 THR A O 1
ATOM 2556 N N . PRO A 1 339 ? -28.640 -0.011 19.465 1.00 94.62 339 PRO A N 1
ATOM 2557 C CA . PRO A 1 339 ? -28.023 -1.117 18.738 1.00 94.62 339 PRO A CA 1
ATOM 2558 C C . PRO A 1 339 ? -27.304 -0.681 17.455 1.00 94.62 339 PRO A C 1
ATOM 2560 O O . PRO A 1 339 ? -27.695 0.274 16.781 1.00 94.62 339 PRO A O 1
ATOM 2563 N N . LEU A 1 340 ? -26.268 -1.429 17.072 1.00 96.44 340 LEU A N 1
ATOM 2564 C CA . LEU A 1 340 ? -25.494 -1.158 15.862 1.00 96.44 340 LEU A CA 1
ATOM 2565 C C . LEU A 1 340 ? -26.345 -1.386 14.604 1.00 96.44 340 LEU A C 1
ATOM 2567 O O . LEU A 1 340 ? -26.861 -2.475 14.365 1.00 96.44 340 LEU A O 1
ATOM 2571 N N . ALA A 1 341 ? -26.458 -0.358 13.763 1.00 95.69 341 ALA A N 1
ATOM 2572 C CA . ALA A 1 341 ? -27.148 -0.459 12.480 1.00 95.69 341 ALA A CA 1
ATOM 2573 C C . ALA A 1 341 ? -26.253 -1.102 11.399 1.00 95.69 341 ALA A C 1
ATOM 2575 O O . ALA A 1 341 ? -25.049 -0.808 11.356 1.00 95.69 341 ALA A O 1
ATOM 2576 N N . PRO A 1 342 ? -26.817 -1.884 10.458 1.00 95.25 342 PRO A N 1
ATOM 2577 C CA . PRO A 1 342 ? -26.058 -2.461 9.353 1.00 95.25 342 PRO A CA 1
ATOM 2578 C C . PRO A 1 342 ? -25.459 -1.377 8.447 1.00 95.25 342 PRO A C 1
ATOM 2580 O O . PRO A 1 342 ? -26.028 -0.297 8.258 1.00 95.25 342 PRO A O 1
ATOM 2583 N N . PHE A 1 343 ? -24.288 -1.658 7.885 1.00 95.56 343 PHE A N 1
ATOM 2584 C CA . PHE A 1 343 ? -23.610 -0.778 6.944 1.00 95.56 343 PHE A CA 1
ATOM 2585 C C . PHE A 1 343 ? -24.061 -1.047 5.506 1.00 95.56 343 PHE A C 1
ATOM 2587 O O . PHE A 1 343 ? -24.086 -2.182 5.037 1.00 95.56 343 PHE A O 1
ATOM 2594 N N . HIS A 1 344 ? -24.333 0.033 4.772 1.00 92.50 344 HIS A N 1
ATOM 2595 C CA . HIS A 1 344 ? -24.634 -0.019 3.346 1.00 92.50 344 HIS A CA 1
ATOM 2596 C C . HIS A 1 344 ? -23.721 0.934 2.582 1.00 92.50 344 HIS A C 1
ATOM 2598 O O . HIS A 1 344 ? -23.802 2.158 2.731 1.00 92.50 344 HIS A O 1
ATOM 2604 N N . PHE A 1 345 ? -22.861 0.365 1.737 1.00 91.88 345 PHE A N 1
ATOM 2605 C CA . PHE A 1 345 ? -21.952 1.138 0.903 1.00 91.88 345 PHE A CA 1
ATOM 2606 C C . PHE A 1 345 ? -22.712 1.936 -0.159 1.00 91.88 345 PHE A C 1
ATOM 2608 O O . PHE A 1 345 ? -23.543 1.401 -0.894 1.00 91.88 345 PHE A O 1
ATOM 2615 N N . ARG A 1 346 ? -22.383 3.226 -0.278 1.00 88.75 346 ARG A N 1
ATOM 2616 C CA . ARG A 1 346 ? -22.871 4.092 -1.354 1.00 88.75 346 ARG A CA 1
ATOM 2617 C C . ARG A 1 346 ? -21.716 4.435 -2.285 1.00 88.75 346 ARG A C 1
ATOM 2619 O O . ARG A 1 346 ? -20.879 5.273 -1.941 1.00 88.75 346 ARG A O 1
ATOM 2626 N N . ASN A 1 347 ? -21.681 3.807 -3.459 1.00 84.69 347 ASN A N 1
ATOM 2627 C CA . ASN A 1 347 ? -20.665 4.088 -4.471 1.00 84.69 347 ASN A CA 1
ATOM 2628 C C . ASN A 1 347 ? -20.808 5.533 -4.982 1.00 84.69 347 ASN A C 1
ATOM 2630 O O . ASN A 1 347 ? -21.866 5.915 -5.482 1.00 84.69 347 ASN A O 1
ATOM 2634 N N . ARG A 1 348 ? -19.750 6.340 -4.835 1.00 83.06 348 ARG A N 1
ATOM 2635 C CA . ARG A 1 348 ? -19.698 7.735 -5.323 1.00 83.06 348 ARG A CA 1
ATOM 2636 C C . ARG A 1 348 ? -19.016 7.876 -6.685 1.00 83.06 348 ARG A C 1
ATOM 2638 O O . ARG A 1 348 ? -18.794 8.992 -7.145 1.00 83.06 348 ARG A O 1
ATOM 2645 N N . GLY A 1 349 ? -18.709 6.751 -7.312 1.00 82.81 349 GLY A N 1
ATOM 2646 C CA . GLY A 1 349 ? -17.961 6.633 -8.546 1.00 82.81 349 GLY A CA 1
ATOM 2647 C C . GLY A 1 349 ? -16.568 6.054 -8.306 1.00 82.81 349 GLY A C 1
ATOM 2648 O O . GLY A 1 349 ? -15.960 6.275 -7.255 1.00 82.81 349 GLY A O 1
ATOM 2649 N N . ASN A 1 350 ? -16.075 5.308 -9.288 1.00 83.94 350 ASN A N 1
ATOM 2650 C CA . ASN A 1 350 ? -14.716 4.783 -9.347 1.00 83.94 350 ASN A CA 1
ATOM 2651 C C . ASN A 1 350 ? -13.928 5.548 -10.404 1.00 83.94 350 ASN A C 1
ATOM 2653 O O . ASN A 1 350 ? -14.480 5.949 -11.427 1.00 83.94 350 ASN A O 1
ATOM 2657 N N . THR A 1 351 ? -12.636 5.743 -10.170 1.00 86.62 351 THR A N 1
ATOM 2658 C CA . THR A 1 351 ? -11.767 6.441 -11.114 1.00 86.62 351 THR A CA 1
ATOM 2659 C C . THR A 1 351 ? -10.365 5.864 -11.101 1.00 86.62 351 THR A C 1
ATOM 2661 O O . THR A 1 351 ? -9.934 5.330 -10.082 1.00 86.62 351 THR A O 1
ATOM 2664 N N . ALA A 1 352 ? -9.699 5.953 -12.246 1.00 84.31 352 ALA A N 1
ATOM 2665 C CA . ALA A 1 352 ? -8.285 5.664 -12.412 1.00 84.31 352 ALA A CA 1
ATOM 2666 C C . ALA A 1 352 ? -7.706 6.658 -13.425 1.00 84.31 352 ALA A C 1
ATOM 2668 O O . ALA A 1 352 ? -8.356 6.971 -14.435 1.00 84.31 352 ALA A O 1
ATOM 2669 N N . VAL A 1 353 ? -6.501 7.161 -13.162 1.00 86.75 353 VAL A N 1
ATOM 2670 C CA . VAL A 1 353 ? -5.746 7.957 -14.139 1.00 86.75 353 VAL A CA 1
ATOM 2671 C C . VAL A 1 353 ? -4.839 7.056 -14.951 1.00 86.75 353 VAL A C 1
ATOM 2673 O O . VAL A 1 353 ? -4.166 6.184 -14.427 1.00 86.75 353 VAL A O 1
ATOM 2676 N N . VAL A 1 354 ? -4.817 7.298 -16.254 1.00 83.44 354 VAL A N 1
ATOM 2677 C CA . VAL A 1 354 ? -3.955 6.586 -17.199 1.00 83.44 354 VAL A CA 1
ATOM 2678 C C . VAL A 1 354 ? -2.729 7.432 -17.550 1.00 83.44 354 VAL A C 1
ATOM 2680 O O . VAL A 1 354 ? -1.674 6.905 -17.860 1.00 83.44 354 VAL A O 1
ATOM 2683 N N . GLY A 1 355 ? -2.854 8.759 -17.495 1.00 80.12 355 GLY A N 1
ATOM 2684 C CA . GLY A 1 355 ? -1.777 9.725 -17.720 1.00 80.12 355 GLY A CA 1
ATOM 2685 C C . GLY A 1 355 ? -2.340 11.139 -17.867 1.00 80.12 355 GLY A C 1
ATOM 2686 O O . GLY A 1 355 ? -3.552 11.350 -17.742 1.00 80.12 355 GLY A O 1
ATOM 2687 N N . ARG A 1 356 ? -1.500 12.136 -18.162 1.00 77.31 356 ARG A N 1
ATOM 2688 C CA . ARG A 1 356 ? -1.958 13.516 -18.411 1.00 77.31 356 ARG A CA 1
ATOM 2689 C C . ARG A 1 356 ? -3.011 13.531 -19.503 1.00 77.31 356 ARG A C 1
ATOM 2691 O O . ARG A 1 356 ? -2.792 12.997 -20.590 1.00 77.31 356 ARG A O 1
ATOM 2698 N N . ASN A 1 357 ? -4.154 14.142 -19.198 1.00 81.12 357 ASN A N 1
ATOM 2699 C CA . ASN A 1 357 ? -5.338 14.227 -20.052 1.00 81.12 357 ASN A CA 1
ATOM 2700 C C . ASN A 1 357 ? -6.106 12.912 -20.310 1.00 81.12 357 ASN A C 1
ATOM 2702 O O . ASN A 1 357 ? -7.091 12.932 -21.048 1.00 81.12 357 ASN A O 1
ATOM 2706 N N . ALA A 1 358 ? -5.719 11.788 -19.702 1.00 84.75 358 ALA A N 1
ATOM 2707 C CA . ALA A 1 358 ? -6.419 10.513 -19.847 1.00 84.75 358 ALA A CA 1
ATOM 2708 C C . ALA A 1 358 ? -6.772 9.919 -18.480 1.00 84.75 358 ALA A C 1
ATOM 2710 O O . ALA A 1 358 ? -5.908 9.505 -17.708 1.00 84.75 358 ALA A O 1
ATOM 2711 N N . ALA A 1 359 ? -8.068 9.857 -18.191 1.00 87.19 359 ALA A N 1
ATOM 2712 C CA . ALA A 1 359 ? -8.608 9.183 -17.019 1.00 87.19 359 ALA A CA 1
ATOM 2713 C C . ALA A 1 359 ? -9.914 8.476 -17.377 1.00 87.19 359 ALA A C 1
ATOM 2715 O O . ALA A 1 359 ? -10.550 8.791 -18.390 1.00 87.19 359 ALA A O 1
ATOM 2716 N N . VAL A 1 360 ? -10.326 7.549 -16.520 1.00 87.00 360 VAL A N 1
ATOM 2717 C CA . VAL A 1 360 ? -11.627 6.884 -16.589 1.00 87.00 360 VAL A CA 1
ATOM 2718 C C . VAL A 1 360 ? -12.417 7.152 -15.317 1.00 87.00 360 VAL A C 1
ATOM 2720 O O . VAL A 1 360 ? -11.861 7.210 -14.219 1.00 87.00 360 VAL A O 1
ATOM 2723 N N . PHE A 1 361 ? -13.724 7.339 -15.475 1.00 88.00 361 PHE A N 1
ATOM 2724 C CA . PHE A 1 361 ? -14.681 7.485 -14.387 1.00 88.00 361 PHE A CA 1
ATOM 2725 C C . PHE A 1 361 ? -15.899 6.612 -14.645 1.00 88.00 361 PHE A C 1
ATOM 2727 O O . PHE A 1 361 ? -16.537 6.710 -15.696 1.00 88.00 361 PHE A O 1
ATOM 2734 N N . ASP A 1 362 ? -16.257 5.824 -13.643 1.00 86.56 362 ASP A N 1
ATOM 2735 C CA . ASP A 1 362 ? -17.460 5.010 -13.628 1.00 86.56 362 ASP A CA 1
ATOM 2736 C C . ASP A 1 362 ? -18.378 5.454 -12.486 1.00 86.56 362 ASP A C 1
ATOM 2738 O O . ASP A 1 362 ? -18.042 5.286 -11.318 1.00 86.56 362 ASP A O 1
ATOM 2742 N N . PHE A 1 363 ? -19.546 6.008 -12.816 1.00 83.62 363 PHE A N 1
ATOM 2743 C CA . PHE A 1 363 ? -20.619 6.339 -11.868 1.00 83.62 363 PHE A CA 1
ATOM 2744 C C . PHE A 1 363 ? -21.740 5.282 -11.876 1.00 83.62 363 PHE A C 1
ATOM 2746 O O . PHE A 1 363 ? -22.881 5.568 -11.500 1.00 83.62 363 PHE A O 1
ATOM 2753 N N . GLY A 1 364 ? -21.467 4.078 -12.379 1.00 80.94 364 GLY A N 1
ATOM 2754 C CA . GLY A 1 364 ? -22.443 3.019 -12.610 1.00 80.94 364 GLY A CA 1
ATOM 2755 C C . GLY A 1 364 ? -23.259 3.279 -13.876 1.00 80.94 364 GLY A C 1
ATOM 2756 O O . GLY A 1 364 ? -22.987 2.724 -14.934 1.00 80.94 364 GLY A O 1
ATOM 2757 N N . ARG A 1 365 ? -24.276 4.148 -13.795 1.00 79.00 365 ARG A N 1
ATOM 2758 C CA . ARG A 1 365 ? -25.164 4.436 -14.947 1.00 79.00 365 ARG A CA 1
ATOM 2759 C C . ARG A 1 365 ? -24.554 5.389 -15.974 1.00 79.00 365 ARG A C 1
ATOM 2761 O O . ARG A 1 365 ? -25.042 5.470 -17.097 1.00 79.00 365 ARG A O 1
ATOM 2768 N N . ARG A 1 366 ? -23.545 6.165 -15.579 1.00 85.25 366 ARG A N 1
ATOM 2769 C CA . ARG A 1 366 ? -22.865 7.146 -16.431 1.00 85.25 366 ARG A CA 1
ATOM 2770 C C . ARG A 1 366 ? -21.369 6.887 -16.382 1.00 85.25 366 ARG A C 1
ATOM 2772 O O . ARG A 1 366 ? -20.831 6.623 -15.312 1.00 85.25 366 ARG A O 1
ATOM 2779 N N . LYS A 1 367 ? -20.713 7.009 -17.530 1.00 89.44 367 LYS A N 1
ATOM 2780 C CA . LYS A 1 367 ? -19.274 6.800 -17.689 1.00 89.44 367 LYS A CA 1
ATOM 2781 C C . LYS A 1 367 ? -18.660 8.046 -18.312 1.00 89.44 367 LYS A C 1
ATOM 2783 O O . LYS A 1 367 ? -19.282 8.665 -19.174 1.00 89.44 367 LYS A O 1
ATOM 2788 N N . LEU A 1 368 ? -17.463 8.417 -17.877 1.00 89.19 368 LEU A N 1
ATOM 2789 C CA . LEU A 1 368 ? -16.682 9.513 -18.452 1.00 89.19 368 LEU A CA 1
ATOM 2790 C C . LEU A 1 368 ? -15.268 9.015 -18.757 1.00 89.19 368 LEU A C 1
ATOM 2792 O O . LEU A 1 368 ? -14.718 8.201 -18.017 1.00 89.19 368 LEU A O 1
ATOM 2796 N N . ARG A 1 369 ? -14.670 9.521 -19.838 1.00 90.12 369 ARG A N 1
ATOM 2797 C CA . ARG A 1 369 ? -13.300 9.186 -20.253 1.00 90.12 369 ARG A CA 1
ATOM 2798 C C . ARG A 1 369 ? -12.578 10.387 -20.865 1.00 90.12 369 ARG A C 1
ATOM 2800 O O . ARG A 1 369 ? -13.225 11.357 -21.264 1.00 90.12 369 ARG A O 1
ATOM 2807 N N . GLY A 1 370 ? -11.252 10.313 -20.947 1.00 88.06 370 GLY A N 1
ATOM 2808 C CA . GLY A 1 370 ? -10.404 11.338 -21.567 1.00 88.06 370 GLY A CA 1
ATOM 2809 C C . GLY A 1 370 ? -10.297 12.629 -20.760 1.00 88.06 370 GLY A C 1
ATOM 2810 O O . GLY A 1 370 ? -10.329 12.602 -19.531 1.00 88.06 370 GLY A O 1
ATOM 2811 N N . HIS A 1 371 ? -10.176 13.765 -21.449 1.00 86.19 371 HIS A N 1
ATOM 2812 C CA . HIS A 1 371 ? -9.868 15.064 -20.835 1.00 86.19 371 HIS A CA 1
ATOM 2813 C C . HIS A 1 371 ? -10.866 15.474 -19.744 1.00 86.19 371 HIS A C 1
ATOM 2815 O O . HIS A 1 371 ? -10.468 15.892 -18.662 1.00 86.19 371 HIS A O 1
ATOM 2821 N N . VAL A 1 372 ? -12.170 15.313 -19.995 1.00 86.00 372 VAL A N 1
ATOM 2822 C CA . VAL A 1 372 ? -13.219 15.676 -19.023 1.00 86.00 372 VAL A CA 1
ATOM 2823 C C . VAL A 1 372 ? -13.115 14.821 -17.759 1.00 86.00 372 VAL A C 1
ATOM 2825 O O . VAL A 1 372 ? -13.226 15.339 -16.649 1.00 86.00 372 VAL A O 1
ATOM 2828 N N . ALA A 1 373 ? -12.851 13.522 -17.920 1.00 82.19 373 ALA A N 1
ATOM 2829 C CA . ALA A 1 373 ? -12.610 12.624 -16.797 1.00 82.19 373 ALA A CA 1
ATOM 2830 C C . ALA A 1 373 ? -11.333 13.009 -16.036 1.00 82.19 373 ALA A C 1
ATOM 2832 O O . ALA A 1 373 ? -11.319 12.949 -14.812 1.00 82.19 373 ALA A O 1
ATOM 2833 N N . TRP A 1 374 ? -10.288 13.455 -16.734 1.00 86.19 374 TRP A N 1
ATOM 2834 C CA . TRP A 1 374 ? -9.033 13.886 -16.118 1.00 86.19 374 TRP A CA 1
ATOM 2835 C C . TRP A 1 374 ? -9.190 15.171 -15.284 1.00 86.19 374 TRP A C 1
ATOM 2837 O O . TRP A 1 374 ? -8.739 15.214 -14.141 1.00 86.19 374 TRP A O 1
ATOM 2847 N N . TYR A 1 375 ? -9.911 16.184 -15.780 1.00 83.62 375 TYR A N 1
ATOM 2848 C CA . TYR A 1 375 ? -10.215 17.386 -14.985 1.00 83.62 375 TYR A CA 1
ATOM 2849 C C . TYR A 1 375 ? -11.064 17.063 -13.754 1.00 83.62 375 TYR A C 1
ATOM 2851 O O . TYR A 1 375 ? -10.798 17.565 -12.659 1.00 83.62 375 TYR A O 1
ATOM 2859 N N . LEU A 1 376 ? -12.070 16.198 -13.915 1.00 83.69 376 LEU A N 1
ATOM 2860 C CA . LEU A 1 376 ? -12.894 15.749 -12.797 1.00 83.69 376 LEU A CA 1
ATOM 2861 C C . LEU A 1 376 ? -12.066 14.969 -11.771 1.00 83.69 376 LEU A C 1
ATOM 2863 O O . LEU A 1 376 ? -12.253 15.157 -10.570 1.00 83.69 376 LEU A O 1
ATOM 2867 N N . TRP A 1 377 ? -11.126 14.140 -12.230 1.00 86.38 377 TRP A N 1
ATOM 2868 C CA . TRP A 1 377 ? -10.208 13.403 -11.365 1.00 86.38 377 TRP A CA 1
ATOM 2869 C C . TRP A 1 377 ? -9.393 14.369 -10.517 1.00 86.38 377 TRP A C 1
ATOM 2871 O O . TRP A 1 377 ? -9.377 14.226 -9.292 1.00 86.38 377 TRP A O 1
ATOM 2881 N N . ALA A 1 378 ? -8.790 15.376 -11.154 1.00 81.06 378 ALA A N 1
ATOM 2882 C CA . ALA A 1 378 ? -7.964 16.357 -10.470 1.00 81.06 378 ALA A CA 1
ATOM 2883 C C . ALA A 1 378 ? -8.777 17.108 -9.404 1.00 81.06 378 ALA A C 1
ATOM 2885 O O . ALA A 1 378 ? -8.373 17.187 -8.244 1.00 81.06 378 ALA A O 1
ATOM 2886 N N . LEU A 1 379 ? -9.977 17.573 -9.764 1.00 82.06 379 LEU A N 1
ATOM 2887 C CA . LEU A 1 379 ? -10.872 18.274 -8.844 1.00 82.06 379 LEU A CA 1
ATOM 2888 C C . LEU A 1 379 ? -11.283 17.399 -7.649 1.00 82.06 379 LEU A C 1
ATOM 2890 O O . LEU A 1 379 ? -11.233 17.848 -6.502 1.00 82.06 379 LEU A O 1
ATOM 2894 N N . VAL A 1 380 ? -11.668 16.143 -7.896 1.00 81.88 380 VAL A N 1
ATOM 2895 C CA . VAL A 1 380 ? -12.094 15.210 -6.842 1.00 81.88 380 VAL A CA 1
ATOM 2896 C C . VAL A 1 380 ? -10.938 14.875 -5.898 1.00 81.88 380 VAL A C 1
ATOM 2898 O O . VAL A 1 380 ? -11.131 14.889 -4.683 1.00 81.88 380 VAL A O 1
ATOM 2901 N N . HIS A 1 381 ? -9.735 14.614 -6.412 1.00 80.38 381 HIS A N 1
ATOM 2902 C CA . HIS A 1 381 ? -8.586 14.248 -5.578 1.00 80.38 381 HIS A CA 1
ATOM 2903 C C . HIS A 1 381 ? -8.094 15.419 -4.730 1.00 80.38 381 HIS A C 1
ATOM 2905 O O . HIS A 1 381 ? -7.839 15.235 -3.539 1.00 80.38 381 HIS A O 1
ATOM 2911 N N . VAL A 1 382 ? -8.081 16.634 -5.289 1.00 78.50 382 VAL A N 1
ATOM 2912 C CA . VAL A 1 382 ? -7.836 17.863 -4.522 1.00 78.50 382 VAL A CA 1
ATOM 2913 C C . VAL A 1 382 ? -8.870 18.018 -3.408 1.00 78.50 382 VAL A C 1
ATOM 2915 O O . VAL A 1 382 ? -8.511 18.300 -2.268 1.00 78.50 382 VAL A O 1
ATOM 2918 N N . TYR A 1 383 ? -10.156 17.797 -3.690 1.00 77.06 383 TYR A N 1
ATOM 2919 C CA . TYR A 1 383 ? -11.205 17.898 -2.674 1.00 77.06 383 TYR A CA 1
ATOM 2920 C C . TYR A 1 383 ? -11.073 16.835 -1.566 1.00 77.06 383 TYR A C 1
ATOM 2922 O O . TYR A 1 383 ? -11.344 17.114 -0.395 1.00 77.06 383 TYR A O 1
ATOM 2930 N N . LEU A 1 384 ? -10.656 15.614 -1.916 1.00 77.00 384 LEU A N 1
ATOM 2931 C CA . LEU A 1 384 ? -10.544 14.487 -0.985 1.00 77.00 384 LEU A CA 1
ATOM 2932 C C . LEU A 1 384 ? -9.337 14.565 -0.044 1.00 77.00 384 LEU A C 1
ATOM 2934 O O . LEU A 1 384 ? -9.370 13.906 1.003 1.00 77.00 384 LEU A O 1
ATOM 2938 N N . LEU A 1 385 ? -8.324 15.378 -0.363 1.00 75.25 385 LEU A N 1
ATOM 2939 C CA . LEU A 1 385 ? -7.231 15.684 0.558 1.00 75.25 385 LEU A CA 1
ATOM 2940 C C . LEU A 1 385 ? -7.788 16.232 1.874 1.00 75.25 385 LEU A C 1
ATOM 2942 O O . LEU A 1 385 ? -8.739 17.020 1.919 1.00 75.25 385 LEU A O 1
ATOM 2946 N N . VAL A 1 386 ? -7.207 15.773 2.974 1.00 65.69 386 VAL A N 1
ATOM 2947 C CA . VAL A 1 386 ? -7.798 15.949 4.300 1.00 65.69 386 VAL A CA 1
ATOM 2948 C C . VAL A 1 386 ? -7.718 17.404 4.779 1.00 65.69 386 VAL A C 1
ATOM 2950 O O . VAL A 1 386 ? -8.691 17.905 5.341 1.00 65.69 386 VAL A O 1
ATOM 2953 N N . ASN A 1 387 ? -6.612 18.093 4.490 1.00 70.62 387 ASN A N 1
ATOM 2954 C CA . ASN A 1 387 ? -6.347 19.467 4.920 1.00 70.62 387 ASN A CA 1
ATOM 2955 C C . ASN A 1 387 ? -6.463 20.460 3.753 1.00 70.62 387 ASN A C 1
ATOM 2957 O O . ASN A 1 387 ? -5.805 20.279 2.731 1.00 70.62 387 ASN A O 1
ATOM 2961 N N . THR A 1 388 ? -7.229 21.542 3.940 1.00 67.50 388 THR A N 1
ATOM 2962 C CA . THR A 1 388 ? -7.398 22.657 2.990 1.00 67.50 388 THR A CA 1
ATOM 2963 C C . THR A 1 388 ? -6.073 23.280 2.538 1.00 67.50 388 THR A C 1
ATOM 2965 O O . THR A 1 388 ? -5.931 23.576 1.356 1.00 67.50 388 THR A O 1
ATOM 2968 N N . GLU A 1 389 ? -5.077 23.410 3.423 1.00 70.94 389 GLU A N 1
ATOM 2969 C CA . GLU A 1 389 ? -3.735 23.911 3.062 1.00 70.94 389 GLU A CA 1
ATOM 2970 C C . GLU A 1 389 ? -3.083 23.019 1.996 1.00 70.94 389 GLU A C 1
ATOM 2972 O O . GLU A 1 389 ? -2.543 23.502 1.002 1.00 70.94 389 GLU A O 1
ATOM 2977 N N . LYS A 1 390 ? -3.190 21.696 2.174 1.00 74.62 390 LYS A N 1
ATOM 2978 C CA . LYS A 1 390 ? -2.664 20.705 1.228 1.00 74.62 390 LYS A CA 1
ATOM 2979 C C . LYS A 1 390 ? -3.440 20.706 -0.082 1.00 74.62 390 LYS A C 1
ATOM 2981 O O . LYS A 1 390 ? -2.827 20.543 -1.129 1.00 74.62 390 LYS A O 1
ATOM 2986 N N . ARG A 1 391 ? -4.752 20.973 -0.044 1.00 80.44 391 ARG A N 1
ATOM 2987 C CA . ARG A 1 391 ? -5.563 21.145 -1.264 1.00 80.44 391 ARG A CA 1
ATOM 2988 C C . ARG A 1 391 ? -5.013 22.262 -2.138 1.00 80.44 391 ARG A C 1
ATOM 2990 O O . ARG A 1 391 ? -4.825 22.051 -3.331 1.00 80.44 391 ARG A O 1
ATOM 2997 N N . VAL A 1 392 ? -4.746 23.429 -1.548 1.00 73.31 392 VAL A N 1
ATOM 2998 C CA . VAL A 1 392 ? -4.220 24.592 -2.277 1.00 73.31 392 VAL A CA 1
ATOM 2999 C C . VAL A 1 392 ? -2.818 24.302 -2.805 1.00 73.31 392 VAL A C 1
ATOM 3001 O O . VAL A 1 392 ? -2.579 24.495 -3.993 1.00 73.31 392 VAL A O 1
ATOM 3004 N N . LEU A 1 393 ? -1.923 23.777 -1.961 1.00 78.69 393 LEU A N 1
ATOM 3005 C CA . LEU A 1 393 ? -0.545 23.474 -2.353 1.00 78.69 393 LEU A CA 1
ATOM 3006 C C . LEU A 1 393 ? -0.480 22.489 -3.528 1.00 78.69 393 LEU A C 1
ATOM 3008 O O . LEU A 1 393 ? 0.151 22.798 -4.535 1.00 78.69 393 LEU A O 1
ATOM 3012 N N . VAL A 1 394 ? -1.184 21.355 -3.435 1.00 78.56 394 VAL A N 1
ATOM 3013 C CA . VAL A 1 394 ? -1.215 20.339 -4.500 1.00 78.56 394 VAL A CA 1
ATOM 3014 C C . VAL A 1 394 ? -1.853 20.892 -5.772 1.00 78.56 394 VAL A C 1
ATOM 3016 O O . VAL A 1 394 ? -1.359 20.633 -6.864 1.00 78.56 394 VAL A O 1
ATOM 3019 N N . SER A 1 395 ? -2.906 21.709 -5.657 1.00 77.62 395 SER A N 1
ATOM 3020 C CA . SER A 1 395 ? -3.532 22.343 -6.828 1.00 77.62 395 SER A CA 1
ATOM 3021 C C . SER A 1 395 ? -2.569 23.278 -7.557 1.00 77.62 395 SER A C 1
ATOM 3023 O O . SER A 1 395 ? -2.493 23.248 -8.783 1.00 77.62 395 SER A O 1
ATOM 3025 N N . VAL A 1 396 ? -1.824 24.098 -6.809 1.00 77.19 396 VAL A N 1
ATOM 3026 C CA . VAL A 1 396 ? -0.827 25.018 -7.371 1.00 77.19 396 VAL A CA 1
ATOM 3027 C C . VAL A 1 396 ? 0.341 24.243 -7.975 1.00 77.19 396 VAL A C 1
ATOM 3029 O O . VAL A 1 396 ? 0.755 24.568 -9.082 1.00 77.19 396 VAL A O 1
ATOM 3032 N N . GLN A 1 397 ? 0.835 23.198 -7.303 1.00 76.00 397 GLN A N 1
ATOM 3033 C CA . GLN A 1 397 ? 1.886 22.327 -7.836 1.00 76.00 397 GLN A CA 1
ATOM 3034 C C . GLN A 1 397 ? 1.447 21.657 -9.138 1.00 76.00 397 GLN A C 1
ATOM 3036 O O . GLN A 1 397 ? 2.162 21.742 -10.127 1.00 76.00 397 GLN A O 1
ATOM 3041 N N . TRP A 1 398 ? 0.257 21.054 -9.187 1.00 78.31 398 TRP A N 1
ATOM 3042 C CA . TRP A 1 398 ? -0.260 20.448 -10.413 1.00 78.31 398 TRP A CA 1
ATOM 3043 C C . TRP A 1 398 ? -0.456 21.464 -11.533 1.00 78.31 398 TRP A C 1
ATOM 3045 O O . TRP A 1 398 ? -0.103 21.168 -12.671 1.00 78.31 398 TRP A O 1
ATOM 3055 N N . LEU A 1 399 ? -0.970 22.661 -11.234 1.00 76.81 399 LEU A N 1
ATOM 3056 C CA . LEU A 1 399 ? -1.075 23.738 -12.218 1.00 76.81 399 LEU A CA 1
ATOM 3057 C C . LEU A 1 399 ? 0.311 24.148 -12.733 1.00 76.81 399 LEU A C 1
ATOM 3059 O O . LEU A 1 399 ? 0.502 24.293 -13.937 1.00 76.81 399 LEU A O 1
ATOM 3063 N N . TRP A 1 400 ? 1.289 24.287 -11.840 1.00 75.88 400 TRP A N 1
ATOM 3064 C CA . TRP A 1 400 ? 2.656 24.646 -12.198 1.00 75.88 400 TRP A CA 1
ATOM 3065 C C . TRP A 1 400 ? 3.333 23.561 -13.037 1.00 75.88 400 TRP A C 1
ATOM 3067 O O . TRP A 1 400 ? 3.893 23.870 -14.084 1.00 75.88 400 TRP A O 1
ATOM 3077 N N . THR A 1 401 ? 3.231 22.290 -12.650 1.00 72.00 401 THR A N 1
ATOM 3078 C CA . THR A 1 401 ? 3.740 21.151 -13.427 1.00 72.00 401 THR A CA 1
ATOM 3079 C C . THR A 1 401 ? 2.998 21.002 -14.755 1.00 72.00 401 THR A C 1
ATOM 3081 O O . THR A 1 401 ? 3.599 20.632 -15.758 1.00 72.00 401 THR A O 1
ATOM 3084 N N . TYR A 1 402 ? 1.707 21.331 -14.822 1.00 70.38 402 TYR A N 1
ATOM 3085 C CA . TYR A 1 402 ? 0.969 21.360 -16.084 1.00 70.38 402 TYR A CA 1
ATOM 3086 C C . TYR A 1 402 ? 1.480 22.462 -17.026 1.00 70.38 402 TYR A C 1
ATOM 3088 O O . TYR A 1 402 ? 1.633 22.209 -18.216 1.00 70.38 402 TYR A O 1
ATOM 3096 N N . LEU A 1 403 ? 1.781 23.656 -16.503 1.00 70.69 403 LEU A N 1
ATOM 3097 C CA . LEU A 1 403 ? 2.240 24.804 -17.298 1.00 70.69 403 LEU A CA 1
ATOM 3098 C C . LEU A 1 403 ? 3.727 24.742 -17.673 1.00 70.69 403 LEU A C 1
ATOM 3100 O O . LEU A 1 403 ? 4.102 25.154 -18.765 1.00 70.69 403 LEU A O 1
ATOM 3104 N N . THR A 1 404 ? 4.578 24.264 -16.767 1.00 68.31 404 THR A N 1
ATOM 3105 C CA . THR A 1 404 ? 6.045 24.309 -16.912 1.00 68.31 404 THR A CA 1
ATOM 3106 C C . THR A 1 404 ? 6.661 22.955 -17.239 1.00 68.31 404 THR A C 1
ATOM 3108 O O . THR A 1 404 ? 7.819 22.882 -17.664 1.00 68.31 404 THR A O 1
ATOM 3111 N N . GLY A 1 405 ? 5.929 21.866 -16.991 1.00 61.28 405 GLY A N 1
ATOM 3112 C CA . GLY A 1 405 ? 6.455 20.505 -17.057 1.00 61.28 405 GLY A CA 1
ATOM 3113 C C . GLY A 1 405 ? 7.626 20.248 -16.099 1.00 61.28 405 GLY A C 1
ATOM 3114 O O . GLY A 1 405 ? 8.432 19.354 -16.311 1.00 61.28 405 GLY A O 1
ATOM 3115 N N . GLN A 1 406 ? 7.803 21.073 -15.063 1.00 61.06 406 GLN A N 1
ATOM 3116 C CA . GLN A 1 406 ? 8.827 20.829 -14.050 1.00 61.06 406 GLN A CA 1
ATOM 3117 C C . GLN A 1 406 ? 8.240 19.942 -12.940 1.00 61.06 406 GLN A C 1
ATOM 3119 O O . GLN A 1 406 ? 7.272 20.355 -12.285 1.00 61.06 406 GLN A O 1
ATOM 3124 N N . PRO A 1 407 ? 8.782 18.727 -12.721 1.00 61.06 407 PRO A N 1
ATOM 3125 C CA . PRO A 1 407 ? 8.456 17.935 -11.542 1.00 61.06 407 PRO A CA 1
ATOM 3126 C C . PRO A 1 407 ? 9.020 18.591 -10.272 1.00 61.06 407 PRO A C 1
ATOM 3128 O O . PRO A 1 407 ? 9.810 19.537 -10.334 1.00 61.06 407 PRO A O 1
ATOM 3131 N N . GLY A 1 408 ? 8.627 18.071 -9.107 1.00 61.84 408 GLY A N 1
ATOM 3132 C CA . GLY A 1 408 ? 9.185 18.489 -7.820 1.00 61.84 408 GLY A CA 1
ATOM 3133 C C . GLY A 1 408 ? 10.668 18.125 -7.657 1.00 61.84 408 GLY A C 1
ATOM 3134 O O . GLY A 1 408 ? 11.316 17.609 -8.565 1.00 61.84 408 GLY A O 1
ATOM 3135 N N . ALA A 1 409 ? 11.231 18.383 -6.472 1.00 61.59 409 ALA A N 1
ATOM 3136 C CA . ALA A 1 409 ? 12.637 18.091 -6.189 1.00 61.59 409 ALA A CA 1
ATOM 3137 C C . ALA A 1 409 ? 12.972 16.595 -6.388 1.00 61.59 409 ALA A C 1
ATOM 3139 O O . ALA A 1 409 ? 12.407 15.717 -5.727 1.00 61.59 409 ALA A O 1
ATOM 3140 N N . ARG A 1 410 ? 13.924 16.316 -7.287 1.00 73.12 410 ARG A N 1
ATOM 3141 C CA . ARG A 1 410 ? 14.394 14.974 -7.666 1.00 73.12 410 ARG A CA 1
ATOM 3142 C C . ARG A 1 410 ? 15.660 14.642 -6.884 1.00 73.12 410 ARG A C 1
ATOM 3144 O O . ARG A 1 410 ? 16.768 14.854 -7.356 1.00 73.12 410 ARG A O 1
ATOM 3151 N N . LEU A 1 411 ? 15.469 14.205 -5.642 1.00 73.81 411 LEU A N 1
ATOM 3152 C CA . LEU A 1 411 ? 16.558 13.890 -4.717 1.00 73.81 411 LEU A CA 1
ATOM 3153 C C . LEU A 1 411 ? 16.810 12.381 -4.674 1.00 73.81 411 LEU A C 1
ATOM 3155 O O . LEU A 1 411 ? 15.893 11.605 -4.374 1.00 73.81 411 LEU A O 1
ATOM 3159 N N . ILE A 1 412 ? 18.062 12.001 -4.926 1.00 77.19 412 ILE A N 1
ATOM 3160 C CA . ILE A 1 412 ? 18.615 10.686 -4.602 1.00 77.19 412 ILE A CA 1
ATOM 3161 C C . ILE A 1 412 ? 19.224 10.811 -3.203 1.00 77.19 412 ILE A C 1
ATOM 3163 O O . ILE A 1 412 ? 19.978 11.740 -2.934 1.00 77.19 412 ILE A O 1
ATOM 3167 N N . ASP A 1 413 ? 18.817 9.930 -2.295 1.00 75.38 413 ASP A N 1
ATOM 3168 C CA . ASP A 1 413 ? 19.325 9.915 -0.919 1.00 75.38 413 ASP A CA 1
ATOM 3169 C C . ASP A 1 413 ? 20.724 9.284 -0.897 1.00 75.38 413 ASP A C 1
ATOM 3171 O O . ASP A 1 413 ? 20.993 8.374 -1.681 1.00 75.38 413 ASP A O 1
ATOM 3175 N N . GLU A 1 414 ? 21.588 9.712 0.019 1.00 69.62 414 GLU A N 1
ATOM 3176 C CA . GLU A 1 414 ? 22.917 9.119 0.229 1.00 69.62 414 GLU A CA 1
ATOM 3177 C C . GLU A 1 414 ? 22.825 7.637 0.631 1.00 69.62 414 GLU A C 1
ATOM 3179 O O . GLU A 1 414 ? 23.729 6.851 0.359 1.00 69.62 414 GLU A O 1
ATOM 3184 N N . THR A 1 415 ? 21.697 7.238 1.229 1.00 64.75 415 THR A N 1
ATOM 3185 C CA . THR A 1 415 ? 21.385 5.852 1.615 1.00 64.75 415 THR A CA 1
ATOM 3186 C C . THR A 1 415 ? 20.633 5.062 0.541 1.00 64.75 415 THR A C 1
ATOM 3188 O O . THR A 1 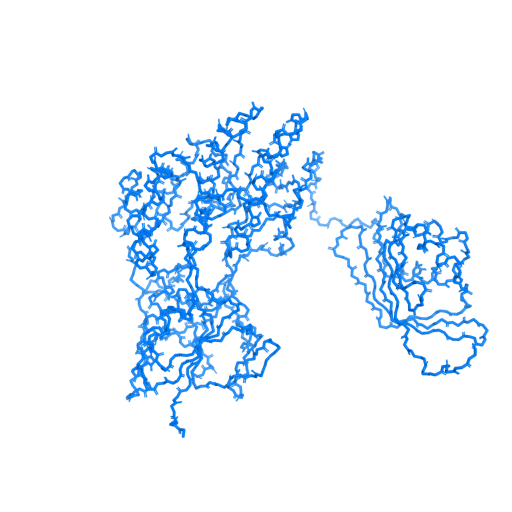415 ? 20.148 3.960 0.811 1.00 64.75 415 THR A O 1
ATOM 3191 N N . ALA A 1 416 ? 20.487 5.608 -0.673 1.00 59.34 416 ALA A N 1
ATOM 3192 C CA . ALA A 1 416 ? 19.740 4.946 -1.733 1.00 59.34 416 ALA A CA 1
ATOM 3193 C C . ALA A 1 416 ? 20.324 3.549 -2.036 1.00 59.34 416 ALA A C 1
ATOM 3195 O O . ALA A 1 416 ? 21.544 3.402 -2.168 1.00 59.34 416 ALA A O 1
ATOM 3196 N N . PRO A 1 417 ? 19.475 2.510 -2.166 1.00 58.47 417 PRO A N 1
ATOM 3197 C CA . PRO A 1 417 ? 19.947 1.175 -2.495 1.00 58.47 417 PRO A CA 1
ATOM 3198 C C . PRO A 1 417 ? 20.656 1.215 -3.850 1.00 58.47 417 PRO A C 1
ATOM 3200 O O . PRO A 1 417 ? 20.163 1.838 -4.796 1.00 58.47 417 PRO A O 1
ATOM 3203 N N . LYS A 1 418 ? 21.813 0.548 -3.951 1.00 56.66 418 LYS A N 1
ATOM 3204 C CA . LYS A 1 418 ? 22.526 0.411 -5.225 1.00 56.66 418 LYS A CA 1
ATOM 3205 C C . LYS A 1 418 ? 21.559 -0.197 -6.237 1.00 56.66 418 LYS A C 1
ATOM 3207 O O . LYS A 1 418 ? 20.986 -1.249 -5.968 1.00 56.66 418 LYS A O 1
ATOM 3212 N N . VAL A 1 419 ? 21.373 0.455 -7.386 1.00 57.03 419 VAL A N 1
ATOM 3213 C CA . VAL A 1 419 ? 20.677 -0.197 -8.500 1.00 57.03 419 VAL A CA 1
ATOM 3214 C C . VAL A 1 419 ? 21.561 -1.380 -8.910 1.00 57.03 419 VAL A C 1
ATOM 3216 O O . VAL A 1 419 ? 22.751 -1.177 -9.174 1.00 57.03 419 VAL A O 1
ATOM 3219 N N . PRO A 1 420 ? 21.043 -2.613 -8.912 1.00 55.09 420 PRO A N 1
ATOM 3220 C CA . PRO A 1 420 ? 21.769 -3.780 -9.402 1.00 55.09 420 PRO A CA 1
ATOM 3221 C C . PRO A 1 420 ? 22.185 -3.567 -10.856 1.00 55.09 420 PRO A C 1
ATOM 3223 O O . PRO A 1 420 ? 21.592 -2.746 -11.546 1.00 55.09 420 PRO A O 1
ATOM 3226 N N . VAL A 1 421 ? 23.247 -4.206 -11.343 1.00 57.56 421 VAL A N 1
ATOM 3227 C CA . VAL A 1 421 ? 23.559 -4.162 -12.785 1.00 57.56 421 VAL A CA 1
ATOM 3228 C C . VAL A 1 421 ? 22.653 -5.195 -13.456 1.00 57.56 421 VAL A C 1
ATOM 3230 O O . VAL A 1 421 ? 22.865 -6.378 -13.192 1.00 57.56 421 VAL A O 1
ATOM 3233 N N . PRO A 1 422 ? 21.676 -4.816 -14.305 1.00 59.62 422 PRO A N 1
ATOM 3234 C CA . PRO A 1 422 ? 20.941 -5.804 -15.082 1.00 59.62 422 PRO A CA 1
ATOM 3235 C C . PRO A 1 422 ? 21.935 -6.565 -15.964 1.00 59.62 422 PRO A C 1
ATOM 3237 O O . PRO A 1 422 ? 22.544 -5.984 -16.861 1.00 59.62 422 PRO A O 1
ATOM 3240 N N . ARG A 1 423 ? 22.165 -7.846 -15.675 1.00 54.03 423 ARG A N 1
ATOM 3241 C CA . ARG A 1 423 ? 22.962 -8.727 -16.535 1.00 54.03 423 ARG A CA 1
ATOM 3242 C C . ARG A 1 423 ? 22.012 -9.470 -17.468 1.00 54.03 423 ARG A C 1
ATOM 3244 O O . ARG A 1 423 ? 20.984 -9.980 -17.019 1.00 54.03 423 ARG A O 1
ATOM 3251 N N . GLU A 1 424 ? 22.366 -9.561 -18.748 1.00 47.38 424 GLU A N 1
ATOM 3252 C CA . GLU A 1 424 ? 21.792 -10.567 -19.644 1.00 47.38 424 GLU A CA 1
ATOM 3253 C C . GLU A 1 424 ? 22.251 -11.941 -19.145 1.00 47.38 424 GLU A C 1
ATOM 3255 O O . GLU A 1 424 ? 23.333 -12.421 -19.469 1.00 47.38 424 GLU A O 1
ATOM 3260 N N . GLN A 1 425 ? 21.457 -12.552 -18.274 1.00 44.69 425 GLN A N 1
ATOM 3261 C CA . GLN A 1 425 ? 21.515 -13.990 -18.054 1.00 44.69 425 GLN A CA 1
ATOM 3262 C C . GLN A 1 425 ? 20.465 -14.624 -18.969 1.00 44.69 425 GLN A C 1
ATOM 3264 O O . GLN A 1 425 ? 19.349 -14.097 -19.036 1.00 44.69 425 GLN A O 1
ATOM 3269 N N . PRO A 1 426 ? 20.784 -15.710 -19.696 1.00 35.91 426 PRO A N 1
ATOM 3270 C CA . PRO A 1 426 ? 19.769 -16.448 -20.435 1.00 35.91 426 PRO A CA 1
ATOM 3271 C C . PRO A 1 426 ? 18.642 -16.847 -19.478 1.00 35.91 426 PRO A C 1
ATOM 3273 O O . PRO A 1 426 ? 18.892 -17.103 -18.298 1.00 35.91 426 PRO A O 1
ATOM 3276 N N . ALA A 1 427 ? 17.401 -16.850 -19.976 1.00 37.03 427 ALA A N 1
ATOM 3277 C CA . ALA A 1 427 ? 16.271 -17.377 -19.223 1.00 37.03 427 ALA A CA 1
ATOM 3278 C C . ALA A 1 427 ? 16.675 -18.745 -18.663 1.00 37.03 427 ALA A C 1
ATOM 3280 O O . ALA A 1 427 ? 17.113 -19.614 -19.423 1.00 37.03 427 ALA A O 1
ATOM 3281 N N . ALA A 1 428 ? 16.589 -18.911 -17.341 1.00 41.53 428 ALA A N 1
ATOM 3282 C CA . ALA A 1 428 ? 16.693 -20.239 -16.763 1.00 41.53 428 ALA A CA 1
ATOM 3283 C C . ALA A 1 428 ? 15.648 -21.112 -17.482 1.00 41.53 428 ALA A C 1
ATOM 3285 O O . ALA A 1 428 ? 14.528 -20.630 -17.699 1.00 41.53 428 ALA A O 1
ATOM 3286 N N . PRO A 1 429 ? 16.003 -22.327 -17.933 1.00 31.92 429 PRO A N 1
ATOM 3287 C CA . PRO A 1 429 ? 15.037 -23.200 -18.581 1.00 31.92 429 PRO A CA 1
ATOM 3288 C C . PRO A 1 429 ? 13.809 -23.363 -17.671 1.00 31.92 429 PRO A C 1
ATOM 3290 O O . PRO A 1 429 ? 13.957 -23.302 -16.445 1.00 31.92 429 PRO A O 1
ATOM 3293 N N . PRO A 1 430 ? 12.599 -23.513 -18.244 1.00 31.41 430 PRO A N 1
ATOM 3294 C CA . PRO A 1 430 ? 11.398 -23.720 -17.450 1.00 31.41 430 PRO A CA 1
ATOM 3295 C C . PRO A 1 430 ? 11.649 -24.867 -16.474 1.00 31.41 430 PRO A C 1
ATOM 3297 O O . PRO A 1 430 ? 12.117 -25.933 -16.869 1.00 31.41 430 PRO A O 1
ATOM 3300 N N . VAL A 1 431 ? 11.376 -24.619 -15.194 1.00 36.56 431 VAL A N 1
ATOM 3301 C CA . VAL A 1 431 ? 11.383 -25.666 -14.178 1.00 36.56 431 VAL A CA 1
ATOM 3302 C C . VAL A 1 431 ? 10.242 -26.609 -14.543 1.00 36.56 431 VAL A C 1
ATOM 3304 O O . VAL A 1 431 ? 9.070 -26.282 -14.338 1.00 36.56 431 VAL A O 1
ATOM 3307 N N . ASP A 1 432 ? 10.584 -27.743 -15.152 1.00 29.12 432 ASP A N 1
ATOM 3308 C CA . ASP A 1 432 ? 9.659 -28.856 -15.311 1.00 29.12 432 ASP A CA 1
ATOM 3309 C C . ASP A 1 432 ? 9.067 -29.209 -13.931 1.00 29.12 432 ASP A C 1
ATOM 3311 O O . ASP A 1 432 ? 9.759 -29.080 -12.911 1.00 29.12 432 ASP A O 1
ATOM 3315 N N . PRO A 1 433 ? 7.789 -29.637 -13.850 1.00 30.33 433 PRO A N 1
ATOM 3316 C CA . PRO A 1 433 ? 7.265 -30.206 -12.608 1.00 30.33 433 PRO A CA 1
ATOM 3317 C C . PRO A 1 433 ? 8.241 -31.294 -12.155 1.00 30.33 433 PRO A C 1
ATOM 3319 O O . PRO A 1 433 ? 8.725 -32.014 -13.027 1.00 30.33 433 PRO A O 1
ATOM 3322 N N . PRO A 1 434 ? 8.562 -31.399 -10.852 1.00 31.69 434 PRO A N 1
ATOM 3323 C CA . PRO A 1 434 ? 9.756 -32.092 -10.391 1.00 31.69 434 PRO A CA 1
ATOM 3324 C C . PRO A 1 434 ? 9.771 -33.518 -10.934 1.00 31.69 434 PRO A C 1
ATOM 3326 O O . PRO A 1 434 ? 9.066 -34.398 -10.442 1.00 31.69 434 PRO A O 1
ATOM 3329 N N . ALA A 1 435 ? 10.561 -33.714 -11.987 1.00 29.69 435 ALA A N 1
ATOM 3330 C CA . ALA A 1 435 ? 11.050 -35.011 -12.366 1.00 29.69 435 ALA A CA 1
ATOM 3331 C C . ALA A 1 435 ? 12.139 -35.314 -11.349 1.00 29.69 435 ALA A C 1
ATOM 3333 O O . ALA A 1 435 ? 13.025 -34.493 -11.114 1.00 29.69 435 ALA A O 1
ATOM 3334 N N . GLU A 1 436 ? 12.010 -36.464 -10.705 1.00 34.69 436 GLU A N 1
ATOM 3335 C CA . GLU A 1 436 ? 12.994 -37.029 -9.796 1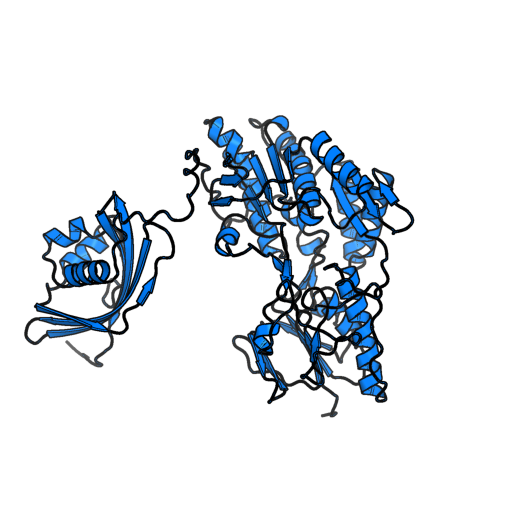.00 34.69 436 GLU A CA 1
ATOM 3336 C C . GLU A 1 436 ? 14.367 -37.009 -10.485 1.00 34.69 436 GLU A C 1
ATOM 3338 O O . GLU A 1 436 ? 14.671 -37.834 -11.345 1.00 34.69 436 GLU A O 1
ATOM 3343 N N . HIS A 1 437 ? 15.168 -35.989 -10.189 1.00 31.47 437 HIS A N 1
ATOM 3344 C CA . HIS A 1 437 ? 16.587 -35.927 -10.503 1.00 31.47 437 HIS A CA 1
ATOM 3345 C C . HIS A 1 437 ? 17.299 -35.872 -9.156 1.00 31.47 437 HIS A C 1
ATOM 3347 O O . HIS A 1 437 ? 17.443 -34.821 -8.532 1.00 31.47 437 HIS A O 1
ATOM 3353 N N . GLU A 1 438 ? 17.681 -37.056 -8.682 1.00 40.19 438 GLU A N 1
ATOM 3354 C CA . GLU A 1 438 ? 18.733 -37.235 -7.688 1.00 40.19 438 GLU A CA 1
ATOM 3355 C C . GLU A 1 438 ? 20.059 -36.732 -8.280 1.00 40.19 438 GLU A C 1
ATOM 3357 O O . GLU A 1 438 ? 20.860 -37.512 -8.777 1.00 40.19 438 GLU A O 1
ATOM 3362 N N . GLU A 1 439 ? 20.309 -35.423 -8.224 1.00 41.19 439 GLU A N 1
ATOM 3363 C CA . GLU A 1 439 ? 21.655 -34.858 -8.387 1.00 41.19 439 GLU A CA 1
ATOM 3364 C C . GLU A 1 439 ? 21.953 -33.868 -7.242 1.00 41.19 439 GLU A C 1
ATOM 3366 O O . GLU A 1 439 ? 21.755 -32.659 -7.318 1.00 41.19 439 GLU A O 1
ATOM 3371 N N . SER A 1 440 ? 22.407 -34.461 -6.128 1.00 46.41 440 SER A N 1
ATOM 3372 C CA . SER A 1 440 ? 23.367 -33.937 -5.137 1.00 46.41 440 SER A CA 1
ATOM 3373 C C . SER A 1 440 ? 23.102 -32.541 -4.538 1.00 46.41 440 SER A C 1
ATOM 3375 O O . SER A 1 440 ? 23.998 -31.701 -4.430 1.00 46.41 440 SER A O 1
ATOM 3377 N N . ILE A 1 441 ? 21.894 -32.303 -4.013 1.00 55.75 441 ILE A N 1
ATOM 3378 C CA . ILE A 1 441 ? 21.756 -31.398 -2.857 1.00 55.75 441 ILE A CA 1
ATOM 3379 C C . ILE A 1 441 ? 22.614 -31.995 -1.736 1.00 55.75 441 ILE A C 1
ATOM 3381 O O . ILE A 1 441 ? 22.514 -33.189 -1.458 1.00 55.75 441 ILE A O 1
ATOM 3385 N N . MET A 1 442 ? 23.464 -31.191 -1.090 1.00 66.75 442 MET A N 1
ATOM 3386 C CA . MET A 1 442 ? 24.154 -31.646 0.116 1.00 66.75 442 MET A CA 1
ATOM 3387 C C . MET A 1 442 ? 23.084 -31.935 1.178 1.00 66.75 442 MET A C 1
ATOM 3389 O O . MET A 1 442 ? 22.479 -31.006 1.729 1.00 66.75 442 MET A O 1
ATOM 3393 N N . ASP A 1 443 ? 22.789 -33.219 1.382 1.00 76.56 443 ASP A N 1
ATOM 3394 C CA . ASP A 1 443 ? 21.869 -33.684 2.414 1.00 76.56 443 ASP A CA 1
ATOM 3395 C C . ASP A 1 443 ? 22.356 -33.236 3.804 1.00 76.56 443 ASP A C 1
ATOM 3397 O O . ASP A 1 443 ? 23.503 -32.812 3.981 1.00 76.56 443 ASP A O 1
ATOM 3401 N N . ASP A 1 444 ? 21.463 -33.255 4.794 1.00 81.00 444 ASP A N 1
ATOM 3402 C CA . ASP A 1 444 ? 21.797 -32.785 6.142 1.00 81.00 444 ASP A CA 1
ATOM 3403 C C . ASP A 1 444 ? 22.971 -33.585 6.746 1.00 81.00 444 ASP A C 1
ATOM 3405 O O . ASP A 1 444 ? 23.821 -33.008 7.425 1.00 81.00 444 ASP A O 1
ATOM 3409 N N . ASP A 1 445 ? 23.101 -34.877 6.431 1.00 80.44 445 ASP A N 1
ATOM 3410 C CA . ASP A 1 445 ? 24.195 -35.725 6.922 1.00 80.44 445 ASP A CA 1
ATOM 3411 C C . ASP A 1 445 ? 25.558 -35.301 6.349 1.00 80.44 445 ASP A C 1
ATOM 3413 O O . ASP A 1 445 ? 26.564 -35.246 7.069 1.00 80.44 445 ASP A O 1
ATOM 3417 N N . ARG A 1 446 ? 25.607 -34.926 5.069 1.00 81.62 446 ARG A N 1
ATOM 3418 C CA . ARG A 1 446 ? 26.779 -34.363 4.396 1.00 81.62 446 ARG A CA 1
ATOM 3419 C C . ARG A 1 446 ? 27.078 -32.956 4.893 1.00 81.62 446 ARG A C 1
ATOM 3421 O O . ARG A 1 446 ? 28.255 -32.656 5.077 1.00 81.62 446 ARG A O 1
ATOM 3428 N N . VAL A 1 447 ? 26.066 -32.128 5.178 1.00 85.75 447 VAL A N 1
ATOM 3429 C CA . VAL A 1 447 ? 26.246 -30.805 5.811 1.00 85.75 447 VAL A CA 1
ATOM 3430 C C . VAL A 1 447 ? 26.952 -30.957 7.155 1.00 85.75 447 VAL A C 1
ATOM 3432 O O . VAL A 1 447 ? 27.970 -30.312 7.401 1.00 85.75 447 VAL A O 1
ATOM 3435 N N . TRP A 1 448 ? 26.466 -31.852 8.015 1.00 87.06 448 TRP A N 1
ATOM 3436 C CA . TRP A 1 448 ? 27.057 -32.055 9.337 1.00 87.06 448 TRP A CA 1
ATOM 3437 C C . TRP A 1 448 ? 28.399 -32.786 9.286 1.00 87.06 448 TRP A C 1
ATOM 3439 O O . TRP A 1 448 ? 29.251 -32.550 10.143 1.00 87.06 448 TRP A O 1
ATOM 3449 N N . SER A 1 449 ? 28.632 -33.627 8.277 1.00 84.00 449 SER A N 1
ATOM 3450 C CA . SER A 1 449 ? 29.950 -34.217 8.010 1.00 84.00 449 SER A CA 1
ATOM 3451 C C . SER A 1 449 ? 30.955 -33.166 7.532 1.00 84.00 449 SER A C 1
ATOM 3453 O O . SER A 1 449 ? 32.117 -33.188 7.943 1.00 84.00 449 SER A O 1
ATOM 3455 N N . PHE A 1 450 ? 30.511 -32.218 6.702 1.00 83.62 450 PHE A N 1
ATOM 3456 C CA . PHE A 1 450 ? 31.314 -31.082 6.264 1.00 83.62 450 PHE A CA 1
ATOM 3457 C C . PHE A 1 450 ? 31.678 -30.183 7.449 1.00 83.62 450 PHE A C 1
ATOM 3459 O O . PHE A 1 450 ? 32.866 -29.940 7.666 1.00 83.62 450 PHE A O 1
ATOM 3466 N N . GLU A 1 451 ? 30.682 -29.786 8.250 1.00 87.19 451 GLU A N 1
ATOM 3467 C CA . GLU A 1 451 ? 30.851 -28.952 9.446 1.00 87.19 451 GLU A CA 1
ATOM 3468 C C . GLU A 1 451 ? 31.785 -29.631 10.458 1.00 87.19 451 GLU A C 1
ATOM 3470 O O . GLU A 1 451 ? 32.790 -29.059 10.862 1.00 87.19 451 GLU A O 1
ATOM 3475 N N . ARG A 1 452 ? 31.560 -30.910 10.797 1.00 86.56 452 ARG A N 1
ATOM 3476 C CA . ARG A 1 452 ? 32.468 -31.684 11.671 1.00 86.56 452 ARG A CA 1
ATOM 3477 C C . ARG A 1 452 ? 33.897 -31.715 11.136 1.00 86.56 452 ARG A C 1
ATOM 3479 O O . ARG A 1 452 ? 34.846 -31.592 11.906 1.00 86.56 452 ARG A O 1
ATOM 3486 N N . GLY A 1 453 ? 34.035 -31.849 9.819 1.00 82.38 453 GLY A N 1
ATOM 3487 C CA . GLY A 1 453 ? 35.318 -31.823 9.134 1.00 82.38 453 GLY A CA 1
ATOM 3488 C C . GLY A 1 453 ? 36.069 -30.504 9.299 1.00 82.38 453 GLY A C 1
ATOM 3489 O O . GLY A 1 453 ? 37.292 -30.547 9.271 1.00 82.38 453 GLY A O 1
ATOM 3490 N N . LEU A 1 454 ? 35.383 -29.373 9.501 1.00 82.38 454 LEU A N 1
ATOM 3491 C CA . LEU A 1 454 ? 36.029 -28.104 9.842 1.00 82.38 454 LEU A CA 1
ATOM 3492 C C . LEU A 1 454 ? 36.629 -28.185 11.244 1.00 82.38 454 LEU A C 1
ATOM 3494 O O . LEU A 1 454 ? 37.831 -28.044 11.384 1.00 82.38 454 LEU A O 1
ATOM 3498 N N . TRP A 1 455 ? 35.857 -28.571 12.261 1.00 82.38 455 TRP A N 1
ATOM 3499 C CA . TRP A 1 455 ? 36.351 -28.672 13.645 1.00 82.38 455 TRP A CA 1
ATOM 3500 C C . TRP A 1 455 ? 37.505 -29.677 13.842 1.00 82.38 455 TRP A C 1
ATOM 3502 O O . TRP A 1 455 ? 38.256 -29.581 14.812 1.00 82.38 455 TRP A O 1
ATOM 3512 N N . GLN A 1 456 ? 37.661 -30.643 12.937 1.00 81.12 456 GLN A N 1
ATOM 3513 C CA . GLN A 1 456 ? 38.708 -31.671 12.995 1.00 81.12 456 GLN A CA 1
ATOM 3514 C C . GLN A 1 456 ? 39.815 -31.481 11.938 1.00 81.12 456 GLN A C 1
ATOM 3516 O O . GLN A 1 456 ? 40.716 -32.315 11.844 1.00 81.12 456 GLN A O 1
ATOM 3521 N N . ALA A 1 457 ? 39.754 -30.427 11.115 1.00 69.06 457 ALA A N 1
ATOM 3522 C CA . ALA A 1 457 ? 40.687 -30.205 10.010 1.00 69.06 457 ALA A CA 1
ATOM 3523 C C . ALA A 1 457 ? 42.103 -29.815 10.470 1.00 69.06 457 ALA A C 1
ATOM 3525 O O . ALA A 1 457 ? 42.294 -29.149 11.486 1.00 69.06 457 ALA A O 1
ATOM 3526 N N . SER A 1 458 ? 43.098 -30.202 9.663 1.00 61.16 458 SER A N 1
ATOM 3527 C CA . SER A 1 458 ? 44.458 -29.655 9.697 1.00 61.16 458 SER A CA 1
ATOM 3528 C C . SER A 1 458 ? 44.529 -28.298 8.986 1.00 61.16 458 SER A C 1
ATOM 3530 O O . SER A 1 458 ? 43.690 -27.998 8.137 1.00 61.16 458 SER A O 1
ATOM 3532 N N . GLU A 1 459 ? 45.568 -27.520 9.294 1.00 61.72 459 GLU A N 1
ATOM 3533 C CA . GLU A 1 459 ? 45.885 -26.192 8.731 1.00 61.72 459 GLU A CA 1
ATOM 3534 C C . GLU A 1 459 ? 45.666 -26.093 7.206 1.00 61.72 459 GLU A C 1
ATOM 3536 O O . GLU A 1 459 ? 44.905 -25.239 6.752 1.00 61.72 459 GLU A O 1
ATOM 3541 N N . ASP A 1 460 ? 46.188 -27.041 6.420 1.00 59.09 460 ASP A N 1
ATOM 3542 C CA . ASP A 1 460 ? 46.071 -27.021 4.950 1.00 59.09 460 ASP A CA 1
ATOM 3543 C C . ASP A 1 460 ? 44.622 -27.118 4.425 1.00 59.09 460 ASP A C 1
ATOM 3545 O O . ASP A 1 460 ? 44.297 -26.588 3.364 1.00 59.09 460 ASP A O 1
ATOM 3549 N N . ARG A 1 461 ? 43.715 -27.764 5.170 1.00 63.00 461 ARG A N 1
ATOM 3550 C CA . ARG A 1 461 ? 42.347 -28.065 4.708 1.00 63.00 461 ARG A CA 1
ATOM 3551 C C . ARG A 1 461 ? 41.372 -26.906 4.933 1.00 63.00 461 ARG A C 1
ATOM 3553 O O . ARG A 1 461 ? 40.294 -26.886 4.337 1.00 63.00 461 ARG A O 1
ATOM 3560 N N . TYR A 1 462 ? 41.728 -25.937 5.778 1.00 67.94 462 TYR A N 1
ATOM 3561 C CA . TYR A 1 462 ? 40.918 -24.736 5.990 1.00 67.94 462 TYR A CA 1
ATOM 3562 C C . TYR A 1 462 ? 41.003 -23.770 4.805 1.00 67.94 462 TYR A C 1
ATOM 3564 O O . TYR A 1 462 ? 39.980 -23.208 4.417 1.00 67.94 462 TYR A O 1
ATOM 3572 N N . HIS A 1 463 ? 42.173 -23.638 4.171 1.00 67.31 463 HIS A N 1
ATOM 3573 C CA . HIS A 1 463 ? 42.351 -22.775 2.996 1.00 67.31 463 HIS A CA 1
ATOM 3574 C C . HIS A 1 463 ? 41.513 -23.214 1.787 1.00 67.31 463 HIS A C 1
ATOM 3576 O O . HIS A 1 463 ? 41.097 -22.373 0.994 1.00 67.31 463 HIS A O 1
ATOM 3582 N N . GLU A 1 464 ? 41.224 -24.511 1.666 1.00 69.88 464 GLU A N 1
ATOM 3583 C CA . GLU A 1 464 ? 40.361 -25.053 0.608 1.00 69.88 464 GLU A CA 1
ATOM 3584 C C . GLU A 1 464 ? 38.868 -24.826 0.892 1.00 69.88 464 GLU A C 1
ATOM 3586 O O . GLU A 1 464 ? 38.067 -24.724 -0.031 1.00 69.88 464 GLU A O 1
ATOM 3591 N N . ARG A 1 465 ? 38.478 -24.733 2.170 1.00 76.19 465 ARG A N 1
ATOM 3592 C CA . ARG A 1 465 ? 37.067 -24.741 2.599 1.00 76.19 465 ARG A CA 1
ATOM 3593 C C . ARG A 1 465 ? 36.533 -23.389 3.046 1.00 76.19 465 ARG A C 1
ATOM 3595 O O . ARG A 1 465 ? 35.319 -23.234 3.170 1.00 76.19 465 ARG A O 1
ATOM 3602 N N . VAL A 1 466 ? 37.400 -22.422 3.315 1.00 80.94 466 VAL A N 1
ATOM 3603 C CA . VAL A 1 466 ? 37.023 -21.077 3.756 1.00 80.94 466 VAL A CA 1
ATOM 3604 C C . VAL A 1 466 ? 37.207 -20.110 2.603 1.00 80.94 466 VAL A C 1
ATOM 3606 O O . VAL A 1 466 ? 38.294 -19.980 2.043 1.00 80.94 466 VAL A O 1
ATOM 3609 N N . ASP A 1 467 ? 36.138 -19.404 2.258 1.00 83.56 467 ASP A N 1
ATOM 3610 C CA . ASP A 1 467 ? 36.154 -18.439 1.172 1.00 83.56 467 ASP A CA 1
ATOM 3611 C C . ASP A 1 467 ? 37.179 -17.310 1.454 1.00 83.56 467 ASP A C 1
ATOM 3613 O O . ASP A 1 467 ? 37.190 -16.776 2.564 1.00 83.56 467 ASP A O 1
ATOM 3617 N N . PRO A 1 468 ? 38.045 -16.920 0.497 1.00 79.56 468 PRO A N 1
ATOM 3618 C CA . PRO A 1 468 ? 38.951 -15.778 0.638 1.00 79.56 468 PRO A CA 1
ATOM 3619 C C . PRO A 1 468 ? 38.307 -14.438 1.009 1.00 79.56 468 PRO A C 1
ATOM 3621 O O . PRO A 1 468 ? 39.036 -13.526 1.384 1.00 79.56 468 PRO A O 1
ATOM 3624 N N . GLU A 1 469 ? 36.984 -14.294 0.899 1.00 82.94 469 GLU A N 1
ATOM 3625 C CA . GLU A 1 469 ? 36.227 -13.123 1.365 1.00 82.94 469 GLU A CA 1
ATOM 3626 C C . GLU A 1 469 ? 35.394 -13.418 2.629 1.00 82.94 469 GLU A C 1
ATOM 3628 O O . GLU A 1 469 ? 34.476 -12.668 2.965 1.00 82.94 469 GLU A O 1
ATOM 3633 N N . CYS A 1 470 ? 35.686 -14.512 3.340 1.00 86.88 470 CYS A N 1
ATOM 3634 C CA . CYS A 1 470 ? 34.926 -14.928 4.514 1.00 86.88 470 CYS A CA 1
ATOM 3635 C C . CYS A 1 470 ? 34.978 -13.878 5.632 1.00 86.88 470 CYS A C 1
ATOM 3637 O O . CYS A 1 470 ? 36.022 -13.282 5.909 1.00 86.88 470 CYS A O 1
ATOM 3639 N N . VAL A 1 471 ? 33.841 -13.683 6.303 1.00 88.88 471 VAL A N 1
ATOM 3640 C CA . VAL A 1 471 ? 33.736 -12.873 7.521 1.00 88.88 471 VAL A CA 1
ATOM 3641 C C . VAL A 1 471 ? 33.519 -13.794 8.716 1.00 88.88 471 VAL A C 1
ATOM 3643 O O . VAL A 1 471 ? 32.558 -14.566 8.743 1.00 88.88 471 VAL A O 1
ATOM 3646 N N . MET A 1 472 ? 34.382 -13.685 9.726 1.00 88.94 472 MET A N 1
ATOM 3647 C CA . MET A 1 472 ? 34.269 -14.464 10.957 1.00 88.94 472 MET A CA 1
ATOM 3648 C C . MET A 1 472 ? 34.084 -13.582 12.184 1.00 88.94 472 MET A C 1
ATOM 3650 O O . MET A 1 472 ? 34.792 -12.593 12.355 1.00 88.94 472 MET A O 1
ATOM 3654 N N . ALA A 1 473 ? 33.156 -13.968 13.059 1.00 88.88 473 ALA A N 1
ATOM 3655 C CA . ALA A 1 473 ? 32.936 -13.342 14.358 1.00 88.88 473 ALA A CA 1
ATOM 3656 C C . ALA A 1 473 ? 33.221 -14.352 15.477 1.00 88.88 473 ALA A C 1
ATOM 3658 O O . ALA A 1 473 ? 32.481 -15.320 15.653 1.00 88.88 473 ALA A O 1
ATOM 3659 N N . LEU A 1 474 ? 34.302 -14.147 16.233 1.00 84.62 474 LEU A N 1
ATOM 3660 C CA . LEU A 1 474 ? 34.749 -15.083 17.268 1.00 84.62 474 LEU A CA 1
ATOM 3661 C C . LEU A 1 474 ? 34.672 -14.449 18.661 1.00 84.62 474 LEU A C 1
ATOM 3663 O O . LEU A 1 474 ? 34.748 -13.234 18.842 1.00 84.62 474 LEU A O 1
ATOM 3667 N N . SER A 1 475 ? 34.608 -15.292 19.691 1.00 78.00 475 SER A N 1
ATOM 3668 C CA . SER A 1 475 ? 34.531 -14.837 21.086 1.00 78.00 475 SER A CA 1
ATOM 3669 C C . SER A 1 475 ? 35.854 -14.280 21.653 1.00 78.00 475 SER A C 1
ATOM 3671 O O . SER A 1 475 ? 35.908 -13.939 22.831 1.00 78.00 475 SER A O 1
ATOM 3673 N N . ARG A 1 476 ? 36.933 -14.191 20.859 1.00 69.12 476 ARG A N 1
ATOM 3674 C CA . ARG A 1 476 ? 38.255 -13.682 21.278 1.00 69.12 476 ARG A CA 1
ATOM 3675 C C . ARG A 1 476 ? 38.692 -12.518 20.395 1.00 69.12 476 ARG A C 1
ATOM 3677 O O . ARG A 1 476 ? 38.350 -12.487 19.222 1.00 69.12 476 ARG A O 1
ATOM 3684 N N . ALA A 1 477 ? 39.443 -11.580 20.970 1.00 62.97 477 ALA A N 1
ATOM 3685 C CA . ALA A 1 477 ? 39.976 -10.441 20.234 1.00 62.97 477 ALA A CA 1
ATOM 3686 C C . ALA A 1 477 ? 41.077 -10.877 19.237 1.00 62.97 477 ALA A C 1
ATOM 3688 O O . ALA A 1 477 ? 41.897 -11.723 19.600 1.00 62.97 477 ALA A O 1
ATOM 3689 N N . PRO A 1 478 ? 41.142 -10.275 18.034 1.00 63.72 478 PRO A N 1
ATOM 3690 C CA . PRO A 1 478 ? 40.181 -9.312 17.490 1.00 63.72 478 PRO A CA 1
ATOM 3691 C C . PRO A 1 478 ? 38.851 -10.006 17.150 1.00 63.72 478 PRO A C 1
ATOM 3693 O O . PRO A 1 478 ? 38.830 -11.033 16.501 1.00 63.72 478 PRO A O 1
ATOM 3696 N N . HIS A 1 479 ? 37.723 -9.470 17.622 1.00 80.38 479 HIS A N 1
ATOM 3697 C CA . HIS A 1 479 ? 36.425 -10.171 17.588 1.00 80.38 479 HIS A CA 1
ATOM 3698 C C . HIS A 1 479 ? 35.867 -10.427 16.183 1.00 80.38 479 HIS A C 1
ATOM 3700 O O . HIS A 1 479 ? 34.938 -11.218 16.026 1.00 80.38 479 HIS A O 1
ATOM 3706 N N . LEU A 1 480 ? 36.403 -9.738 15.177 1.00 85.19 480 LEU A N 1
ATOM 3707 C CA . LEU A 1 480 ? 35.960 -9.800 13.796 1.00 85.19 480 LEU A CA 1
ATOM 3708 C C . LEU A 1 480 ? 37.177 -9.974 12.888 1.00 85.19 480 LEU A C 1
ATOM 3710 O O . LEU A 1 480 ? 38.131 -9.202 12.987 1.00 85.19 480 LEU A O 1
ATOM 3714 N N . PHE A 1 481 ? 37.103 -10.944 11.986 1.00 83.94 481 PHE A N 1
ATOM 3715 C CA . PHE A 1 481 ? 38.121 -11.237 10.984 1.00 83.94 481 PHE A CA 1
ATOM 3716 C C . PHE A 1 481 ? 37.491 -11.188 9.596 1.00 83.94 481 PHE A C 1
ATOM 3718 O O . PHE A 1 481 ? 36.320 -11.545 9.431 1.00 83.94 481 PHE A O 1
ATOM 3725 N N . GLN A 1 482 ? 38.252 -10.744 8.598 1.00 86.12 482 GLN A N 1
ATOM 3726 C CA . GLN A 1 482 ? 37.788 -10.678 7.216 1.00 86.12 482 GLN A CA 1
ATOM 3727 C C . GLN A 1 482 ? 38.871 -11.142 6.252 1.00 86.12 482 GLN A C 1
ATOM 3729 O O . GLN A 1 482 ? 40.055 -10.856 6.424 1.00 86.12 482 GLN A O 1
ATOM 3734 N N . GLY A 1 483 ? 38.437 -11.846 5.215 1.00 81.25 483 GLY A N 1
ATOM 3735 C CA . GLY A 1 483 ? 39.282 -12.327 4.138 1.00 81.25 483 GLY A CA 1
ATOM 3736 C C . GLY A 1 483 ? 40.439 -13.195 4.625 1.00 81.25 483 GLY A C 1
ATOM 3737 O O . GLY A 1 483 ? 40.218 -14.208 5.286 1.00 81.25 483 GLY A O 1
ATOM 3738 N N . LYS A 1 484 ? 41.683 -12.802 4.327 1.00 77.50 484 LYS A N 1
ATOM 3739 C CA . LYS A 1 484 ? 42.864 -13.576 4.738 1.00 77.50 484 LYS A CA 1
ATOM 3740 C C . LYS A 1 484 ? 42.972 -13.721 6.262 1.00 77.50 484 LYS A C 1
ATOM 3742 O O . LYS A 1 484 ? 43.259 -14.813 6.734 1.00 77.50 484 LYS A O 1
ATOM 3747 N N . ASP A 1 485 ? 42.636 -12.679 7.023 1.00 78.06 485 ASP A N 1
ATOM 3748 C CA . ASP A 1 485 ? 42.669 -12.736 8.490 1.00 78.06 485 ASP A CA 1
ATOM 3749 C C . ASP A 1 485 ? 41.645 -13.739 9.043 1.00 78.06 485 ASP A C 1
ATOM 3751 O O . ASP A 1 485 ? 41.852 -14.313 10.109 1.00 78.06 485 ASP A O 1
ATOM 3755 N N . ALA A 1 486 ? 40.537 -13.969 8.325 1.00 77.94 486 ALA A N 1
ATOM 3756 C CA . ALA A 1 486 ? 39.556 -14.986 8.693 1.00 77.94 486 ALA A CA 1
ATOM 3757 C C . ALA A 1 486 ? 40.095 -16.396 8.442 1.00 77.94 486 ALA A C 1
ATOM 3759 O O . ALA A 1 486 ? 39.933 -17.255 9.301 1.00 77.94 486 ALA A O 1
ATOM 3760 N N . GLN A 1 487 ? 40.780 -16.626 7.318 1.00 74.44 487 GLN A N 1
ATOM 3761 C CA . GLN A 1 487 ? 41.456 -17.901 7.053 1.00 74.44 487 GLN A CA 1
ATOM 3762 C C . GLN A 1 487 ? 42.560 -18.171 8.088 1.00 74.44 487 GLN A C 1
ATOM 3764 O O . GLN A 1 487 ? 42.601 -19.248 8.676 1.00 74.44 487 GLN A O 1
ATOM 3769 N N . ASP A 1 488 ? 43.387 -17.172 8.393 1.00 72.56 488 ASP A N 1
ATOM 3770 C CA . ASP A 1 488 ? 44.475 -17.300 9.367 1.00 72.56 488 ASP A CA 1
ATOM 3771 C C . ASP A 1 488 ? 43.939 -17.536 10.802 1.00 72.56 488 ASP A C 1
ATOM 3773 O O . ASP A 1 488 ? 44.549 -18.258 11.596 1.00 72.56 488 ASP A O 1
ATOM 3777 N N . ALA A 1 489 ? 42.761 -16.991 11.142 1.00 71.56 489 ALA A N 1
ATOM 3778 C CA . ALA A 1 489 ? 42.128 -17.185 12.449 1.00 71.56 489 ALA A CA 1
ATOM 3779 C C . ALA A 1 489 ? 41.678 -18.631 12.708 1.00 71.56 489 ALA A C 1
ATOM 3781 O O . ALA A 1 489 ? 41.812 -19.117 13.836 1.00 71.56 489 ALA A O 1
ATOM 3782 N N . VAL A 1 490 ? 41.164 -19.332 11.691 1.00 67.88 490 VAL A N 1
ATOM 3783 C CA . VAL A 1 490 ? 40.823 -20.762 11.813 1.00 67.88 490 VAL A CA 1
ATOM 3784 C C . VAL A 1 490 ? 42.051 -21.657 11.708 1.00 67.88 490 VAL A C 1
ATOM 3786 O O . VAL A 1 490 ? 42.095 -22.679 12.388 1.00 67.88 490 VAL A O 1
ATOM 3789 N N . THR A 1 491 ? 43.094 -21.250 10.987 1.00 63.47 491 THR A N 1
ATOM 3790 C CA . THR A 1 491 ? 44.383 -21.957 10.977 1.00 63.47 491 THR A CA 1
ATOM 3791 C C . THR A 1 491 ? 45.009 -22.073 12.376 1.00 63.47 491 THR A C 1
ATOM 3793 O O . THR A 1 491 ? 45.605 -23.091 12.717 1.00 63.47 491 THR A O 1
ATOM 3796 N N . GLY A 1 492 ? 44.802 -21.075 13.242 1.00 57.94 492 GLY A N 1
ATOM 3797 C CA . GLY A 1 492 ? 45.246 -21.104 14.641 1.00 57.94 492 GLY A CA 1
ATOM 3798 C C . GLY A 1 492 ? 44.388 -21.952 15.593 1.00 57.94 492 GLY A C 1
ATOM 3799 O O . GLY A 1 492 ? 44.691 -22.009 16.790 1.00 57.94 492 GLY A O 1
ATOM 3800 N N . THR A 1 493 ? 43.305 -22.584 15.118 1.00 65.88 493 THR A N 1
ATOM 3801 C CA . THR A 1 493 ? 42.443 -23.408 15.978 1.00 65.88 493 THR A CA 1
ATOM 3802 C C . THR A 1 493 ? 42.986 -24.828 16.149 1.00 65.88 493 THR A C 1
ATOM 3804 O O . THR A 1 493 ? 43.484 -25.440 15.205 1.00 65.88 493 THR A O 1
ATOM 3807 N N . PRO A 1 494 ? 42.915 -25.394 17.366 1.00 65.75 494 PRO A N 1
ATOM 3808 C CA . PRO A 1 494 ? 43.346 -26.763 17.578 1.00 65.75 494 PRO A CA 1
ATOM 3809 C C . PRO A 1 494 ? 42.431 -27.719 16.806 1.00 65.75 494 PRO A C 1
ATOM 3811 O O . PRO A 1 494 ? 41.223 -27.694 17.009 1.00 65.75 494 PRO A O 1
ATOM 3814 N N . ALA A 1 495 ? 43.008 -28.617 16.002 1.00 75.69 495 ALA A N 1
ATOM 3815 C CA . ALA A 1 495 ? 42.277 -29.783 15.507 1.00 75.69 495 ALA A CA 1
ATOM 3816 C C . ALA A 1 495 ? 41.760 -30.577 16.716 1.00 75.69 495 ALA A C 1
ATOM 3818 O O . ALA A 1 495 ? 42.577 -31.066 17.509 1.00 75.69 495 ALA A O 1
ATOM 3819 N N . TRP A 1 496 ? 40.441 -30.599 16.911 1.00 82.88 496 TRP A N 1
ATOM 3820 C CA . TRP A 1 496 ? 39.794 -31.206 18.073 1.00 82.88 496 TRP A CA 1
ATOM 3821 C C . TRP A 1 496 ? 39.718 -32.728 17.910 1.00 82.88 496 TRP A C 1
ATOM 3823 O O . TRP A 1 496 ? 39.400 -33.218 16.827 1.00 82.88 496 TRP A O 1
ATOM 3833 N N . ASP A 1 497 ? 39.983 -33.475 18.984 1.00 80.38 497 ASP A N 1
ATOM 3834 C CA . ASP A 1 497 ? 39.966 -34.944 18.958 1.00 80.38 497 ASP A CA 1
ATOM 3835 C C . ASP A 1 497 ? 38.517 -35.453 18.865 1.00 80.38 497 ASP A C 1
ATOM 3837 O O . ASP A 1 497 ? 38.179 -36.295 18.032 1.00 80.38 497 ASP A O 1
ATOM 3841 N N . GLU A 1 498 ? 37.632 -34.871 19.678 1.00 84.69 498 GLU A N 1
ATOM 3842 C CA . GLU A 1 498 ? 36.210 -35.205 19.727 1.00 84.69 498 GLU A CA 1
ATOM 3843 C C . GLU A 1 498 ? 35.350 -33.959 19.513 1.00 84.69 498 GLU A C 1
ATOM 3845 O O . GLU A 1 498 ? 35.560 -32.922 20.143 1.00 84.69 498 GLU A O 1
ATOM 3850 N N . VAL A 1 499 ? 34.349 -34.065 18.635 1.00 89.62 499 VAL A N 1
ATOM 3851 C CA . VAL A 1 499 ? 33.403 -32.985 18.321 1.00 89.62 499 VAL A CA 1
ATOM 3852 C C . VAL A 1 499 ? 31.992 -33.550 18.333 1.00 89.62 499 VAL A C 1
ATOM 3854 O O . VAL A 1 499 ? 31.715 -34.574 17.709 1.00 89.62 499 VAL A O 1
ATOM 3857 N N . SER A 1 500 ? 31.079 -32.878 19.024 1.00 90.25 500 SER A N 1
ATOM 3858 C CA . SER A 1 500 ? 29.654 -33.212 19.041 1.00 90.25 500 SER A CA 1
ATOM 3859 C C . SER A 1 500 ? 28.812 -31.955 18.862 1.00 90.25 500 SER A C 1
ATOM 3861 O O . SER A 1 500 ? 29.196 -30.874 19.313 1.00 90.25 500 SER A O 1
ATOM 3863 N N . PHE A 1 501 ? 27.677 -32.112 18.186 1.00 92.25 501 PHE A N 1
ATOM 3864 C CA . PHE A 1 501 ? 26.743 -31.035 17.886 1.00 92.25 501 PHE A CA 1
ATOM 3865 C C . PHE A 1 501 ? 25.390 -31.325 18.542 1.00 92.25 501 PHE A C 1
ATOM 3867 O O . PHE A 1 501 ? 24.942 -32.472 18.545 1.00 92.25 501 PHE A O 1
ATOM 3874 N N . SER A 1 502 ? 24.742 -30.295 19.077 1.00 89.69 502 SER A N 1
ATOM 3875 C CA . SER A 1 502 ? 23.360 -30.329 19.566 1.00 89.69 502 SER A CA 1
ATOM 3876 C C . SER A 1 502 ? 22.585 -29.120 19.041 1.00 89.69 502 SER A C 1
ATOM 3878 O O . SER A 1 502 ? 23.184 -28.194 18.499 1.00 89.69 502 SER A O 1
ATOM 3880 N N . ASP A 1 503 ? 21.255 -29.141 19.164 1.00 90.06 503 ASP A N 1
ATOM 3881 C CA . ASP A 1 503 ? 20.365 -28.059 18.702 1.00 90.06 503 ASP A CA 1
ATOM 3882 C C . ASP A 1 503 ? 20.619 -27.651 17.240 1.00 90.06 503 ASP A C 1
ATOM 3884 O O . ASP A 1 503 ? 20.670 -26.476 16.883 1.00 90.06 503 ASP A O 1
ATOM 3888 N N . GLN A 1 504 ? 20.826 -28.669 16.406 1.00 92.88 504 GLN A N 1
ATOM 3889 C CA . GLN A 1 504 ? 21.142 -28.548 14.993 1.00 92.88 504 GLN A CA 1
ATOM 3890 C C . GLN A 1 504 ? 19.944 -28.022 14.200 1.00 92.88 504 GLN A C 1
ATOM 3892 O O . GLN A 1 504 ? 18.863 -28.609 14.215 1.00 92.88 504 GLN A O 1
ATOM 3897 N N . VAL A 1 505 ? 20.162 -26.946 13.453 1.00 88.75 505 VAL A N 1
ATOM 3898 C CA . VAL A 1 505 ? 19.197 -26.369 12.518 1.00 88.75 505 VAL A CA 1
ATOM 3899 C C . VAL A 1 505 ? 19.893 -26.154 11.184 1.00 88.75 505 VAL A C 1
ATOM 3901 O O . VAL A 1 505 ? 20.959 -25.546 11.138 1.00 88.75 505 VAL A O 1
ATOM 3904 N N . VAL A 1 506 ? 19.277 -26.619 10.098 1.00 91.31 506 VAL A N 1
ATOM 3905 C CA . VAL A 1 506 ? 19.723 -26.366 8.722 1.00 91.31 506 VAL A CA 1
ATOM 3906 C C . VAL A 1 506 ? 18.641 -25.567 8.002 1.00 91.31 506 VAL A C 1
ATOM 3908 O O . VAL A 1 506 ? 17.467 -25.926 8.029 1.00 91.31 506 VAL A O 1
ATOM 3911 N N . SER A 1 507 ? 19.030 -24.477 7.349 1.00 86.94 507 SER A N 1
ATOM 3912 C CA . SER A 1 507 ? 18.165 -23.637 6.523 1.00 86.94 507 SER A CA 1
ATOM 3913 C C . SER A 1 507 ? 18.782 -23.457 5.139 1.00 86.94 507 SER A C 1
ATOM 3915 O O . SER A 1 507 ? 19.989 -23.259 5.003 1.00 86.94 507 SER A O 1
ATOM 3917 N N . ARG A 1 508 ? 17.953 -23.534 4.098 1.00 89.12 508 ARG A N 1
ATOM 3918 C CA . ARG A 1 508 ? 18.354 -23.429 2.686 1.00 89.12 508 ARG A CA 1
ATOM 3919 C C . ARG A 1 508 ? 17.587 -22.271 2.044 1.00 89.12 508 ARG A C 1
ATOM 3921 O O . ARG A 1 508 ? 16.588 -22.508 1.371 1.00 89.12 508 ARG A O 1
ATOM 3928 N N . PRO A 1 509 ? 17.978 -21.014 2.323 1.00 73.06 509 PRO A N 1
ATOM 3929 C CA . PRO A 1 509 ? 17.206 -19.834 1.923 1.00 73.06 509 PRO A CA 1
ATOM 3930 C C . PRO A 1 509 ? 17.145 -19.622 0.402 1.00 73.06 509 PRO A C 1
ATOM 3932 O O . PRO A 1 509 ? 16.228 -18.964 -0.074 1.00 73.06 509 PRO A O 1
ATOM 3935 N N . GLN A 1 510 ? 18.108 -20.158 -0.351 1.00 80.62 510 GLN A N 1
ATOM 3936 C CA . GLN A 1 510 ? 18.144 -20.139 -1.814 1.00 80.62 510 GLN A CA 1
ATOM 3937 C C . GLN A 1 510 ? 19.066 -21.254 -2.328 1.00 80.62 510 GLN A C 1
ATOM 3939 O O . GLN A 1 510 ? 19.867 -21.806 -1.569 1.00 80.62 510 GLN A O 1
ATOM 3944 N N . GLU A 1 511 ? 18.990 -21.567 -3.621 1.00 78.56 511 GLU A N 1
ATOM 3945 C CA . GLU A 1 511 ? 19.880 -22.552 -4.237 1.00 78.56 511 GLU A CA 1
ATOM 3946 C C . GLU A 1 511 ? 21.358 -22.142 -4.089 1.00 78.56 511 GLU A C 1
ATOM 3948 O O . GLU A 1 511 ? 21.728 -20.980 -4.271 1.00 78.56 511 GLU A O 1
ATOM 3953 N N . GLY A 1 512 ? 22.214 -23.100 -3.722 1.00 84.25 512 GLY A N 1
ATOM 3954 C CA . GLY A 1 512 ? 23.644 -22.858 -3.521 1.00 84.25 512 GLY A CA 1
ATOM 3955 C C . GLY A 1 512 ? 24.002 -22.120 -2.226 1.00 84.25 512 GLY A C 1
ATOM 3956 O O . GLY A 1 512 ? 25.164 -21.749 -2.073 1.00 84.25 512 GLY A O 1
ATOM 3957 N N . LEU A 1 513 ? 23.055 -21.920 -1.296 1.00 88.69 513 LEU A N 1
ATOM 3958 C CA . LEU A 1 513 ? 23.308 -21.336 0.025 1.00 88.69 513 LEU A CA 1
ATOM 3959 C C . LEU A 1 513 ? 22.742 -22.230 1.140 1.00 88.69 513 LEU A C 1
ATOM 3961 O O . LEU A 1 513 ? 21.562 -22.581 1.129 1.00 88.69 513 LEU A O 1
ATOM 3965 N N . ILE A 1 514 ? 23.571 -22.570 2.127 1.00 91.94 514 ILE A N 1
ATOM 3966 C CA . ILE A 1 514 ? 23.167 -23.342 3.311 1.00 91.94 514 ILE A CA 1
ATOM 3967 C C . ILE A 1 514 ? 23.553 -22.549 4.554 1.00 91.94 514 ILE A C 1
ATOM 3969 O O . ILE A 1 514 ? 24.689 -22.106 4.682 1.00 91.94 514 ILE A O 1
ATOM 3973 N N . VAL A 1 515 ? 22.613 -22.377 5.476 1.00 92.50 515 VAL A N 1
ATOM 3974 C CA . VAL A 1 515 ? 22.828 -21.735 6.773 1.00 92.50 515 VAL A CA 1
ATOM 3975 C C . VAL A 1 515 ? 22.591 -22.774 7.852 1.00 92.50 515 VAL A C 1
ATOM 3977 O O . VAL A 1 515 ? 21.524 -23.383 7.894 1.00 92.50 515 VAL A O 1
ATOM 3980 N N . VAL A 1 516 ? 23.562 -22.965 8.734 1.00 94.12 516 VAL A N 1
ATOM 3981 C CA . VAL A 1 516 ? 23.425 -23.863 9.880 1.00 94.12 516 VAL A CA 1
ATOM 3982 C C . VAL A 1 516 ? 23.535 -23.096 11.184 1.00 94.12 516 VAL A C 1
ATOM 3984 O O . VAL A 1 516 ? 24.315 -22.151 11.292 1.00 94.12 516 VAL A O 1
ATOM 3987 N N . GLY A 1 517 ? 22.751 -23.516 12.170 1.00 94.19 517 GLY A N 1
ATOM 3988 C CA . GLY A 1 517 ? 22.861 -23.100 13.563 1.00 94.19 517 GLY A CA 1
ATOM 3989 C C . GLY A 1 517 ? 23.010 -24.332 14.443 1.00 94.19 517 GLY A C 1
ATOM 3990 O O . GLY A 1 517 ? 22.347 -25.338 14.198 1.00 94.19 517 GLY A O 1
ATOM 3991 N N . TYR A 1 518 ? 23.916 -24.292 15.414 1.00 94.88 518 TYR A N 1
ATOM 3992 C CA . TYR A 1 518 ? 24.178 -25.435 16.287 1.00 94.88 518 TYR A CA 1
ATOM 3993 C C . TYR A 1 518 ? 24.895 -25.018 17.567 1.00 94.88 518 TYR A C 1
ATOM 3995 O O . TYR A 1 518 ? 25.604 -24.014 17.616 1.00 94.88 518 TYR A O 1
ATOM 4003 N N . HIS A 1 519 ? 24.765 -25.845 18.595 1.00 94.25 519 HIS A N 1
ATOM 4004 C CA . HIS A 1 519 ? 25.671 -25.858 19.730 1.00 94.25 519 HIS A CA 1
ATOM 4005 C C . HIS A 1 519 ? 26.764 -26.891 19.492 1.00 94.25 519 HIS A C 1
ATOM 4007 O O . HIS A 1 519 ? 26.492 -28.011 19.065 1.00 94.25 519 HIS A O 1
ATOM 4013 N N . VAL A 1 520 ? 28.008 -26.528 19.782 1.00 92.75 520 VAL A N 1
ATOM 4014 C CA . VAL A 1 520 ? 29.157 -27.426 19.674 1.00 92.75 520 VAL A CA 1
ATOM 4015 C C . VAL A 1 520 ? 29.763 -27.691 21.036 1.00 92.75 520 VAL A C 1
ATOM 4017 O O . VAL A 1 520 ? 29.889 -26.796 21.871 1.00 92.75 520 VAL A O 1
ATOM 4020 N N . ARG A 1 521 ? 30.183 -28.938 21.230 1.00 92.06 521 ARG A N 1
ATOM 4021 C CA . ARG A 1 521 ? 31.085 -29.361 22.293 1.00 92.06 521 ARG A CA 1
ATOM 4022 C C . ARG A 1 521 ? 32.282 -30.045 21.643 1.00 92.06 521 ARG A C 1
ATOM 4024 O O . ARG A 1 521 ? 32.126 -31.121 21.064 1.00 92.06 521 ARG A O 1
ATOM 4031 N N . ALA A 1 522 ? 33.448 -29.419 21.753 1.00 89.06 522 ALA A N 1
ATOM 4032 C CA . ALA A 1 522 ? 34.704 -29.903 21.194 1.00 89.06 522 ALA A CA 1
ATOM 4033 C C . ALA A 1 522 ? 35.732 -30.151 22.309 1.00 89.06 522 ALA A C 1
ATOM 4035 O O . ALA A 1 522 ? 35.814 -29.371 23.260 1.00 89.06 522 ALA A O 1
ATOM 4036 N N . GLN A 1 523 ? 36.487 -31.245 22.223 1.00 87.19 523 GLN A N 1
ATOM 4037 C CA . GLN A 1 523 ? 37.449 -31.661 23.242 1.00 87.19 523 GLN A CA 1
ATOM 4038 C C . GLN A 1 523 ? 38.796 -32.040 22.621 1.00 87.19 523 GLN A C 1
ATOM 4040 O O . GLN A 1 523 ? 38.853 -32.701 21.585 1.00 87.19 523 GLN A O 1
ATOM 4045 N N . LYS A 1 524 ? 39.883 -31.586 23.254 1.00 85.00 524 LYS A N 1
ATOM 4046 C CA . LYS A 1 524 ? 41.263 -31.947 22.911 1.00 85.00 524 LYS A CA 1
ATOM 4047 C C . LYS A 1 524 ? 42.064 -32.167 24.187 1.00 85.00 524 LYS A C 1
ATOM 4049 O O . LYS A 1 524 ? 42.293 -31.220 24.945 1.00 85.00 524 LYS A O 1
ATOM 4054 N N . GLY A 1 525 ? 42.463 -33.410 24.450 1.00 85.31 525 GLY A N 1
ATOM 4055 C CA . GLY A 1 525 ? 42.986 -33.806 25.764 1.00 85.31 525 GLY A CA 1
ATOM 4056 C C . GLY A 1 525 ? 42.037 -33.406 26.909 1.00 85.31 525 GLY A C 1
ATOM 4057 O O . GLY A 1 525 ? 40.863 -33.779 26.914 1.00 85.31 525 GLY A O 1
ATOM 4058 N N . GLU A 1 526 ? 42.530 -32.613 27.866 1.00 82.06 526 GLU A N 1
ATOM 4059 C CA . GLU A 1 526 ? 41.737 -32.072 28.988 1.00 82.06 526 GLU A CA 1
ATOM 4060 C C . GLU A 1 526 ? 40.983 -30.771 28.649 1.00 82.06 526 GLU A C 1
ATOM 4062 O O . GLU A 1 526 ? 40.174 -30.291 29.443 1.00 82.06 526 GLU A O 1
ATOM 4067 N N . THR A 1 527 ? 41.233 -30.175 27.479 1.00 81.75 527 THR A N 1
ATOM 4068 C CA . THR A 1 527 ? 40.603 -28.907 27.089 1.00 81.75 527 THR A CA 1
ATOM 4069 C C . THR A 1 527 ? 39.218 -29.164 26.516 1.00 81.75 527 THR A C 1
ATOM 4071 O O . THR A 1 527 ? 39.082 -29.872 25.520 1.00 81.75 527 THR A O 1
ATOM 4074 N N . LEU A 1 528 ? 38.203 -28.535 27.109 1.00 86.81 528 LEU A N 1
ATOM 4075 C CA . LEU A 1 528 ? 36.819 -28.565 26.644 1.00 86.81 528 LEU A CA 1
ATOM 4076 C C . LEU A 1 528 ? 36.396 -27.180 26.148 1.00 86.81 528 LEU A C 1
ATOM 4078 O O . LEU A 1 528 ? 36.553 -26.189 26.859 1.00 86.81 528 LEU A O 1
ATOM 4082 N N . TYR A 1 529 ? 35.805 -27.122 24.958 1.00 87.00 529 TYR A N 1
ATOM 4083 C CA . TYR A 1 529 ? 35.247 -25.909 24.375 1.00 87.00 529 TYR A CA 1
ATOM 4084 C C . TYR A 1 529 ? 33.767 -26.097 24.046 1.00 87.00 529 TYR A C 1
ATOM 4086 O O . TYR A 1 529 ? 33.367 -27.123 23.492 1.00 87.00 529 TYR A O 1
ATOM 4094 N N . LYS A 1 530 ? 32.951 -25.102 24.407 1.00 91.06 530 LYS A N 1
ATOM 4095 C CA . LYS A 1 530 ? 31.519 -25.061 24.105 1.00 91.06 530 LYS A CA 1
ATOM 4096 C C . LYS A 1 530 ? 31.144 -23.720 23.500 1.00 91.06 530 LYS A C 1
ATOM 4098 O O . LYS A 1 530 ? 31.515 -22.685 24.057 1.00 91.06 530 LYS A O 1
ATOM 4103 N N . ALA A 1 531 ? 30.377 -23.740 22.418 1.00 91.50 531 ALA A N 1
ATOM 4104 C CA . ALA A 1 531 ? 29.900 -22.525 21.771 1.00 91.50 531 ALA A CA 1
ATOM 4105 C C . ALA A 1 531 ? 28.536 -22.716 21.098 1.00 91.50 531 ALA A C 1
ATOM 4107 O O . ALA A 1 531 ? 28.175 -23.825 20.709 1.00 91.50 531 ALA A O 1
ATOM 4108 N N . ALA A 1 532 ? 27.796 -21.618 20.958 1.00 93.25 532 ALA A N 1
ATOM 4109 C CA . ALA A 1 532 ? 26.709 -21.466 20.002 1.00 93.25 532 ALA A CA 1
ATOM 4110 C C . ALA A 1 532 ? 27.280 -20.911 18.702 1.00 93.25 532 ALA A C 1
ATOM 4112 O O . ALA A 1 532 ? 27.951 -19.877 18.711 1.00 93.25 532 ALA A O 1
ATOM 4113 N N . CYS A 1 533 ? 27.020 -21.600 17.599 1.00 93.62 533 CYS A N 1
ATOM 4114 C CA . CYS A 1 533 ? 27.634 -21.344 16.311 1.00 93.62 533 CYS A CA 1
ATOM 4115 C C . CYS A 1 533 ? 26.579 -21.136 15.225 1.00 93.62 533 CYS A C 1
ATOM 4117 O O . CYS A 1 533 ? 25.512 -21.753 15.235 1.00 93.62 533 CYS A O 1
ATOM 4119 N N . THR A 1 534 ? 26.918 -20.288 14.258 1.00 94.88 534 THR A N 1
ATOM 4120 C CA . THR A 1 534 ? 26.222 -20.193 12.972 1.00 94.88 534 THR A CA 1
ATOM 4121 C C . THR A 1 534 ? 27.237 -20.171 11.840 1.00 94.88 534 THR A C 1
ATOM 4123 O O . THR A 1 534 ? 28.198 -19.405 11.895 1.00 94.88 534 THR A O 1
ATOM 4126 N N . SER A 1 535 ? 27.016 -20.985 10.811 1.00 93.19 535 SER A N 1
ATOM 4127 C CA . SER A 1 535 ? 27.869 -21.042 9.617 1.00 93.19 535 SER A CA 1
ATOM 4128 C C . SER A 1 535 ? 27.022 -20.868 8.361 1.00 93.19 535 SER A C 1
ATOM 4130 O O . SER A 1 535 ? 25.898 -21.364 8.284 1.00 93.19 535 SER A O 1
ATOM 4132 N N . VAL A 1 536 ? 27.564 -20.166 7.369 1.00 93.06 536 VAL A N 1
ATOM 4133 C CA . VAL A 1 536 ? 26.950 -19.977 6.053 1.00 93.06 536 VAL A CA 1
ATOM 4134 C C . VAL A 1 536 ? 27.878 -20.549 4.994 1.00 93.06 536 VAL A C 1
ATOM 4136 O O . VAL A 1 536 ? 29.038 -20.143 4.889 1.00 93.06 536 VAL A O 1
ATOM 4139 N N . TYR A 1 537 ? 27.345 -21.455 4.185 1.00 91.31 537 TYR A N 1
ATOM 4140 C CA . TYR A 1 537 ? 28.033 -22.116 3.087 1.00 91.31 537 TYR A CA 1
ATOM 4141 C C . TYR A 1 537 ? 27.488 -21.647 1.755 1.00 91.31 537 TYR A C 1
ATOM 4143 O O . TYR A 1 537 ? 26.272 -21.612 1.564 1.00 91.31 537 TYR A O 1
ATOM 4151 N N . ARG A 1 538 ? 28.387 -21.366 0.815 1.00 89.81 538 ARG A N 1
ATOM 4152 C CA . ARG A 1 538 ? 28.060 -21.046 -0.574 1.00 89.81 538 ARG A CA 1
ATOM 4153 C C . ARG A 1 538 ? 28.659 -22.099 -1.502 1.00 89.81 538 ARG A C 1
ATOM 4155 O O . ARG A 1 538 ? 29.834 -22.436 -1.356 1.00 89.81 538 ARG A O 1
ATOM 4162 N N . ARG A 1 539 ? 27.870 -22.575 -2.466 1.00 86.62 539 ARG A N 1
ATOM 4163 C CA . ARG A 1 539 ? 28.327 -23.454 -3.552 1.00 86.62 539 ARG A CA 1
ATOM 4164 C C . ARG A 1 539 ? 29.143 -22.636 -4.555 1.00 86.62 539 ARG A C 1
ATOM 4166 O O . ARG A 1 539 ? 28.639 -21.636 -5.067 1.00 86.62 539 ARG A O 1
ATOM 4173 N N . ARG A 1 540 ? 30.389 -23.037 -4.822 1.00 70.75 540 ARG A N 1
ATOM 4174 C CA . ARG A 1 540 ? 31.264 -22.412 -5.830 1.00 70.75 540 ARG A CA 1
ATOM 4175 C C . ARG A 1 540 ? 31.113 -23.079 -7.196 1.00 70.75 540 ARG A C 1
ATOM 4177 O O . ARG A 1 540 ? 30.918 -22.375 -8.179 1.00 70.75 540 ARG A O 1
ATOM 4184 N N . GLU A 1 541 ? 31.121 -24.411 -7.235 1.00 61.59 541 GLU A N 1
ATOM 4185 C CA . GLU A 1 541 ? 30.937 -25.245 -8.436 1.00 61.59 541 GLU A CA 1
ATOM 4186 C C . GLU A 1 541 ? 30.195 -26.551 -8.074 1.00 61.59 541 GLU A C 1
ATOM 4188 O O . GLU A 1 541 ? 29.778 -26.706 -6.928 1.00 61.59 541 GLU A O 1
ATOM 4193 N N . HIS A 1 542 ? 29.973 -27.463 -9.034 1.00 52.78 542 HIS A N 1
ATOM 4194 C CA . HIS A 1 542 ? 28.944 -28.524 -8.996 1.00 52.78 542 HIS A CA 1
ATOM 4195 C C . HIS A 1 542 ? 28.937 -29.430 -7.744 1.00 52.78 542 HIS A C 1
ATOM 4197 O O . HIS A 1 542 ? 27.894 -29.998 -7.443 1.00 52.78 542 HIS A O 1
ATOM 4203 N N . GLU A 1 543 ? 30.017 -29.490 -6.955 1.00 58.94 543 GLU A N 1
ATOM 4204 C CA . GLU A 1 543 ? 30.039 -30.152 -5.637 1.00 58.94 543 GLU A CA 1
ATOM 4205 C C . GLU A 1 543 ? 30.884 -29.433 -4.565 1.00 58.94 543 GLU A C 1
ATOM 4207 O O . GLU A 1 543 ? 31.042 -29.952 -3.458 1.00 58.94 543 GLU A O 1
ATOM 4212 N N . ASP A 1 544 ? 31.412 -28.240 -4.859 1.00 73.06 544 ASP A N 1
ATOM 4213 C CA . ASP A 1 544 ? 32.361 -27.556 -3.976 1.00 73.06 544 ASP A CA 1
ATOM 4214 C C . ASP A 1 544 ? 31.669 -26.476 -3.133 1.00 73.06 544 ASP A C 1
ATOM 4216 O O . ASP A 1 544 ? 31.066 -25.532 -3.661 1.00 73.06 544 ASP A O 1
ATOM 4220 N N . TRP A 1 545 ? 31.733 -26.633 -1.810 1.00 85.06 545 TRP A N 1
ATOM 4221 C CA . TRP A 1 545 ? 31.074 -25.773 -0.829 1.00 85.06 545 TRP A CA 1
ATOM 4222 C C . TRP A 1 545 ? 32.112 -25.106 0.058 1.00 85.06 545 TRP A C 1
ATOM 4224 O O . TRP A 1 545 ? 32.947 -25.771 0.665 1.00 85.06 545 TRP A O 1
ATOM 4234 N N . THR A 1 546 ? 32.007 -23.787 0.195 1.00 88.69 546 THR A N 1
ATOM 4235 C CA . THR A 1 546 ? 32.919 -23.005 1.034 1.00 88.69 546 THR A CA 1
ATOM 4236 C C . THR A 1 546 ? 32.171 -22.211 2.088 1.00 88.69 546 THR A C 1
ATOM 4238 O O . THR A 1 546 ? 31.090 -21.678 1.822 1.00 88.69 546 THR A O 1
ATOM 4241 N N . VAL A 1 547 ? 32.770 -22.078 3.267 1.00 89.31 547 VAL A N 1
ATOM 4242 C CA . VAL A 1 547 ? 32.296 -21.205 4.342 1.00 89.31 547 VAL A CA 1
ATOM 4243 C C . VAL A 1 547 ? 32.515 -19.755 3.930 1.00 89.31 547 VAL A C 1
ATOM 4245 O O . VAL A 1 547 ? 33.648 -19.334 3.713 1.00 89.31 547 VAL A O 1
ATOM 4248 N N . VAL A 1 548 ? 31.434 -18.984 3.844 1.00 91.19 548 VAL A N 1
ATOM 4249 C CA . VAL A 1 548 ? 31.476 -17.543 3.540 1.00 91.19 548 VAL A CA 1
ATOM 4250 C C . VAL A 1 548 ? 31.240 -16.683 4.776 1.00 91.19 548 VAL A C 1
ATOM 4252 O O . VAL A 1 548 ? 31.676 -15.536 4.822 1.00 91.19 548 VAL A O 1
ATOM 4255 N N . GLN A 1 549 ? 30.613 -17.236 5.814 1.00 92.50 549 GLN A N 1
ATOM 4256 C CA . GLN A 1 549 ? 30.441 -16.558 7.094 1.00 92.50 549 GLN A CA 1
ATOM 4257 C C . GLN A 1 549 ? 30.420 -17.576 8.232 1.00 92.50 549 GLN A C 1
ATOM 4259 O O . GLN A 1 549 ? 29.780 -18.619 8.109 1.00 92.50 549 GLN A O 1
ATOM 4264 N N . HIS A 1 550 ? 31.079 -17.262 9.345 1.00 92.00 550 HIS A N 1
ATOM 4265 C CA . HIS A 1 550 ? 31.014 -18.071 10.561 1.00 92.00 550 HIS A CA 1
ATOM 4266 C C . HIS A 1 550 ? 30.973 -17.179 11.803 1.00 92.00 550 HIS A C 1
ATOM 4268 O O . HIS A 1 550 ? 31.731 -16.217 11.914 1.00 92.00 550 HIS A O 1
ATOM 4274 N N . ALA A 1 551 ? 30.094 -17.479 12.751 1.00 92.06 551 ALA A N 1
ATOM 4275 C CA . ALA A 1 551 ? 30.016 -16.771 14.021 1.00 92.06 551 ALA A CA 1
ATOM 4276 C C . ALA A 1 551 ? 29.908 -17.757 15.181 1.00 92.06 551 ALA A C 1
ATOM 4278 O O . ALA A 1 551 ? 29.115 -18.695 15.114 1.00 92.06 551 ALA A O 1
ATOM 4279 N N . GLN A 1 552 ? 30.663 -17.514 16.254 1.00 90.88 552 GLN A N 1
ATOM 4280 C CA . GLN A 1 552 ? 30.621 -18.330 17.465 1.00 90.88 552 GLN A CA 1
ATOM 4281 C C . GLN A 1 552 ? 30.609 -17.495 18.752 1.00 90.88 552 GLN A C 1
ATOM 4283 O O . GLN A 1 552 ? 31.368 -16.533 18.920 1.00 90.88 552 GLN A O 1
ATOM 4288 N N . VAL A 1 553 ? 29.772 -17.921 19.694 1.00 90.31 553 VAL A N 1
ATOM 4289 C CA . VAL A 1 553 ? 29.637 -17.355 21.040 1.00 90.31 553 VAL A CA 1
ATOM 4290 C C . VAL A 1 553 ? 29.883 -18.466 22.056 1.00 90.31 553 VAL A C 1
ATOM 4292 O O . VAL A 1 553 ? 29.135 -19.437 22.098 1.00 90.31 553 VAL A O 1
ATOM 4295 N N . ALA A 1 554 ? 30.939 -18.352 22.860 1.00 87.75 554 ALA A N 1
ATOM 4296 C CA . ALA A 1 554 ? 31.250 -19.333 23.900 1.00 87.75 554 ALA A CA 1
ATOM 4297 C C . ALA A 1 554 ? 30.130 -19.421 24.962 1.00 87.75 554 ALA A C 1
ATOM 4299 O O . ALA A 1 554 ? 29.594 -18.396 25.368 1.00 87.75 554 ALA A O 1
ATOM 4300 N N . LEU A 1 555 ? 29.812 -20.638 25.423 1.00 84.38 555 LEU A N 1
ATOM 4301 C CA . LEU A 1 555 ? 28.723 -20.934 26.379 1.00 84.38 555 LEU A CA 1
ATOM 4302 C C . LEU A 1 555 ? 29.238 -21.283 27.797 1.00 84.38 555 LEU A C 1
ATOM 4304 O O . LEU A 1 555 ? 28.755 -22.223 28.423 1.00 84.38 555 LEU A O 1
ATOM 4308 N N . ASP A 1 556 ? 30.216 -20.497 28.262 1.00 60.81 556 ASP A N 1
ATOM 4309 C CA . ASP A 1 556 ? 30.728 -20.336 29.644 1.00 60.81 556 ASP A CA 1
ATOM 4310 C C . ASP A 1 556 ? 31.861 -21.225 30.199 1.00 60.81 556 ASP A C 1
ATOM 4312 O O . ASP A 1 556 ? 31.858 -22.456 30.108 1.00 60.81 556 ASP A O 1
ATOM 4316 N N . ALA A 1 557 ? 32.799 -20.543 30.884 1.00 40.03 557 ALA A N 1
ATOM 4317 C CA . ALA A 1 557 ? 32.841 -20.471 32.357 1.00 40.03 557 ALA A CA 1
ATOM 4318 C C . ALA A 1 557 ? 33.366 -19.084 32.826 1.00 40.03 557 ALA A C 1
ATOM 4320 O O . ALA A 1 557 ? 34.284 -18.536 32.214 1.00 40.03 557 ALA A O 1
ATOM 4321 N N . GLU A 1 558 ? 32.776 -18.534 33.893 1.00 40.38 558 GLU A N 1
ATOM 4322 C CA . GLU A 1 558 ? 33.216 -17.338 34.635 1.00 40.38 558 GLU A CA 1
ATOM 4323 C C . GLU A 1 558 ? 34.692 -17.420 35.107 1.00 40.38 558 GLU A C 1
ATOM 4325 O O . GLU A 1 558 ? 35.229 -18.505 35.320 1.00 40.38 558 GLU A O 1
ATOM 4330 N N . ASP A 1 559 ? 35.319 -16.252 35.307 1.00 35.28 559 ASP A N 1
ATOM 4331 C CA . ASP A 1 559 ? 36.598 -15.999 35.998 1.00 35.28 559 ASP A CA 1
ATOM 4332 C C . ASP A 1 559 ? 37.876 -16.750 35.546 1.00 35.28 559 ASP A C 1
ATOM 4334 O O . ASP A 1 559 ? 38.271 -17.800 36.055 1.00 35.28 559 ASP A O 1
ATOM 4338 N N . ARG A 1 560 ? 38.688 -16.048 34.745 1.00 34.56 560 ARG A N 1
ATOM 4339 C CA . ARG A 1 560 ? 40.123 -15.903 35.052 1.00 34.56 560 ARG A CA 1
ATOM 4340 C C . ARG A 1 560 ? 40.444 -14.422 35.232 1.00 34.56 560 ARG A C 1
ATOM 4342 O O . ARG A 1 560 ? 40.883 -13.750 34.302 1.00 34.56 560 ARG A O 1
ATOM 4349 N N . ALA A 1 561 ? 40.202 -13.916 36.437 1.00 35.09 561 ALA A N 1
ATOM 4350 C CA . ALA A 1 561 ? 40.856 -12.711 36.922 1.00 35.09 561 ALA A CA 1
ATOM 4351 C C . ALA A 1 561 ? 42.360 -12.982 37.153 1.00 35.09 561 ALA A C 1
ATOM 4353 O O . ALA A 1 561 ? 42.717 -14.039 37.664 1.00 35.09 561 ALA A O 1
ATOM 4354 N N . ALA A 1 562 ? 43.192 -11.982 36.834 1.00 34.38 562 ALA A N 1
ATOM 4355 C CA . ALA A 1 562 ? 44.620 -11.837 37.157 1.00 34.38 562 ALA A CA 1
ATOM 4356 C C . ALA A 1 562 ? 45.615 -12.857 36.552 1.00 34.38 562 ALA A C 1
ATOM 4358 O O . ALA A 1 562 ? 45.631 -14.041 36.886 1.00 34.38 562 ALA A O 1
ATOM 4359 N N . GLY A 1 563 ? 46.522 -12.326 35.726 1.00 31.52 563 GLY A N 1
ATOM 4360 C CA . GLY A 1 563 ? 47.709 -12.985 35.179 1.00 31.52 563 GLY A CA 1
ATOM 4361 C C . GLY A 1 563 ? 48.418 -12.068 34.202 1.00 31.52 563 GLY A C 1
ATOM 4362 O O . GLY A 1 563 ? 48.061 -12.151 33.008 1.00 31.52 563 GLY A O 1
#

InterPro domains:
  IPR023753 FAD/NAD(P)-binding domain [PF07992] (6-323)
  IPR036188 FAD/NAD(P)-binding domain superfamily [SSF51905] (1-336)
  IPR045024 Alternative NADH dehydrogenase [PTHR43706] (4-406)
  IPR054585 External alternative NADH-ubiquinone oxidoreductase-like, C-terminal domain [PF22366] (348-405)

Radius of gyration: 28.35 Å; chains: 1; bounding box: 76×62×65 Å

Sequence (563 aa):
MTDRPRVVIVGAGFGGLACARALGGSEADVLVLDRRNHSLFTPLLYQVATAALSPSDIAEPIRKALGRWSNLRVELAEVTGIDTAARHVQLKDAPPVPFDHLVIATGSDYDYFGNDDWRIHAPGLKTVNEARVIRQRLLLSYERAEMTEDPALRRALLTHVVIGGGPTGVEMAGAMVELGREIIARDFRRLRPEDLNVVLIEAGPRLLTAFPEDLADYALRSLQDRGVDVRIGCRVEAMDEGGVIAGGERIPTGCIVWGAGVRGSNAAQWLGIAPERGNRLPVRPDMTIEGFPGIYALGDTAAQTGADGRPLPALAQVAKQQGQHLGRNLRALIADGTPLAPFHFRNRGNTAVVGRNAAVFDFGRRKLRGHVAWYLWALVHVYLLVNTEKRVLVSVQWLWTYLTGQPGARLIDETAPKVPVPREQPAAPPVDPPAEHEESIMDDDRVWSFERGLWQASEDRYHERVDPECVMALSRAPHLFQGKDAQDAVTGTPAWDEVSFSDQVVSRPQEGLIVVGYHVRAQKGETLYKAACTSVYRRREHEDWTVVQHAQVALDAEDRAAG

pLDDT: mean 86.16, std 14.5, range [29.12, 98.81]

Foldseek 3Di:
DPPAFEEEEEDCELQSVLQLVLLFPFSHQYEYEYLDQWYFPLQCLLCLLLQQDPRVLGIDGSCVSNVVGPSYHYDNWDFDFADLPQQWTDTDPDDTHHHPFYEYEPAWDFDPPPPPVCCVQAPERDDSVSSLLSLLLLVLLLVVLLVDPDPVLNLLSLEAEEEALAQSSLQNLQSCLQLVQLCCVPPGDPDHSVSREYEYEHLAQWHHVVDDPVLRVLLVVLSVVSRHHYHHNKDFDDDDLQWTQIPNDTRGHSYHHYDDHIAADCHCVSVVHDADPRQAQEADQLQDHPPRPNYGYAANNHQDAAPVRHTDDRDSQRSNQSSNQNSNQVSCCSPPNDDRDGDHDDDPWDKHANYVQFIWIPPPVDIDTGNVSNVVVLVVSLVPRSDVVSSVVVVVSVVCCVVPVDRHDSDNDPPRPPRDRNDPDPRDPPDDDDDDDPQDDCPPVNVVVVVLCLLQDALVVLVQAADQQAWEAEPDPVRIAGRPRVSVVSNPHDRFPDKDWDPWDWDPPDPQKIKIWIWMWTHDPPDIWIWTKIWMWGHPDSHGIHTRYIYIDTPDDDDDDDD